Protein 3NTN (pdb70)

CATH classification: 2.150.10.10 (+1 more: 1.20.5.170)

Radius of gyration: 29.95 Å; Cα contacts (8 Å, |Δi|>4): 2525; chains: 3; bounding box: 39×114×39 Å

Solvent-accessible surface area: 22922 Å² total; per-residue (Å²): 150,64,46,15,72,40,23,34,13,169,19,72,14,135,5,128,6,0,0,0,10,0,0,80,68,0,61,0,56,5,37,2,0,0,0,3,0,0,75,86,1,59,0,59,3,120,1,0,0,0,0,0,12,26,0,58,0,30,14,48,23,0,0,0,0,1,20,89,0,27,0,64,2,81,39,0,1,0,1,4,4,64,3,49,0,131,189,58,24,65,21,0,0,0,2,0,0,75,25,64,14,113,86,6,82,67,4,0,0,0,3,0,50,38,0,14,6,66,46,42,66,130,14,84,55,10,120,0,78,87,12,64,2,100,50,11,19,14,27,63,77,1,1,2,1,2,0,74,182,60,98,25,8,10,4,1,12,0,0,1,0,70,10,36,95,104,3,12,4,1,0,0,0,1,0,0,30,9,0,0,62,23,0,15,99,2,93,47,43,15,123,93,10,63,68,75,1,33,121,25,11,116,66,20,95,134,17,102,117,190,100,193,70,75,48,120,72,111,44,17,10,32,38,20,17,4,112,0,43,0,85,5,110,3,0,0,0,8,0,0,80,69,0,60,0,57,6,37,1,0,0,0,3,0,0,75,87,1,57,0,60,3,119,1,0,0,0,0,0,13,25,0,59,0,29,14,41,23,0,0,0,0,0,20,90,0,26,0,67,0,82,44,0,1,0,1,4,5,65,3,54,0,137,188,59,22,79,22,0,0,0,3,0,0,76,23,69,14,110,90,6,80,69,3,0,0,0,2,0,46,36,1,13,7,65,47,42,65,120,15,77,50,11,112,0,73,87,10,62,2,92,54,11,18,14,28,115,82,1,1,3,0,2,0,82,176,58,86,15,2,10,4,1,12,0,1,1,0,67,12,30,91,101,5,13,6,1,1,0,0,1,0,0,30,10,0,0,61,23,0,16,100,3,92,46,42,15,126,94,11,65,68,76,2,34,121,30,18,101,81,15,98,128,29,58,151,147,115,161,68,47,15,71,41,23,32,14,171,19,71,14,136,6,134,7,0,0,0,9,0,0,78,68,0,60,0,55,5,36,1,0,0,0,3,0,0,75,88,1,58,0,60,4,117,1,0,1,0,0,0,12,25,0,60,0,31,13,47,23,0,0,0,0,0,19,91,0,26,0,69,2,80,41,0,0,0,1,4,6,63,2,52,0,134,188,58,24,70,17,0,0,0,3,0,0,74,25,68,13,113,89,8,65,68,3,0,0,0,3,0,48,32,1,14,6,68,45,32,65,119,15,84,50,11,116,1,82,82,10,58,2,90,54,10,18,14,25,99,101,1,1,3,1,2,0,86,180,56,82,24,2,10,4,1,11,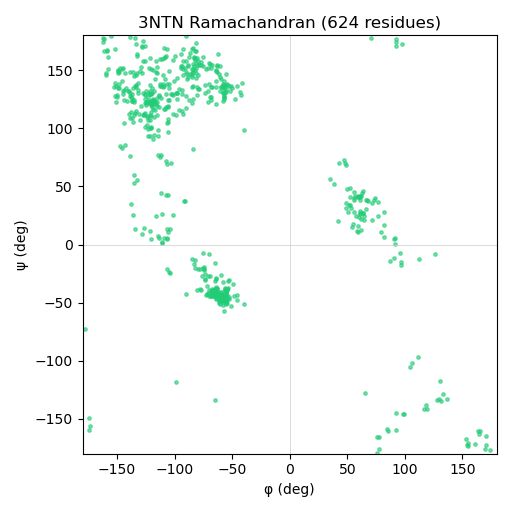0,1,1,0,64,12,28,94,102,4,11,4,1,0,0,0,2,0,0,30,9,0,0,60,24,0,19,100,3,92,46,41,14,123,92,10,64,70,77,2,35,116,26,10,114,63,9,96,99,10,77,157,115,110

Sequence (639 aa):
ENSTVGGGGYNQAKGRNSTVAGGYNNEATGTDSTIAGGRKNQATGKGSFAAGIDNKANADNAVALGNKNTIEGENSVAIGSNNTVKKGQQNVFILGSNTTDTTNAQNGSVLLGHHNTAGKAATIVNNSAEVGGLSLTGFAGASNGTVSVGKKGKERQIVHVGAGEISDTSTTDAVNGSQLHALATVVAQNKADIKDLDDEVGLLGEEINKHHHHHYNEATIENSTVGGGGYNQAKGRNSTVAGGYNNEATGTDSTIAGGRKNQATGKGSFAAGIDNKANADNAVALGNKNTIEGENSVAIGSNNTVKKGQQNVFILGSNTDTTNAQNGSVLLGHHNTAGKAATIVNNSAEVGGLSLTGFAGASNGTVSVGKKGKERQIVHVGAGEISDTSTDAVNGSQLHALATVVAQNKADIKDLDDEVGLLGEEINNKHHHHHENSTVGGGGYNQAKGRNSTVAGGYNNEATGTDSTIAGGRKNQATGKGSFAAGIDNKANADNAVALGNKNTIEGENSVAIGSNNTVKKGQQNVFILGSNTDTTNAQNGSVLLGHHNTAGKAATIVNNSAEVGGLSLTGFAGASNGTVSVGKKGKERQIVHVGAGEISDTSTDAVNGSQLHALATVVAQNKADIKDLDDEVGLLGEEINKHHHHH

B-factor: mean 52.55, std 15.27, range [2.0, 168.24]

Foldseek 3Di:
DCEDDAEEECAEQQADVEYENYEYNEYEHYHCEYEPYAYCEYECAHVFYEYHENEYQAYHPEYHYYECHYENDEPEYAYDYNHYDHHQQHCEYEDEYPEAAVAFHHQEYFYYYQKYWHHQDFDQWDDDPNDIGGQDADRDHGYYIDHDDVTHDDDPPADAWDDDRHTPGDHDPVVVVVVVVVVVVVVVVVVVVVVVVVVVVVVVVVVVVVD/DEEADAACEDDQDEECEYQQAHVEYENYEYNEYEQYHCEYEPYAYCEYECEDVEYEYHENEYQRYHPEYHYYECHYENDEPEYAYDENHYHHHQQYCEYEDEYPEAAPAWHHQEYFYYYQKYWHDAAFDQWDQDPNDTGGQEADGPHTYYIDHDVVGHDDDPPADAFDDDSHTPGDHDPVRVVVVVVVVVVVVVVVVVVVVVVVVVVVVVVVVVVVD/DCEDDQEEPCEEQQADVEYENYEYNEYEHYHCEYEPYAYCEYECEHVFYEYHENEYQAYHPEYHYYECHYENDEPEYAYDYNHYDHHQAHCEYEDEYPEACPAWHHNAYFYYYHKYWHAAAFPQWDDDPNDIGGQDADGDHTYYIYHDVVGHDDDPPADAWDDDSHTPGDHDPVRVVVVVVVVVVVVVVVVVVVVVVVVVVVVVVVVVVVD

InterPro domains:
  IPR005594 Trimeric autotransporter adhesin YadA-like, C-terminal membrane anchor domain [PF03895] (802-862)
  IPR008378 Ubiquitous surface protein [PR01804] (437-456)
  IPR008378 Ubiquitous surface protein [PR01804] (467-485)
  IPR008378 Ubiquitous surface protein [PR01804] (607-621)
  IPR008378 Ubiquitous surface protein [PR01804] (624-646)
  IPR008378 Ubiquitous surface protein [PR01804] (777-791)
  IPR008378 Ubiquitous surface protein [PR01804] (831-844)
  IPR008635 Trimeric autotransporter adhesin YadA-like, stalk domain [PF05662] (315-348)
  IPR010494 Repeat of unknown function DUF1079 [PF06435] (415-435)
  IPR010494 Repeat of unknown function DUF1079 [PF06435] (503-533)
  IPR010494 Repeat of unknown function DUF1079 [PF06435] (616-645)
  IPR011049 Serralysin-like metalloprotease, C-terminal [G3DSA:2.150.10.10] (153-319)
  IPR011049 Serralysin-like metalloprotease, C-terminal [SSF101967] (155-340)
  IPR045584 Pilin-like [SSF54523] (771-862)

Nearest PDB structures (foldseek):
  3ntn-assembly1_C  TM=1.004E+00  e=4.048E-33  Moraxella catarrhalis
  3pr7-assembly1_C  TM=1.002E+00  e=1.657E-25  Moraxella catarrhalis
  4usx-assembly1_A  TM=7.616E-01  e=9.148E-06  Burkholderia pseudomallei K96243
  4usx-assembly1_B  TM=7.335E-01  e=6.034E-06  Burkholderia pseudomallei K96243
  4usx-assembly1_C  TM=6.609E-01  e=2.333E-05  Burkholderia pseudomallei K96243

Organism: Moraxella catarrhalis (NCBI:txid480)

Structure (mmCIF, N/CA/C/O backbone):
data_3NTN
#
_entry.id   3NTN
#
_cell.length_a   50.295
_cell.length_b   142.847
_cell.length_c   50.268
_cell.angle_alpha   90.000
_cell.angle_beta   119.960
_cell.angle_gamma   90.000
#
_symmetry.space_group_name_H-M   'P 1 21 1'
#
loop_
_entity.id
_entity.type
_entity.pdbx_description
1 polymer UspA1
2 non-polymer 'SULFATE ION'
3 non-polymer 'CHLORIDE ION'
4 non-polymer 'NICKEL (II) ION'
5 water water
#
loop_
_atom_site.group_PDB
_atom_site.id
_atom_site.type_symbol
_atom_site.label_atom_id
_atom_site.label_alt_id
_atom_site.label_comp_id
_atom_site.label_asym_id
_atom_site.label_entity_id
_atom_site.label_seq_id
_atom_site.pdbx_PDB_ins_code
_atom_site.Cartn_x
_atom_site.Cartn_y
_atom_site.Cartn_z
_atom_site.occupancy
_atom_site.B_iso_or_equiv
_atom_site.auth_seq_id
_atom_site.auth_comp_id
_atom_site.auth_asym_id
_atom_site.auth_atom_id
_atom_site.pdbx_PDB_model_num
ATOM 1 N N . GLU A 1 7 ? 6.123 19.148 -6.597 1.00 76.95 159 GLU A N 1
ATOM 2 C CA . GLU A 1 7 ? 4.659 18.836 -6.440 1.00 79.19 159 GLU A CA 1
ATOM 3 C C . GLU A 1 7 ? 4.329 17.988 -5.165 1.00 76.65 159 GLU A C 1
ATOM 4 O O . GLU A 1 7 ? 4.445 16.756 -5.166 1.00 74.85 159 GLU A O 1
ATOM 10 N N . ASN A 1 8 ? 3.902 18.667 -4.100 1.00 76.28 160 ASN A N 1
ATOM 11 C CA . ASN A 1 8 ? 3.935 18.129 -2.722 1.00 73.07 160 ASN A CA 1
ATOM 12 C C . ASN A 1 8 ? 5.225 17.363 -2.345 1.00 68.12 160 ASN A C 1
ATOM 13 O O . ASN A 1 8 ? 5.226 16.537 -1.396 1.00 66.31 160 ASN A O 1
ATOM 18 N N . SER A 1 9 ? 6.296 17.629 -3.102 1.00 65.06 161 SER A N 1
ATOM 19 C CA . SER A 1 9 ? 7.617 17.038 -2.846 1.00 61.20 161 SER A CA 1
ATOM 20 C C . SER A 1 9 ? 8.430 17.766 -1.733 1.00 59.65 161 SER A C 1
ATOM 21 O O . SER A 1 9 ? 8.183 18.932 -1.401 1.00 60.38 161 SER A O 1
ATOM 24 N N . THR A 1 10 ? 9.361 17.031 -1.131 1.00 58.22 162 THR A N 1
ATOM 25 C CA . THR A 1 10 ? 10.114 17.498 0.024 1.00 58.01 162 THR A CA 1
ATOM 26 C C . THR A 1 10 ? 11.583 16.996 0.001 1.00 56.91 162 THR A C 1
ATOM 27 O O . THR A 1 10 ? 11.855 15.778 -0.112 1.00 55.06 162 THR A O 1
ATOM 31 N N . VAL A 1 11 ? 12.506 17.966 0.079 1.00 57.91 163 VAL A N 1
ATOM 32 C CA . VAL A 1 11 ? 13.895 17.804 0.547 1.00 57.47 163 VAL A CA 1
ATOM 33 C C . VAL A 1 11 ? 13.934 18.910 1.591 1.00 59.80 163 VAL A C 1
ATOM 34 O O . VAL A 1 11 ? 13.937 20.083 1.217 1.00 62.87 163 VAL A O 1
ATOM 38 N N . GLY A 1 12 ? 14.017 18.634 2.898 1.00 60.76 164 GLY A N 1
ATOM 39 C CA . GLY A 1 12 ? 14.760 17.578 3.540 1.00 57.33 164 GLY A CA 1
ATOM 40 C C . GLY A 1 12 ? 15.927 18.384 4.147 1.00 58.50 164 GLY A C 1
ATOM 41 O O . GLY A 1 12 ? 15.774 19.126 5.136 1.00 58.50 164 GLY A O 1
ATOM 42 N N . GLY A 1 13 ? 17.063 18.294 3.464 1.00 57.28 165 GLY A N 1
ATOM 43 C CA . GLY A 1 13 ? 18.343 18.817 3.920 1.00 59.52 165 GLY A CA 1
ATOM 44 C C . GLY A 1 13 ? 19.353 18.070 3.076 1.00 58.45 165 GLY A C 1
ATOM 45 O O . GLY A 1 13 ? 18.947 17.352 2.137 1.00 57.22 165 GLY A O 1
ATOM 46 N N . GLY A 1 14 ? 20.641 18.223 3.392 1.00 59.08 166 GLY A N 1
ATOM 47 C CA . GLY A 1 14 ? 21.708 17.568 2.634 1.00 58.95 166 GLY A CA 1
ATOM 48 C C . GLY A 1 14 ? 22.036 18.241 1.295 1.00 60.68 166 GLY A C 1
ATOM 49 O O . GLY A 1 14 ? 21.458 19.295 0.930 1.00 61.50 166 GLY A O 1
ATOM 50 N N . GLY A 1 15 ? 22.947 17.624 0.543 1.00 60.71 167 GLY A N 1
ATOM 51 C CA . GLY A 1 15 ? 23.362 18.156 -0.762 1.00 62.18 167 GLY A CA 1
ATOM 52 C C . GLY A 1 15 ? 22.998 17.215 -1.893 1.00 60.92 167 GLY A C 1
ATOM 53 O O . GLY A 1 15 ? 22.965 15.998 -1.700 1.00 59.39 167 GLY A O 1
ATOM 54 N N . TYR A 1 16 ? 22.710 17.810 -3.053 1.00 61.94 168 TYR A N 1
ATOM 55 C CA . TYR A 1 16 ? 22.348 17.133 -4.309 1.00 62.02 168 TYR A CA 1
ATOM 56 C C . TYR A 1 16 ? 21.204 16.140 -4.200 1.00 58.85 168 TYR A C 1
ATOM 57 O O . TYR A 1 16 ? 21.166 15.140 -4.938 1.00 60.31 168 TYR A O 1
ATOM 66 N N . ASN A 1 17 ? 20.275 16.415 -3.291 1.00 55.64 169 ASN A N 1
ATOM 67 C CA . ASN A 1 17 ? 19.086 15.574 -3.122 1.00 53.85 169 ASN A CA 1
ATOM 68 C C . ASN A 1 17 ? 17.977 16.054 -4.029 1.00 54.62 169 ASN A C 1
ATOM 69 O O . ASN A 1 17 ? 17.835 17.244 -4.236 1.00 56.04 169 ASN A O 1
ATOM 74 N N . GLN A 1 18 ? 17.200 15.138 -4.591 1.00 54.70 170 GLN A N 1
ATOM 75 C CA . GLN A 1 18 ? 16.168 15.521 -5.545 1.00 56.53 170 GLN A CA 1
ATOM 76 C C . GLN A 1 18 ? 14.892 14.771 -5.225 1.00 54.71 170 GLN A C 1
ATOM 77 O O . GLN A 1 18 ? 14.908 13.574 -5.138 1.00 54.80 170 GLN A O 1
ATOM 83 N N . ALA A 1 19 ? 13.795 15.471 -5.023 1.00 53.70 171 ALA A N 1
ATOM 84 C CA . ALA A 1 19 ? 12.495 14.806 -4.823 1.00 52.86 171 ALA A CA 1
ATOM 85 C C . ALA A 1 19 ? 11.649 15.126 -6.053 1.00 54.82 171 ALA A C 1
ATOM 86 O O . ALA A 1 19 ? 10.799 16.011 -6.014 1.00 56.45 171 ALA A O 1
ATOM 88 N N . LYS A 1 20 ? 11.924 14.443 -7.167 1.00 55.68 172 LYS A N 1
ATOM 89 C CA . LYS A 1 20 ? 11.285 14.784 -8.486 1.00 58.04 172 LYS A CA 1
ATOM 90 C C . LYS A 1 20 ? 9.884 14.195 -8.661 1.00 57.37 172 LYS A C 1
ATOM 91 O O . LYS A 1 20 ? 9.122 14.668 -9.512 1.00 58.25 172 LYS A O 1
ATOM 97 N N . GLY A 1 21 ? 9.570 13.162 -7.876 1.00 54.85 173 GLY A N 1
ATOM 98 C CA . GLY A 1 21 ? 8.277 12.465 -7.970 1.00 54.80 173 GLY A CA 1
ATOM 99 C C . GLY A 1 21 ? 7.208 13.264 -7.245 1.00 55.33 173 GLY A C 1
ATOM 100 O O . GLY A 1 21 ? 7.500 13.932 -6.242 1.00 54.39 173 GLY A O 1
ATOM 101 N N . ARG A 1 22 ? 5.983 13.222 -7.750 1.00 55.66 174 ARG A N 1
ATOM 102 C CA . ARG A 1 22 ? 4.840 13.760 -6.997 1.00 56.07 174 ARG A CA 1
ATOM 103 C C . ARG A 1 22 ? 4.694 13.084 -5.612 1.00 53.87 174 ARG A C 1
ATOM 104 O O . ARG A 1 22 ? 4.766 11.861 -5.521 1.00 52.37 174 ARG A O 1
ATOM 112 N N . ASN A 1 23 ? 4.460 13.873 -4.550 1.00 54.25 175 ASN A N 1
ATOM 113 C CA . ASN A 1 23 ? 4.456 13.416 -3.131 1.00 52.79 175 ASN A CA 1
ATOM 114 C C . ASN A 1 23 ? 5.736 12.711 -2.685 1.00 51.41 175 ASN A C 1
ATOM 115 O O . ASN A 1 23 ? 5.748 11.981 -1.646 1.00 50.90 175 ASN A O 1
ATOM 120 N N . SER A 1 24 ? 6.820 12.884 -3.429 1.00 50.79 176 SER A N 1
ATOM 121 C CA . SER A 1 24 ? 8.046 12.164 -3.045 1.00 48.96 176 SER A CA 1
ATOM 122 C C . SER A 1 24 ? 8.804 12.918 -1.921 1.00 47.86 176 SER A C 1
ATOM 123 O O . SER A 1 24 ? 8.616 14.112 -1.734 1.00 48.88 176 SER A O 1
ATOM 126 N N . THR A 1 25 ? 9.651 12.207 -1.199 1.00 45.72 177 THR A N 1
ATOM 127 C CA . THR A 1 25 ? 10.317 12.732 -0.038 1.00 45.13 177 THR A CA 1
ATOM 128 C C . THR A 1 25 ? 11.778 12.257 -0.044 1.00 44.77 177 THR A C 1
ATOM 129 O O . THR A 1 25 ? 12.064 11.052 -0.149 1.00 45.84 177 THR A O 1
ATOM 133 N N . VAL A 1 26 ? 12.705 13.179 0.082 1.00 44.82 178 VAL A N 1
ATOM 134 C CA . VAL A 1 26 ? 14.043 12.794 0.539 1.00 45.15 178 VAL A CA 1
ATOM 135 C C . VAL A 1 26 ? 14.297 13.511 1.881 1.00 44.47 178 VAL A C 1
ATOM 136 O O . VAL A 1 26 ? 14.396 14.713 1.916 1.00 46.07 178 VAL A O 1
ATOM 140 N N . ALA A 1 27 ? 14.447 12.791 2.981 1.00 43.80 179 ALA A N 1
ATOM 141 C CA . ALA A 1 27 ? 14.574 13.483 4.289 1.00 42.46 179 ALA A CA 1
ATOM 142 C C . ALA A 1 27 ? 15.943 14.127 4.489 1.00 43.07 179 ALA A C 1
ATOM 143 O O . ALA A 1 27 ? 16.080 15.020 5.314 1.00 42.98 179 ALA A O 1
ATOM 145 N N . GLY A 1 28 ? 16.958 13.683 3.739 1.00 43.12 180 GLY A N 1
ATOM 146 C CA . GLY A 1 28 ? 18.306 14.222 3.908 1.00 43.17 180 GLY A CA 1
ATOM 147 C C . GLY A 1 28 ? 19.292 13.275 3.247 1.00 44.24 180 GLY A C 1
ATOM 148 O O . GLY A 1 28 ? 18.898 12.462 2.381 1.00 43.14 180 GLY A O 1
ATOM 149 N N . GLY A 1 29 ? 20.569 13.400 3.668 1.00 44.04 181 GLY A N 1
ATOM 150 C CA . GLY A 1 29 ? 21.702 12.726 3.081 1.00 44.50 181 GLY A CA 1
ATOM 151 C C . GLY A 1 29 ? 22.288 13.441 1.877 1.00 45.94 181 GLY A C 1
ATOM 152 O O . GLY A 1 29 ? 22.092 14.624 1.656 1.00 45.41 181 GLY A O 1
ATOM 153 N N . TYR A 1 30 ? 23.011 12.674 1.071 1.00 47.10 182 TYR A N 1
ATOM 154 C CA . TYR A 1 30 ? 23.729 13.207 -0.054 1.00 48.27 182 TYR A CA 1
ATOM 155 C C . TYR A 1 30 ? 23.480 12.398 -1.321 1.00 49.62 182 TYR A C 1
ATOM 156 O O . TYR A 1 30 ? 23.571 11.174 -1.298 1.00 50.09 182 TYR A O 1
ATOM 165 N N . ASN A 1 31 ? 23.189 13.081 -2.420 1.00 51.15 183 ASN A N 1
ATOM 166 C CA . ASN A 1 31 ? 22.983 12.434 -3.713 1.00 53.07 183 ASN A CA 1
ATOM 167 C C . ASN A 1 31 ? 21.834 11.401 -3.728 1.00 52.48 183 ASN A C 1
ATOM 168 O O . ASN A 1 31 ? 21.930 10.310 -4.336 1.00 52.68 183 ASN A O 1
ATOM 173 N N . ASN A 1 32 ? 20.746 11.757 -3.069 1.00 51.02 184 ASN A N 1
ATOM 174 C CA . ASN A 1 32 ? 19.557 10.932 -3.096 1.00 50.80 184 ASN A CA 1
ATOM 175 C C . ASN A 1 32 ? 18.511 11.417 -4.133 1.00 51.37 184 ASN A C 1
ATOM 176 O O . ASN A 1 32 ? 18.152 12.568 -4.162 1.00 52.58 184 ASN A O 1
ATOM 181 N N . GLU A 1 33 ? 18.013 10.522 -4.972 1.00 52.23 185 GLU A N 1
ATOM 182 C CA . GLU A 1 33 ? 17.078 10.869 -6.035 1.00 53.71 185 GLU A CA 1
ATOM 183 C C . GLU A 1 33 ? 15.787 10.063 -5.921 1.00 53.11 185 GLU A C 1
ATOM 184 O O . GLU A 1 33 ? 15.793 8.861 -6.199 1.00 53.90 185 GLU A O 1
ATOM 190 N N . ALA A 1 34 ? 14.691 10.696 -5.505 1.00 52.58 186 ALA A N 1
ATOM 191 C CA . ALA A 1 34 ? 13.397 10.019 -5.392 1.00 52.52 186 ALA A CA 1
ATOM 192 C C . ALA A 1 34 ? 12.468 10.438 -6.519 1.00 54.32 186 ALA A C 1
ATOM 193 O O . ALA A 1 34 ? 11.910 11.521 -6.526 1.00 55.89 186 ALA A O 1
ATOM 195 N N . THR A 1 35 ? 12.289 9.553 -7.466 1.00 54.13 187 THR A N 1
ATOM 196 C CA . THR A 1 35 ? 11.646 9.905 -8.700 1.00 55.84 187 THR A CA 1
ATOM 197 C C . THR A 1 35 ? 10.197 9.413 -8.821 1.00 55.41 187 THR A C 1
ATOM 198 O O . THR A 1 35 ? 9.377 10.011 -9.555 1.00 57.19 187 THR A O 1
ATOM 202 N N . GLY A 1 36 ? 9.857 8.355 -8.093 1.00 52.63 188 GLY A N 1
ATOM 203 C CA . GLY A 1 36 ? 8.539 7.780 -8.236 1.00 52.10 188 GLY A CA 1
ATOM 204 C C . GLY A 1 36 ? 7.496 8.565 -7.480 1.00 51.11 188 GLY A C 1
ATOM 205 O O . GLY A 1 36 ? 7.806 9.236 -6.517 1.00 50.47 188 GLY A O 1
ATOM 206 N N . THR A 1 37 ? 6.258 8.482 -7.926 1.00 51.38 189 THR A N 1
ATOM 207 C CA . THR A 1 37 ? 5.149 8.998 -7.173 1.00 51.75 189 THR A CA 1
ATOM 208 C C . THR A 1 37 ? 5.137 8.368 -5.773 1.00 50.91 189 THR A C 1
ATOM 209 O O . THR A 1 37 ? 5.329 7.152 -5.628 1.00 50.88 189 THR A O 1
ATOM 213 N N . ASP A 1 38 ? 4.958 9.183 -4.736 1.00 50.46 190 ASP A N 1
ATOM 214 C CA . ASP A 1 38 ? 4.895 8.659 -3.373 1.00 49.55 190 ASP A CA 1
ATOM 215 C C . ASP A 1 38 ? 6.192 7.924 -2.959 1.00 47.92 190 ASP A C 1
ATOM 216 O O . ASP A 1 38 ? 6.147 7.026 -2.073 1.00 47.51 190 ASP A O 1
ATOM 221 N N . SER A 1 39 ? 7.329 8.231 -3.591 1.00 47.12 191 SER A N 1
ATOM 222 C CA . SER A 1 39 ? 8.564 7.530 -3.213 1.00 45.58 191 SER A CA 1
ATOM 223 C C . SER A 1 39 ? 9.209 8.181 -1.977 1.00 44.45 191 SER A C 1
ATOM 224 O O . SER A 1 39 ? 8.922 9.337 -1.613 1.00 44.64 191 SER A O 1
ATOM 227 N N . THR A 1 40 ? 10.079 7.451 -1.314 1.00 42.66 192 THR A N 1
ATOM 228 C CA . THR A 1 40 ? 10.688 7.982 -0.099 1.00 42.17 192 THR A CA 1
ATOM 229 C C . THR A 1 40 ? 12.143 7.564 0.068 1.00 41.63 192 THR A C 1
ATOM 230 O O . THR A 1 40 ? 12.491 6.402 -0.063 1.00 40.41 192 THR A O 1
ATOM 234 N N . ILE A 1 41 ? 12.994 8.512 0.387 1.00 42.27 193 ILE A N 1
ATOM 235 C CA . ILE A 1 41 ? 14.323 8.128 0.810 1.00 42.61 193 ILE A CA 1
ATOM 236 C C . ILE A 1 41 ? 14.512 8.768 2.160 1.00 42.58 193 ILE A C 1
ATOM 237 O O . ILE A 1 41 ? 14.358 9.984 2.291 1.00 43.62 193 ILE A O 1
ATOM 242 N N . ALA A 1 42 ? 14.745 7.921 3.168 1.00 41.92 194 ALA A N 1
ATOM 243 C CA . ALA A 1 42 ? 14.836 8.347 4.528 1.00 41.85 194 ALA A CA 1
ATOM 244 C C . ALA A 1 42 ? 16.182 9.089 4.714 1.00 42.57 194 ALA A C 1
ATOM 245 O O . ALA A 1 42 ? 16.255 10.027 5.492 1.00 42.51 194 ALA A O 1
ATOM 247 N N . GLY A 1 43 ? 17.212 8.702 3.951 1.00 42.53 195 GLY A N 1
ATOM 248 C CA . GLY A 1 43 ? 18.557 9.283 4.139 1.00 43.65 195 GLY A CA 1
ATOM 249 C C . GLY A 1 43 ? 19.654 8.335 3.671 1.00 44.53 195 GLY A C 1
ATOM 250 O O . GLY A 1 43 ? 19.377 7.298 3.038 1.00 43.83 195 GLY A O 1
ATOM 251 N N . GLY A 1 44 ? 20.895 8.711 3.949 1.00 44.86 196 GLY A N 1
ATOM 252 C CA . GLY A 1 44 ? 22.045 7.991 3.457 1.00 45.72 196 GLY A CA 1
ATOM 253 C C . GLY A 1 44 ? 22.569 8.696 2.220 1.00 47.47 196 GLY A C 1
ATOM 254 O O . GLY A 1 44 ? 22.463 9.925 2.100 1.00 48.60 196 GLY A O 1
ATOM 255 N N . ARG A 1 45 ? 23.090 7.913 1.279 1.00 48.05 197 ARG A N 1
ATOM 256 C CA . ARG A 1 45 ? 23.919 8.426 0.227 1.00 48.68 197 ARG A CA 1
ATOM 257 C C . ARG A 1 45 ? 23.717 7.577 -1.023 1.00 49.28 197 ARG A C 1
ATOM 258 O O . ARG A 1 45 ? 23.704 6.357 -0.951 1.00 48.53 197 ARG A O 1
ATOM 266 N N . LYS A 1 46 ? 23.553 8.245 -2.165 1.00 50.63 198 LYS A N 1
ATOM 267 C CA . LYS A 1 46 ? 23.579 7.608 -3.482 1.00 52.01 198 LYS A CA 1
ATOM 268 C C . LYS A 1 46 ? 22.384 6.652 -3.671 1.00 51.24 198 LYS A C 1
ATOM 269 O O . LYS A 1 46 ? 22.481 5.661 -4.392 1.00 52.11 198 LYS A O 1
ATOM 275 N N . ASN A 1 47 ? 21.263 6.963 -3.027 1.00 49.15 199 ASN A N 1
ATOM 276 C CA . ASN A 1 47 ? 20.060 6.145 -3.157 1.00 48.29 199 ASN A CA 1
ATOM 277 C C . ASN A 1 47 ? 19.176 6.614 -4.297 1.00 49.09 199 ASN A C 1
ATOM 278 O O . ASN A 1 47 ? 19.125 7.812 -4.574 1.00 49.14 199 ASN A O 1
ATOM 283 N N . GLN A 1 48 ? 18.472 5.663 -4.921 1.00 48.50 200 GLN A N 1
ATOM 284 C CA . GLN A 1 48 ? 17.407 5.958 -5.862 1.00 48.89 200 GLN A CA 1
ATOM 285 C C . GLN A 1 48 ? 16.106 5.342 -5.423 1.00 47.30 200 GLN A C 1
ATOM 286 O O . GLN A 1 48 ? 16.072 4.349 -4.697 1.00 45.31 200 GLN A O 1
ATOM 292 N N . ALA A 1 49 ? 15.023 5.968 -5.827 1.00 46.78 201 ALA A N 1
ATOM 293 C CA . ALA A 1 49 ? 13.751 5.369 -5.627 1.00 46.39 201 ALA A CA 1
ATOM 294 C C . ALA A 1 49 ? 12.820 5.752 -6.757 1.00 48.01 201 ALA A C 1
ATOM 295 O O . ALA A 1 49 ? 12.060 6.707 -6.664 1.00 47.86 201 ALA A O 1
ATOM 297 N N . THR A 1 50 ? 12.905 4.994 -7.838 1.00 47.70 202 THR A N 1
ATOM 298 C CA . THR A 1 50 ? 12.089 5.266 -9.011 1.00 49.79 202 THR A CA 1
ATOM 299 C C . THR A 1 50 ? 10.701 4.634 -8.934 1.00 49.51 202 THR A C 1
ATOM 300 O O . THR A 1 50 ? 9.849 5.011 -9.681 1.00 50.94 202 THR A O 1
ATOM 304 N N . GLY A 1 51 ? 10.436 3.727 -8.004 1.00 48.55 203 GLY A N 1
ATOM 305 C CA . GLY A 1 51 ? 9.118 3.084 -8.033 1.00 48.93 203 GLY A CA 1
ATOM 306 C C . GLY A 1 51 ? 7.999 3.836 -7.342 1.00 50.02 203 GLY A C 1
ATOM 307 O O . GLY A 1 51 ? 8.250 4.575 -6.340 1.00 48.88 203 GLY A O 1
ATOM 308 N N . LYS A 1 52 ? 6.757 3.654 -7.818 1.00 50.58 204 LYS A N 1
ATOM 309 C CA . LYS A 1 52 ? 5.637 4.161 -7.013 1.00 51.96 204 LYS A CA 1
ATOM 310 C C . LYS A 1 52 ? 5.639 3.575 -5.579 1.00 49.81 204 LYS A C 1
ATOM 311 O O . LYS A 1 52 ? 5.774 2.366 -5.402 1.00 49.20 204 LYS A O 1
ATOM 317 N N . GLY A 1 53 ? 5.505 4.447 -4.575 1.00 49.17 205 GLY A N 1
ATOM 318 C CA . GLY A 1 53 ? 5.410 4.040 -3.175 1.00 46.59 205 GLY A CA 1
ATOM 319 C C . GLY A 1 53 ? 6.615 3.309 -2.621 1.00 45.30 205 GLY A C 1
ATOM 320 O O . GLY A 1 53 ? 6.520 2.562 -1.611 1.00 44.46 205 GLY A O 1
ATOM 321 N N . SER A 1 54 ? 7.751 3.514 -3.262 1.00 44.55 206 SER A N 1
ATOM 322 C CA . SER A 1 54 ? 8.976 2.812 -2.908 1.00 44.12 206 SER A CA 1
ATOM 323 C C . SER A 1 54 ? 9.682 3.454 -1.708 1.00 43.91 206 SER A C 1
ATOM 324 O O . SER A 1 54 ? 9.366 4.551 -1.318 1.00 44.45 206 SER A O 1
ATOM 327 N N . PHE A 1 55 ? 10.641 2.760 -1.119 1.00 42.45 207 PHE A N 1
ATOM 328 C CA . PHE A 1 55 ? 11.284 3.247 0.077 1.00 42.35 207 PHE A CA 1
ATOM 329 C C . PHE A 1 55 ? 12.713 2.718 0.078 1.00 42.06 207 PHE A C 1
ATOM 330 O O . PHE A 1 55 ? 12.931 1.504 -0.129 1.00 42.36 207 PHE A O 1
ATOM 338 N N . ALA A 1 56 ? 13.685 3.612 0.258 1.00 41.95 208 ALA A N 1
ATOM 339 C CA . ALA A 1 56 ? 15.122 3.226 0.366 1.00 40.77 208 ALA A CA 1
ATOM 340 C C . ALA A 1 56 ? 15.725 3.978 1.507 1.00 40.94 208 ALA A C 1
ATOM 341 O O . ALA A 1 56 ? 15.306 5.087 1.798 1.00 40.59 208 ALA A O 1
ATOM 343 N N . ALA A 1 57 ? 16.672 3.353 2.224 1.00 41.56 209 ALA A N 1
ATOM 344 C CA . ALA A 1 57 ? 17.548 4.129 3.136 1.00 41.27 209 ALA A CA 1
ATOM 345 C C . ALA A 1 57 ? 18.905 3.444 3.195 1.00 40.98 209 ALA A C 1
ATOM 346 O O . ALA A 1 57 ? 18.979 2.240 3.096 1.00 40.65 209 ALA A O 1
ATOM 348 N N . GLY A 1 58 ? 19.975 4.202 3.376 1.00 41.80 210 GLY A N 1
ATOM 349 C CA . GLY A 1 58 ? 21.308 3.590 3.597 1.00 41.80 210 GLY A CA 1
ATOM 350 C C . GLY A 1 58 ? 22.209 4.037 2.469 1.00 42.02 210 GLY A C 1
ATOM 351 O O . GLY A 1 58 ? 22.116 5.179 2.037 1.00 41.66 210 GLY A O 1
ATOM 352 N N . ILE A 1 59 ? 23.068 3.152 1.976 1.00 42.36 211 ILE A N 1
ATOM 353 C CA . ILE A 1 59 ? 24.024 3.566 0.963 1.00 43.30 211 ILE A CA 1
ATOM 354 C C . ILE A 1 59 ? 23.813 2.815 -0.349 1.00 45.09 211 ILE A C 1
ATOM 355 O O . ILE A 1 59 ? 23.915 1.575 -0.412 1.00 45.97 211 ILE A O 1
ATOM 360 N N . ASP A 1 60 ? 23.553 3.560 -1.410 1.00 46.65 212 ASP A N 1
ATOM 361 C CA . ASP A 1 60 ? 23.597 2.983 -2.786 1.00 47.56 212 ASP A CA 1
ATOM 362 C C . ASP A 1 60 ? 22.502 1.956 -3.073 1.00 46.12 212 ASP A C 1
ATOM 363 O O . ASP A 1 60 ? 22.747 0.972 -3.797 1.00 46.66 212 ASP A O 1
ATOM 368 N N . ASN A 1 61 ? 21.301 2.206 -2.555 1.00 43.99 213 ASN A N 1
ATOM 369 C CA . ASN A 1 61 ? 20.170 1.349 -2.860 1.00 43.90 213 ASN A CA 1
ATOM 370 C C . ASN A 1 61 ? 19.368 1.851 -4.050 1.00 44.90 213 ASN A C 1
ATOM 371 O O . ASN A 1 61 ? 19.415 3.046 -4.366 1.00 45.89 213 ASN A O 1
ATOM 376 N N . LYS A 1 62 ? 18.625 0.940 -4.681 1.00 44.08 214 LYS A N 1
ATOM 377 C CA . LYS A 1 62 ? 17.713 1.283 -5.767 1.00 44.66 214 LYS A CA 1
ATOM 378 C C . LYS A 1 62 ? 16.392 0.663 -5.464 1.00 43.80 214 LYS A C 1
ATOM 379 O O . LYS A 1 62 ? 16.225 -0.546 -5.550 1.00 43.08 214 LYS A O 1
ATOM 385 N N . ALA A 1 63 ? 15.444 1.497 -5.095 1.00 43.74 215 ALA A N 1
ATOM 386 C CA . ALA A 1 63 ? 14.123 1.015 -4.791 1.00 42.95 215 ALA A CA 1
ATOM 387 C C . ALA A 1 63 ? 13.309 1.388 -6.011 1.00 44.72 215 ALA A C 1
ATOM 388 O O . ALA A 1 63 ? 12.450 2.298 -5.940 1.00 44.66 215 ALA A O 1
ATOM 390 N N . ASN A 1 64 ? 13.617 0.678 -7.116 1.00 45.40 216 ASN A N 1
ATOM 391 C CA . ASN A 1 64 ? 13.238 1.026 -8.489 1.00 47.31 216 ASN A CA 1
ATOM 392 C C . ASN A 1 64 ? 12.174 0.182 -9.139 1.00 47.90 216 ASN A C 1
ATOM 393 O O . ASN A 1 64 ? 12.282 -0.140 -10.323 1.00 48.97 216 ASN A O 1
ATOM 398 N N . ALA A 1 65 ? 11.124 -0.133 -8.386 1.00 46.90 217 ALA A N 1
ATOM 399 C CA . ALA A 1 65 ? 9.920 -0.747 -8.960 1.00 48.50 217 ALA A CA 1
ATOM 400 C C . ALA A 1 65 ? 8.787 -0.493 -7.995 1.00 48.05 217 ALA A C 1
ATOM 401 O O . ALA A 1 65 ? 9.007 -0.070 -6.828 1.00 46.86 217 ALA A O 1
ATOM 403 N N . ASP A 1 66 ? 7.566 -0.734 -8.424 1.00 49.44 218 ASP A N 1
ATOM 404 C CA . ASP A 1 66 ? 6.480 -0.343 -7.548 1.00 49.93 218 ASP A CA 1
ATOM 405 C C . ASP A 1 66 ? 6.542 -1.038 -6.171 1.00 47.63 218 ASP A C 1
ATOM 406 O O . ASP A 1 66 ? 6.803 -2.223 -6.064 1.00 46.92 218 ASP A O 1
ATOM 411 N N . ASN A 1 67 ? 6.331 -0.258 -5.128 1.00 46.45 219 ASN A N 1
ATOM 412 C CA . ASN A 1 67 ? 6.324 -0.765 -3.748 1.00 45.91 219 ASN A CA 1
ATOM 413 C C . ASN A 1 67 ? 7.629 -1.432 -3.281 1.00 43.60 219 ASN A C 1
ATOM 414 O O . ASN A 1 67 ? 7.659 -2.022 -2.248 1.00 43.29 219 ASN A O 1
ATOM 419 N N . ALA A 1 68 ? 8.703 -1.299 -4.051 1.00 43.96 220 ALA A N 1
ATOM 420 C CA . ALA A 1 68 ? 10.047 -1.752 -3.641 1.00 41.92 220 ALA A CA 1
ATOM 421 C C . ALA A 1 68 ? 10.461 -1.247 -2.263 1.00 40.80 220 ALA A C 1
ATOM 422 O O . ALA A 1 68 ? 10.265 -0.086 -1.939 1.00 40.14 220 ALA A O 1
ATOM 424 N N . VAL A 1 69 ? 11.049 -2.136 -1.467 1.00 41.40 221 VAL A N 1
ATOM 425 C CA . VAL A 1 69 ? 11.700 -1.768 -0.213 1.00 40.65 221 VAL A CA 1
ATOM 426 C C . VAL A 1 69 ? 13.143 -2.180 -0.357 1.00 41.85 221 VAL A C 1
ATOM 427 O O . VAL A 1 69 ? 13.440 -3.337 -0.702 1.00 42.85 221 VAL A O 1
ATOM 431 N N . ALA A 1 70 ? 14.055 -1.222 -0.163 1.00 43.26 222 ALA A N 1
ATOM 432 C CA . ALA A 1 70 ? 15.481 -1.498 -0.291 1.00 42.73 222 ALA A CA 1
ATOM 433 C C . ALA A 1 70 ? 16.223 -0.775 0.839 1.00 43.47 222 ALA A C 1
ATOM 434 O O . ALA A 1 70 ? 16.350 0.437 0.823 1.00 45.56 222 ALA A O 1
ATOM 436 N N . LEU A 1 71 ? 16.730 -1.529 1.804 1.00 42.69 223 LEU A N 1
ATOM 437 C CA . LEU A 1 71 ? 17.106 -0.958 3.081 1.00 43.05 223 LEU A CA 1
ATOM 438 C C . LEU A 1 71 ? 18.438 -1.582 3.473 1.00 43.23 223 LEU A C 1
ATOM 439 O O . LEU A 1 71 ? 18.528 -2.824 3.651 1.00 42.53 223 LEU A O 1
ATOM 444 N N . GLY A 1 72 ? 19.479 -0.734 3.514 1.00 43.09 224 GLY A N 1
ATOM 445 C CA . GLY A 1 72 ? 20.825 -1.135 3.898 1.00 43.61 224 GLY A CA 1
ATOM 446 C C . GLY A 1 72 ? 21.856 -0.632 2.912 1.00 45.06 224 GLY A C 1
ATOM 447 O O . GLY A 1 72 ? 21.799 0.534 2.476 1.00 46.51 224 GLY A O 1
ATOM 448 N N . ASN A 1 73 ? 22.791 -1.508 2.529 1.00 45.58 225 ASN A N 1
ATOM 449 C CA . ASN A 1 73 ? 23.802 -1.169 1.560 1.00 46.89 225 ASN A CA 1
ATOM 450 C C . ASN A 1 73 ? 23.713 -1.936 0.223 1.00 47.19 225 ASN A C 1
ATOM 451 O O . ASN A 1 73 ? 23.880 -3.175 0.168 1.00 45.90 225 ASN A O 1
ATOM 456 N N . LYS A 1 74 ? 23.514 -1.214 -0.876 1.00 48.08 226 LYS A N 1
ATOM 457 C CA . LYS A 1 74 ? 23.604 -1.869 -2.209 1.00 49.87 226 LYS A CA 1
ATOM 458 C C . LYS A 1 74 ? 22.542 -2.951 -2.417 1.00 47.45 226 LYS A C 1
ATOM 459 O O . LYS A 1 74 ? 22.874 -4.055 -2.900 1.00 46.92 226 LYS A O 1
ATOM 465 N N . ASN A 1 75 ? 21.306 -2.609 -2.060 1.00 45.42 227 ASN A N 1
ATOM 466 C CA . ASN A 1 75 ? 20.110 -3.391 -2.407 1.00 45.02 227 ASN A CA 1
ATOM 467 C C . ASN A 1 75 ? 19.444 -2.818 -3.672 1.00 46.17 227 ASN A C 1
ATOM 468 O O . ASN A 1 75 ? 19.027 -1.663 -3.688 1.00 47.52 227 ASN A O 1
ATOM 473 N N . THR A 1 76 ? 19.420 -3.597 -4.747 1.00 46.78 228 THR A N 1
ATOM 474 C CA . THR A 1 76 ? 18.847 -3.145 -6.015 1.00 48.30 228 THR A CA 1
ATOM 475 C C . THR A 1 76 ? 17.513 -3.869 -6.246 1.00 48.24 228 THR A C 1
ATOM 476 O O . THR A 1 76 ? 17.482 -5.101 -6.354 1.00 47.97 228 THR A O 1
ATOM 480 N N . ILE A 1 77 ? 16.418 -3.118 -6.323 1.00 47.18 229 ILE A N 1
ATOM 481 C CA . ILE A 1 77 ? 15.157 -3.744 -6.646 1.00 47.63 229 ILE A CA 1
ATOM 482 C C . ILE A 1 77 ? 14.536 -3.192 -7.881 1.00 49.77 229 ILE A C 1
ATOM 483 O O . ILE A 1 77 ? 14.238 -2.024 -7.940 1.00 50.88 229 ILE A O 1
ATOM 488 N N . GLU A 1 78 ? 14.315 -4.047 -8.876 1.00 52.28 230 GLU A N 1
ATOM 489 C CA . GLU A 1 78 ? 13.819 -3.590 -10.154 1.00 54.28 230 GLU A CA 1
ATOM 490 C C . GLU A 1 78 ? 12.697 -4.540 -10.581 1.00 55.00 230 GLU A C 1
ATOM 491 O O . GLU A 1 78 ? 12.282 -4.542 -11.736 1.00 57.30 230 GLU A O 1
ATOM 497 N N . GLY A 1 79 ? 12.215 -5.366 -9.650 1.00 52.44 231 GLY A N 1
ATOM 498 C CA . GLY A 1 79 ? 11.011 -6.194 -9.880 1.00 52.87 231 GLY A CA 1
ATOM 499 C C . GLY A 1 79 ? 9.910 -5.800 -8.901 1.00 52.13 231 GLY A C 1
ATOM 500 O O . GLY A 1 79 ? 10.196 -5.486 -7.728 1.00 49.88 231 GLY A O 1
ATOM 501 N N . GLU A 1 80 ? 8.665 -5.803 -9.361 1.00 54.45 232 GLU A N 1
ATOM 502 C CA . GLU A 1 80 ? 7.560 -5.341 -8.524 1.00 55.88 232 GLU A CA 1
ATOM 503 C C . GLU A 1 80 ? 7.356 -6.135 -7.229 1.00 53.43 232 GLU A C 1
ATOM 504 O O . GLU A 1 80 ? 7.676 -7.348 -7.118 1.00 53.27 232 GLU A O 1
ATOM 510 N N . ASN A 1 81 ? 6.783 -5.427 -6.264 1.00 52.57 233 ASN A N 1
ATOM 511 C CA . ASN A 1 81 ? 6.390 -5.995 -4.987 1.00 50.36 233 ASN A CA 1
ATOM 512 C C . ASN A 1 81 ? 7.502 -6.818 -4.354 1.00 47.48 233 ASN A C 1
ATOM 513 O O . ASN A 1 81 ? 7.251 -7.820 -3.680 1.00 47.27 233 ASN A O 1
ATOM 518 N N . SER A 1 82 ? 8.743 -6.367 -4.545 1.00 44.39 234 SER A N 1
ATOM 519 C CA . SER A 1 82 ? 9.867 -7.043 -3.963 1.00 42.63 234 SER A CA 1
ATOM 520 C C . SER A 1 82 ? 10.451 -6.237 -2.833 1.00 41.02 234 SER A C 1
ATOM 521 O O . SER A 1 82 ? 10.237 -5.038 -2.789 1.00 42.45 234 SER A O 1
ATOM 524 N N . VAL A 1 83 ? 11.219 -6.901 -1.982 1.00 39.29 235 VAL A N 1
ATOM 525 C CA . VAL A 1 83 ? 11.880 -6.343 -0.761 1.00 38.34 235 VAL A CA 1
ATOM 526 C C . VAL A 1 83 ? 13.359 -6.825 -0.693 1.00 38.96 235 VAL A C 1
ATOM 527 O O . VAL A 1 83 ? 13.623 -7.988 -0.977 1.00 41.52 235 VAL A O 1
ATOM 531 N N . ALA A 1 84 ? 14.323 -5.970 -0.361 1.00 38.56 236 ALA A N 1
ATOM 532 C CA . ALA A 1 84 ? 15.643 -6.482 0.008 1.00 38.39 236 ALA A CA 1
ATOM 533 C C . ALA A 1 84 ? 16.175 -5.671 1.133 1.00 39.76 236 ALA A C 1
ATOM 534 O O . ALA A 1 84 ? 16.350 -4.456 0.985 1.00 40.56 236 ALA A O 1
ATOM 536 N N . ILE A 1 85 ? 16.505 -6.356 2.237 1.00 41.27 237 ILE A N 1
ATOM 537 C CA . ILE A 1 85 ? 17.040 -5.749 3.426 1.00 40.39 237 ILE A CA 1
ATOM 538 C C . ILE A 1 85 ? 18.345 -6.446 3.783 1.00 42.57 237 ILE A C 1
ATOM 539 O O . ILE A 1 85 ? 18.395 -7.680 3.866 1.00 43.33 237 ILE A O 1
ATOM 544 N N . GLY A 1 86 ? 19.403 -5.652 3.995 1.00 43.57 238 GLY A N 1
ATOM 545 C CA . GLY A 1 86 ? 20.756 -6.141 4.217 1.00 44.84 238 GLY A CA 1
ATOM 546 C C . GLY A 1 86 ? 21.734 -5.470 3.265 1.00 46.76 238 GLY A C 1
ATOM 547 O O . GLY A 1 86 ? 21.701 -4.276 3.091 1.00 47.10 238 GLY A O 1
ATOM 548 N N . SER A 1 87 ? 22.609 -6.238 2.631 1.00 47.68 239 SER A N 1
ATOM 549 C CA . SER A 1 87 ? 23.633 -5.643 1.787 1.00 49.50 239 SER A CA 1
ATOM 550 C C . SER A 1 87 ? 23.902 -6.486 0.559 1.00 49.77 239 SER A C 1
ATOM 551 O O . SER A 1 87 ? 23.762 -7.699 0.595 1.00 48.70 239 SER A O 1
ATOM 554 N N . ASN A 1 88 ? 24.245 -5.819 -0.547 1.00 51.14 240 ASN A N 1
ATOM 555 C CA . ASN A 1 88 ? 24.484 -6.525 -1.822 1.00 51.96 240 ASN A CA 1
ATOM 556 C C . ASN A 1 88 ? 23.414 -7.560 -2.192 1.00 49.64 240 ASN A C 1
ATOM 557 O O . ASN A 1 88 ? 23.656 -8.767 -2.111 1.00 50.51 240 ASN A O 1
ATOM 562 N N . ASN A 1 89 ? 22.250 -7.095 -2.597 1.00 46.85 241 ASN A N 1
ATOM 563 C CA . ASN A 1 89 ? 21.214 -7.982 -3.044 1.00 46.30 241 ASN A CA 1
ATOM 564 C C . ASN A 1 89 ? 20.603 -7.302 -4.276 1.00 46.90 241 ASN A C 1
ATOM 565 O O . ASN A 1 89 ? 20.547 -6.068 -4.321 1.00 46.90 241 ASN A O 1
ATOM 570 N N . THR A 1 90 ? 20.125 -8.106 -5.234 1.00 44.65 242 THR A N 1
ATOM 571 C CA . THR A 1 90 ? 19.553 -7.605 -6.473 1.00 46.69 242 THR A CA 1
ATOM 572 C C . THR A 1 90 ? 18.355 -8.450 -6.839 1.00 47.38 242 THR A C 1
ATOM 573 O O . THR A 1 90 ? 18.431 -9.670 -6.826 1.00 47.16 242 THR A O 1
ATOM 577 N N . VAL A 1 91 ? 17.252 -7.773 -7.171 1.00 48.22 243 VAL A N 1
ATOM 578 C CA . VAL A 1 91 ? 16.095 -8.382 -7.787 1.00 48.02 243 VAL A CA 1
ATOM 579 C C . VAL A 1 91 ? 15.918 -7.599 -9.071 1.00 50.68 243 VAL A C 1
ATOM 580 O O . VAL A 1 91 ? 15.812 -6.376 -9.018 1.00 50.82 243 VAL A O 1
ATOM 584 N N . LYS A 1 92 ? 15.843 -8.318 -10.192 1.00 52.39 244 LYS A N 1
ATOM 585 C CA . LYS A 1 92 ? 15.896 -7.774 -11.537 1.00 55.31 244 LYS A CA 1
ATOM 586 C C . LYS A 1 92 ? 14.481 -7.687 -12.060 1.00 57.33 244 LYS A C 1
ATOM 587 O O . LYS A 1 92 ? 13.598 -8.343 -11.538 1.00 57.30 244 LYS A O 1
ATOM 593 N N . LYS A 1 93 ? 14.271 -6.899 -13.109 1.00 60.91 245 LYS A N 1
ATOM 594 C CA . LYS A 1 93 ? 12.950 -6.655 -13.681 1.00 62.88 245 LYS A CA 1
ATOM 595 C C . LYS A 1 93 ? 12.360 -7.976 -14.124 1.00 64.93 245 LYS A C 1
ATOM 596 O O . LYS A 1 93 ? 13.056 -8.800 -14.736 1.00 66.30 245 LYS A O 1
ATOM 602 N N . GLY A 1 94 ? 11.084 -8.203 -13.809 1.00 65.83 246 GLY A N 1
ATOM 603 C CA . GLY A 1 94 ? 10.450 -9.509 -14.093 1.00 67.46 246 GLY A CA 1
ATOM 604 C C . GLY A 1 94 ? 10.788 -10.634 -13.084 1.00 65.62 246 GLY A C 1
ATOM 605 O O . GLY A 1 94 ? 10.508 -11.817 -13.346 1.00 67.16 246 GLY A O 1
ATOM 606 N N . GLN A 1 95 ? 11.417 -10.279 -11.956 1.00 61.87 247 GLN A N 1
ATOM 607 C CA . GLN A 1 95 ? 11.382 -11.103 -10.774 1.00 59.70 247 GLN A CA 1
ATOM 608 C C . GLN A 1 95 ? 10.444 -10.414 -9.798 1.00 58.36 247 GLN A C 1
ATOM 609 O O . GLN A 1 95 ? 10.853 -9.495 -9.078 1.00 58.37 247 GLN A O 1
ATOM 615 N N . GLN A 1 96 ? 9.195 -10.858 -9.766 1.00 57.65 248 GLN A N 1
ATOM 616 C CA . GLN A 1 96 ? 8.196 -10.278 -8.911 1.00 56.22 248 GLN A CA 1
ATOM 617 C C . GLN A 1 96 ? 8.076 -10.969 -7.572 1.00 53.73 248 GLN A C 1
ATOM 618 O O . GLN A 1 96 ? 8.316 -12.156 -7.461 1.00 53.15 248 GLN A O 1
ATOM 624 N N . ASN A 1 97 ? 7.670 -10.207 -6.556 1.00 52.17 249 ASN A N 1
ATOM 625 C CA . ASN A 1 97 ? 7.331 -10.771 -5.235 1.00 50.12 249 ASN A CA 1
ATOM 626 C C . ASN A 1 97 ? 8.466 -11.583 -4.629 1.00 46.89 249 ASN A C 1
ATOM 627 O O . ASN A 1 97 ? 8.251 -12.718 -4.154 1.00 46.46 249 ASN A O 1
ATOM 632 N N . VAL A 1 98 ? 9.665 -11.029 -4.703 1.00 43.73 250 VAL A N 1
ATOM 633 C CA . VAL A 1 98 ? 10.849 -11.689 -4.161 1.00 43.19 250 VAL A CA 1
ATOM 634 C C . VAL A 1 98 ? 11.335 -10.966 -2.906 1.00 41.17 250 VAL A C 1
ATOM 635 O O . VAL A 1 98 ? 11.381 -9.757 -2.895 1.00 41.04 250 VAL A O 1
ATOM 639 N N . PHE A 1 99 ? 11.693 -11.720 -1.862 1.00 40.66 251 PHE A N 1
ATOM 640 C CA . PHE A 1 99 ? 11.898 -11.170 -0.515 1.00 39.08 251 PHE A CA 1
ATOM 641 C C . PHE A 1 99 ? 13.229 -11.635 -0.003 1.00 38.20 251 PHE A C 1
ATOM 642 O O . PHE A 1 99 ? 13.429 -12.844 0.119 1.00 37.39 251 PHE A O 1
ATOM 650 N N . ILE A 1 100 ? 14.128 -10.670 0.279 1.00 37.54 252 ILE A N 1
ATOM 651 C CA . ILE A 1 100 ? 15.469 -10.990 0.740 1.00 37.22 252 ILE A CA 1
ATOM 652 C C . ILE A 1 100 ? 15.737 -10.358 2.092 1.00 36.85 252 ILE A C 1
ATOM 653 O O . ILE A 1 100 ? 15.567 -9.172 2.267 1.00 38.15 252 ILE A O 1
ATOM 658 N N . LEU A 1 101 ? 16.102 -11.156 3.076 1.00 37.57 253 LEU A N 1
ATOM 659 C CA . LEU A 1 101 ? 16.703 -10.620 4.320 1.00 36.82 253 LEU A CA 1
ATOM 660 C C . LEU A 1 101 ? 18.046 -11.340 4.445 1.00 37.28 253 LEU A C 1
ATOM 661 O O . LEU A 1 101 ? 18.088 -12.511 4.791 1.00 37.98 253 LEU A O 1
ATOM 666 N N . GLY A 1 102 ? 19.123 -10.656 4.103 1.00 37.30 254 GLY A N 1
ATOM 667 C CA . GLY A 1 102 ? 20.383 -11.348 3.803 1.00 38.32 254 GLY A CA 1
ATOM 668 C C . GLY A 1 102 ? 21.421 -10.419 3.205 1.00 39.37 254 GLY A C 1
ATOM 669 O O . GLY A 1 102 ? 21.236 -9.194 3.164 1.00 40.02 254 GLY A O 1
ATOM 670 N N . SER A 1 103 ? 22.538 -10.994 2.759 1.00 40.40 255 SER A N 1
ATOM 671 C CA . SER A 1 103 ? 23.608 -10.239 2.164 1.00 40.87 255 SER A CA 1
ATOM 672 C C . SER A 1 103 ? 24.336 -11.091 1.123 1.00 42.35 255 SER A C 1
ATOM 673 O O . SER A 1 103 ? 24.322 -12.308 1.200 1.00 42.28 255 SER A O 1
ATOM 676 N N . ASN A 1 104 ? 24.883 -10.445 0.102 1.00 43.11 256 ASN A N 1
ATOM 677 C CA . ASN A 1 104 ? 25.709 -11.122 -0.884 1.00 45.46 256 ASN A CA 1
ATOM 678 C C . ASN A 1 104 ? 24.993 -12.309 -1.442 1.00 45.72 256 ASN A C 1
ATOM 679 O O . ASN A 1 104 ? 25.539 -13.384 -1.514 1.00 46.00 256 ASN A O 1
ATOM 684 N N . THR A 1 105 ? 23.752 -12.076 -1.839 1.00 45.70 257 THR A N 1
ATOM 685 C CA A THR A 1 105 ? 22.919 -13.153 -2.338 0.50 45.44 257 THR A CA 1
ATOM 686 C CA B THR A 1 105 ? 22.840 -13.072 -2.343 0.50 46.41 257 THR A CA 1
ATOM 687 C C . THR A 1 105 ? 23.034 -13.316 -3.857 1.00 47.94 257 THR A C 1
ATOM 688 O O . THR A 1 105 ? 23.702 -12.504 -4.565 1.00 47.38 257 THR A O 1
ATOM 695 N N . ASP A 1 106 ? 22.433 -14.407 -4.364 1.00 48.71 258 ASP A N 1
ATOM 696 C CA . ASP A 1 106 ? 22.390 -14.711 -5.795 1.00 50.38 258 ASP A CA 1
ATOM 697 C C . ASP A 1 106 ? 20.956 -15.048 -6.182 1.00 49.92 258 ASP A C 1
ATOM 698 O O . ASP A 1 106 ? 20.393 -16.101 -5.778 1.00 49.54 258 ASP A O 1
ATOM 703 N N . THR A 1 107 ? 20.368 -14.161 -6.971 1.00 50.09 259 THR A N 1
ATOM 704 C CA . THR A 1 107 ? 18.983 -14.306 -7.430 1.00 50.59 259 THR A CA 1
ATOM 705 C C . THR A 1 107 ? 18.875 -14.730 -8.923 1.00 52.83 259 THR A C 1
ATOM 706 O O . THR A 1 107 ? 17.778 -14.675 -9.522 1.00 54.09 259 THR A O 1
ATOM 710 N N . THR A 1 108 ? 19.996 -15.129 -9.529 1.00 54.66 260 THR A N 1
ATOM 711 C CA . THR A 1 108 ? 20.036 -15.670 -10.911 1.00 56.75 260 THR A CA 1
ATOM 712 C C . THR A 1 108 ? 18.935 -16.706 -11.161 1.00 58.51 260 THR A C 1
ATOM 713 O O . THR A 1 108 ? 18.268 -16.698 -12.225 1.00 60.26 260 THR A O 1
ATOM 717 N N . ASN A 1 109 ? 18.741 -17.601 -10.184 1.00 58.00 261 ASN A N 1
ATOM 718 C CA . ASN A 1 109 ? 17.766 -18.674 -10.317 1.00 59.70 261 ASN A CA 1
ATOM 719 C C . ASN A 1 109 ? 16.524 -18.522 -9.439 1.00 58.41 261 ASN A C 1
ATOM 720 O O . ASN A 1 109 ? 15.693 -19.411 -9.400 1.00 61.15 261 ASN A O 1
ATOM 725 N N . ALA A 1 110 ? 16.381 -17.406 -8.741 1.00 56.29 262 ALA A N 1
ATOM 726 C CA . ALA A 1 110 ? 15.215 -17.195 -7.903 1.00 54.64 262 ALA A CA 1
ATOM 727 C C . ALA A 1 110 ? 14.028 -16.975 -8.820 1.00 55.51 262 ALA A C 1
ATOM 728 O O . ALA A 1 110 ? 14.096 -16.108 -9.667 1.00 57.87 262 ALA A O 1
ATOM 730 N N . GLN A 1 111 ? 12.970 -17.782 -8.722 1.00 55.33 263 GLN A N 1
ATOM 731 C CA . GLN A 1 111 ? 11.712 -17.456 -9.418 1.00 54.95 263 GLN A CA 1
ATOM 732 C C . GLN A 1 111 ? 10.859 -16.530 -8.590 1.00 53.54 263 GLN A C 1
ATOM 733 O O . GLN A 1 111 ? 11.098 -16.300 -7.370 1.00 52.15 263 GLN A O 1
ATOM 739 N N . ASN A 1 112 ? 9.846 -16.000 -9.247 1.00 52.12 264 ASN A N 1
ATOM 740 C CA . ASN A 1 112 ? 8.822 -15.196 -8.605 1.00 52.56 264 ASN A CA 1
ATOM 741 C C . ASN A 1 112 ? 8.362 -15.866 -7.339 1.00 50.27 264 ASN A C 1
ATOM 742 O O . ASN A 1 112 ? 8.141 -17.063 -7.321 1.00 49.41 264 ASN A O 1
ATOM 747 N N . GLY A 1 113 ? 8.206 -15.087 -6.279 1.00 48.97 265 GLY A N 1
ATOM 748 C CA . GLY A 1 113 ? 7.599 -15.648 -5.078 1.00 48.59 265 GLY A CA 1
ATOM 749 C C . GLY A 1 113 ? 8.657 -16.216 -4.149 1.00 47.07 265 GLY A C 1
ATOM 750 O O . GLY A 1 113 ? 8.355 -16.747 -3.088 1.00 47.45 265 GLY A O 1
ATOM 751 N N . SER A 1 114 ? 9.912 -16.130 -4.521 1.00 46.32 266 SER A N 1
ATOM 752 C CA . SER A 1 114 ? 10.868 -16.879 -3.757 1.00 45.26 266 SER A CA 1
ATOM 753 C C . SER A 1 114 ? 11.382 -16.034 -2.572 1.00 43.21 266 SER A C 1
ATOM 754 O O . SER A 1 114 ? 11.288 -14.808 -2.600 1.00 42.56 266 SER A O 1
ATOM 757 N N . VAL A 1 115 ? 11.844 -16.682 -1.494 1.00 41.72 267 VAL A N 1
ATOM 758 C CA . VAL A 1 115 ? 12.373 -15.983 -0.301 1.00 39.10 267 VAL A CA 1
ATOM 759 C C . VAL A 1 115 ? 13.854 -16.396 -0.095 1.00 39.54 267 VAL A C 1
ATOM 760 O O . VAL A 1 115 ? 14.171 -17.566 -0.089 1.00 40.45 267 VAL A O 1
ATOM 764 N N . LEU A 1 116 ? 14.753 -15.431 0.091 1.00 39.73 268 LEU A N 1
ATOM 765 C CA . LEU A 1 116 ? 16.148 -15.708 0.408 1.00 40.03 268 LEU A CA 1
ATOM 766 C C . LEU A 1 116 ? 16.478 -15.218 1.813 1.00 39.59 268 LEU A C 1
ATOM 767 O O . LEU A 1 116 ? 16.197 -14.063 2.124 1.00 39.61 268 LEU A O 1
ATOM 772 N N . LEU A 1 117 ? 17.061 -16.086 2.648 1.00 38.17 269 LEU A N 1
ATOM 773 C CA . LEU A 1 117 ? 17.414 -15.660 3.989 1.00 38.66 269 LEU A CA 1
ATOM 774 C C . LEU A 1 117 ? 18.915 -15.815 4.232 1.00 38.95 269 LEU A C 1
ATOM 775 O O . LEU A 1 117 ? 19.454 -16.871 3.969 1.00 39.38 269 LEU A O 1
ATOM 780 N N . GLY A 1 118 ? 19.609 -14.780 4.726 1.00 39.46 270 GLY A N 1
ATOM 781 C CA . GLY A 1 118 ? 20.994 -14.971 5.226 1.00 39.07 270 GLY A CA 1
ATOM 782 C C . GLY A 1 118 ? 22.086 -14.603 4.239 1.00 40.58 270 GLY A C 1
ATOM 783 O O . GLY A 1 118 ? 21.823 -14.331 3.090 1.00 40.70 270 GLY A O 1
ATOM 784 N N . HIS A 1 119 ? 23.319 -14.629 4.734 1.00 42.12 271 HIS A N 1
ATOM 785 C CA A HIS A 1 119 ? 24.526 -14.256 3.997 0.50 42.89 271 HIS A CA 1
ATOM 786 C CA B HIS A 1 119 ? 24.543 -14.266 4.012 0.50 42.83 271 HIS A CA 1
ATOM 787 C C . HIS A 1 119 ? 24.962 -15.355 3.019 1.00 43.98 271 HIS A C 1
ATOM 788 O O . HIS A 1 119 ? 24.969 -16.568 3.362 1.00 43.87 271 HIS A O 1
ATOM 801 N N . ASN A 1 120 ? 25.333 -14.939 1.810 1.00 44.77 272 ASN A N 1
ATOM 802 C CA . ASN A 1 120 ? 25.710 -15.876 0.723 1.00 46.85 272 ASN A CA 1
ATOM 803 C C . ASN A 1 120 ? 24.567 -16.798 0.274 1.00 46.22 272 ASN A C 1
ATOM 804 O O . 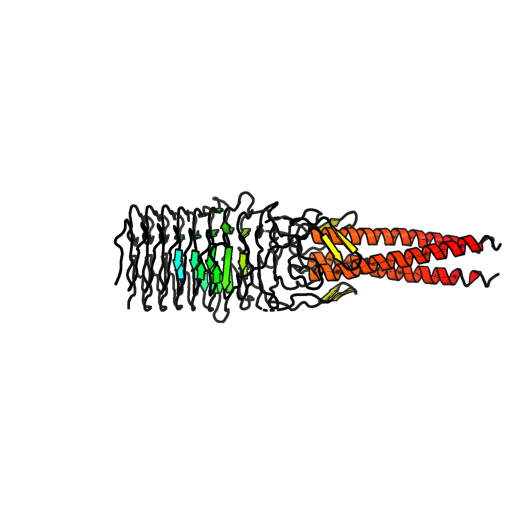ASN A 1 120 ? 24.805 -17.878 -0.198 1.00 49.31 272 ASN A O 1
ATOM 809 N N . THR A 1 121 ? 23.331 -16.381 0.430 1.00 44.18 273 THR A N 1
ATOM 810 C CA . THR A 1 121 ? 22.216 -17.243 0.123 1.00 43.25 273 THR A CA 1
ATOM 811 C C . THR A 1 121 ? 21.857 -17.215 -1.362 1.00 44.15 273 THR A C 1
ATOM 812 O O . THR A 1 121 ? 21.834 -16.130 -1.949 1.00 45.12 273 THR A O 1
ATOM 816 N N . ALA A 1 122 ? 21.589 -18.381 -1.967 1.00 44.17 274 ALA A N 1
ATOM 817 C CA . ALA A 1 122 ? 21.172 -18.425 -3.387 1.00 45.64 274 ALA A CA 1
ATOM 818 C C . ALA A 1 122 ? 19.698 -18.884 -3.627 1.00 45.93 274 ALA A C 1
ATOM 819 O O . ALA A 1 122 ? 19.215 -19.833 -3.011 1.00 45.51 274 ALA A O 1
ATOM 821 N N . GLY A 1 123 ? 19.013 -18.178 -4.529 1.00 46.58 275 GLY A N 1
ATOM 822 C CA . GLY A 1 123 ? 17.762 -18.595 -5.079 1.00 46.93 275 GLY A CA 1
ATOM 823 C C . GLY A 1 123 ? 17.918 -19.887 -5.876 1.00 49.24 275 GLY A C 1
ATOM 824 O O . GLY A 1 123 ? 19.021 -20.207 -6.386 1.00 49.67 275 GLY A O 1
ATOM 825 N N . LYS A 1 124 ? 16.804 -20.625 -5.971 1.00 49.30 276 LYS A N 1
ATOM 826 C CA . LYS A 1 124 ? 16.749 -21.921 -6.634 1.00 50.22 276 LYS A CA 1
ATOM 827 C C . LYS A 1 124 ? 15.333 -22.147 -7.176 1.00 49.71 276 LYS A C 1
ATOM 828 O O . LYS A 1 124 ? 14.341 -21.819 -6.513 1.00 47.79 276 LYS A O 1
ATOM 834 N N . ALA A 1 125 ? 15.260 -22.693 -8.389 1.00 50.88 277 ALA A N 1
ATOM 835 C CA . ALA A 1 125 ? 14.012 -22.972 -9.080 1.00 51.47 277 ALA A CA 1
ATOM 836 C C . ALA A 1 125 ? 13.278 -24.092 -8.354 1.00 50.60 277 ALA A C 1
ATOM 837 O O . ALA A 1 125 ? 13.906 -25.073 -7.959 1.00 50.53 277 ALA A O 1
ATOM 839 N N . ALA A 1 126 ? 11.963 -23.935 -8.153 1.00 50.64 278 ALA A N 1
ATOM 840 C CA . ALA A 1 126 ? 11.102 -25.000 -7.606 1.00 50.37 278 ALA A CA 1
ATOM 841 C C . ALA A 1 126 ? 11.138 -26.292 -8.451 1.00 52.43 278 ALA A C 1
ATOM 842 O O . ALA A 1 126 ? 11.138 -26.261 -9.694 1.00 54.66 278 ALA A O 1
ATOM 844 N N . THR A 1 127 ? 11.193 -27.444 -7.789 1.00 52.08 279 THR A N 1
ATOM 845 C CA . THR A 1 127 ? 10.973 -28.696 -8.535 1.00 52.70 279 THR A CA 1
ATOM 846 C C . THR A 1 127 ? 9.655 -29.331 -8.060 1.00 52.86 279 THR A C 1
ATOM 847 O O . THR A 1 127 ? 9.133 -29.027 -6.936 1.00 50.66 279 THR A O 1
ATOM 851 N N . ILE A 1 128 ? 9.123 -30.202 -8.916 1.00 54.56 280 ILE A N 1
ATOM 852 C CA . ILE A 1 128 ? 7.912 -30.970 -8.650 1.00 54.65 280 ILE A CA 1
ATOM 853 C C . ILE A 1 128 ? 8.339 -32.360 -8.198 1.00 53.90 280 ILE A C 1
ATOM 854 O O . ILE A 1 128 ? 8.902 -33.150 -8.965 1.00 55.71 280 ILE A O 1
ATOM 859 N N . VAL A 1 129 ? 8.099 -32.670 -6.937 1.00 51.21 281 VAL A N 1
ATOM 860 C CA . VAL A 1 129 ? 8.484 -33.954 -6.417 1.00 49.57 281 VAL A CA 1
ATOM 861 C C . VAL A 1 129 ? 7.251 -34.672 -5.891 1.00 49.40 281 VAL A C 1
ATOM 862 O O . VAL A 1 129 ? 6.855 -34.491 -4.740 1.00 49.37 281 VAL A O 1
ATOM 866 N N . ASN A 1 130 ? 6.642 -35.480 -6.745 1.00 50.66 282 ASN A N 1
ATOM 867 C CA A ASN A 1 130 ? 5.511 -36.280 -6.326 0.50 50.92 282 ASN A CA 1
ATOM 868 C CA B ASN A 1 130 ? 5.497 -36.312 -6.420 0.50 50.91 282 ASN A CA 1
ATOM 869 C C . ASN A 1 130 ? 5.923 -37.658 -5.782 1.00 50.63 282 ASN A C 1
ATOM 870 O O . ASN A 1 130 ? 5.174 -38.287 -5.032 1.00 49.98 282 ASN A O 1
ATOM 879 N N . SER A 1 131 ? 7.139 -38.101 -6.100 1.00 51.03 283 SER A N 1
ATOM 880 C CA . SER A 1 131 ? 7.577 -39.471 -5.816 1.00 52.75 283 SER A CA 1
ATOM 881 C C . SER A 1 131 ? 9.103 -39.566 -5.860 1.00 53.01 283 SER A C 1
ATOM 882 O O . SER A 1 131 ? 9.770 -38.585 -6.145 1.00 54.07 283 SER A O 1
ATOM 885 N N . ALA A 1 132 ? 9.658 -40.732 -5.559 1.00 52.70 284 ALA A N 1
ATOM 886 C CA . ALA A 1 132 ? 11.105 -40.902 -5.519 1.00 53.12 284 ALA A CA 1
ATOM 887 C C . ALA A 1 132 ? 11.407 -42.375 -5.663 1.00 54.46 284 ALA A C 1
ATOM 888 O O . ALA A 1 132 ? 10.640 -43.208 -5.188 1.00 53.91 284 ALA A O 1
ATOM 890 N N . GLU A 1 133 ? 12.510 -42.695 -6.330 1.00 56.01 285 GLU A N 1
ATOM 891 C CA . GLU A 1 133 ? 12.924 -44.087 -6.427 1.00 58.65 285 GLU A CA 1
ATOM 892 C C . GLU A 1 133 ? 14.281 -44.220 -5.743 1.00 57.80 285 GLU A C 1
ATOM 893 O O . GLU A 1 133 ? 15.200 -43.485 -6.036 1.00 57.28 285 GLU A O 1
ATOM 899 N N . VAL A 1 134 ? 14.373 -45.119 -4.775 1.00 58.06 286 VAL A N 1
ATOM 900 C CA . VAL A 1 134 ? 15.587 -45.292 -3.990 1.00 58.43 286 VAL A CA 1
ATOM 901 C C . VAL A 1 134 ? 16.041 -46.721 -4.166 1.00 61.70 286 VAL A C 1
ATOM 902 O O . VAL A 1 134 ? 15.415 -47.641 -3.644 1.00 62.38 286 VAL A O 1
ATOM 906 N N . GLY A 1 135 ? 17.112 -46.926 -4.925 1.00 65.18 287 GLY A N 1
ATOM 907 C CA . GLY A 1 135 ? 17.607 -48.273 -5.175 1.00 68.17 287 GLY A CA 1
ATOM 908 C C . GLY A 1 135 ? 16.564 -49.390 -5.302 1.00 69.26 287 GLY A C 1
ATOM 909 O O . GLY A 1 135 ? 16.624 -50.429 -4.570 1.00 70.50 287 GLY A O 1
ATOM 910 N N . GLY A 1 136 ? 15.620 -49.217 -6.238 1.00 68.54 288 GLY A N 1
ATOM 911 C CA . GLY A 1 136 ? 14.637 -50.274 -6.498 1.00 67.21 288 GLY A CA 1
ATOM 912 C C . GLY A 1 136 ? 13.364 -50.177 -5.672 1.00 64.26 288 GLY A C 1
ATOM 913 O O . GLY A 1 136 ? 12.385 -50.874 -5.972 1.00 64.52 288 GLY A O 1
ATOM 914 N N . LEU A 1 137 ? 13.370 -49.310 -4.651 1.00 61.07 289 LEU A N 1
ATOM 915 C CA . LEU A 1 137 ? 12.177 -49.001 -3.840 1.00 58.29 289 LEU A CA 1
ATOM 916 C C . LEU A 1 137 ? 11.485 -47.696 -4.323 1.00 56.95 289 LEU A C 1
ATOM 917 O O . LEU A 1 137 ? 12.132 -46.660 -4.431 1.00 55.58 289 LEU A O 1
ATOM 922 N N . SER A 1 138 ? 10.189 -47.767 -4.631 1.00 55.92 290 SER A N 1
ATOM 923 C CA . SER A 1 138 ? 9.406 -46.593 -4.978 1.00 55.70 290 SER A CA 1
ATOM 924 C C . SER A 1 138 ? 8.759 -45.930 -3.756 1.00 54.01 290 SER A C 1
ATOM 925 O O . SER A 1 138 ? 8.088 -46.607 -2.975 1.00 54.82 290 SER A O 1
ATOM 928 N N . LEU A 1 139 ? 8.964 -44.627 -3.585 1.00 52.60 291 LEU A N 1
ATOM 929 C CA . LEU A 1 139 ? 8.192 -43.845 -2.605 1.00 52.29 291 LEU A CA 1
ATOM 930 C C . LEU A 1 139 ? 7.200 -42.946 -3.321 1.00 51.97 291 LEU A C 1
ATOM 931 O O . LEU A 1 139 ? 7.568 -42.238 -4.236 1.00 53.40 291 LEU A O 1
ATOM 936 N N . THR A 1 140 ? 5.940 -42.979 -2.916 1.00 51.69 292 THR A N 1
ATOM 937 C CA . THR A 1 140 ? 4.856 -42.426 -3.751 1.00 52.36 292 THR A CA 1
ATOM 938 C C . THR A 1 140 ? 3.938 -41.532 -2.902 1.00 51.11 292 THR A C 1
ATOM 939 O O . THR A 1 140 ? 3.979 -41.596 -1.673 1.00 48.60 292 THR A O 1
ATOM 943 N N . GLY A 1 141 ? 3.150 -40.676 -3.538 1.00 50.99 293 GLY A N 1
ATOM 944 C CA . GLY A 1 141 ? 2.123 -39.936 -2.786 1.00 51.45 293 GLY A CA 1
ATOM 945 C C . GLY A 1 141 ? 2.570 -38.765 -1.923 1.00 51.13 293 GLY A C 1
ATOM 946 O O . GLY A 1 141 ? 2.039 -38.553 -0.837 1.00 51.89 293 GLY A O 1
ATOM 947 N N . PHE A 1 142 ? 3.566 -38.015 -2.378 1.00 50.47 294 PHE A N 1
ATOM 948 C CA . PHE A 1 142 ? 4.036 -36.864 -1.657 1.00 49.50 294 PHE A CA 1
ATOM 949 C C . PHE A 1 142 ? 3.010 -35.708 -1.784 1.00 51.21 294 PHE A C 1
ATOM 950 O O . PHE A 1 142 ? 2.559 -35.367 -2.892 1.00 50.88 294 PHE A O 1
ATOM 958 N N . ALA A 1 143 ? 2.658 -35.132 -0.619 1.00 51.38 295 ALA A N 1
ATOM 959 C CA . ALA A 1 143 ? 1.960 -33.841 -0.490 1.00 50.48 295 ALA A CA 1
ATOM 960 C C . ALA A 1 143 ? 2.850 -32.646 -0.819 1.00 49.51 295 ALA A C 1
ATOM 961 O O . ALA A 1 143 ? 4.093 -32.685 -0.645 1.00 48.34 295 ALA A O 1
ATOM 963 N N . GLY A 1 144 ? 2.203 -31.587 -1.297 1.00 59.38 296 GLY A N 1
ATOM 964 C CA . GLY A 1 144 ? 2.841 -30.298 -1.440 1.00 59.11 296 GLY A CA 1
ATOM 965 C C . GLY A 1 144 ? 3.787 -30.169 -2.624 1.00 60.68 296 GLY A C 1
ATOM 966 O O . GLY A 1 144 ? 4.673 -29.340 -2.606 1.00 58.84 296 GLY A O 1
ATOM 967 N N . ALA A 1 145 ? 3.602 -30.977 -3.660 1.00 63.64 297 ALA A N 1
ATOM 968 C CA . ALA A 1 145 ? 4.346 -30.788 -4.875 1.00 66.64 297 ALA A CA 1
ATOM 969 C C . ALA A 1 145 ? 3.631 -29.721 -5.718 1.00 70.66 297 ALA A C 1
ATOM 970 O O . ALA A 1 145 ? 2.848 -30.040 -6.658 1.00 73.61 297 ALA A O 1
ATOM 972 N N . SER A 1 146 ? 3.909 -28.457 -5.372 1.00 71.17 298 SER A N 1
ATOM 973 C CA . SER A 1 146 ? 3.404 -27.280 -6.124 1.00 74.09 298 SER A CA 1
ATOM 974 C C . SER A 1 146 ? 3.967 -27.199 -7.544 1.00 75.86 298 SER A C 1
ATOM 975 O O . SER A 1 146 ? 3.355 -27.728 -8.478 1.00 80.01 298 SER A O 1
ATOM 978 N N . ASN A 1 150 ? 5.680 -21.111 -7.909 1.00 68.23 302 ASN A N 1
ATOM 979 C CA . ASN A 1 150 ? 5.717 -20.440 -6.598 1.00 67.57 302 ASN A CA 1
ATOM 980 C C . ASN A 1 150 ? 7.082 -19.997 -6.044 1.00 63.89 302 ASN A C 1
ATOM 981 O O . ASN A 1 150 ? 7.124 -19.251 -5.064 1.00 63.63 302 ASN A O 1
ATOM 986 N N . GLY A 1 151 ? 8.184 -20.446 -6.631 1.00 61.86 303 GLY A N 1
ATOM 987 C CA . GLY A 1 151 ? 9.489 -20.169 -6.032 1.00 58.66 303 GLY A CA 1
ATOM 988 C C . GLY A 1 151 ? 9.819 -21.017 -4.821 1.00 54.99 303 GLY A C 1
ATOM 989 O O . GLY A 1 151 ? 9.057 -21.861 -4.422 1.00 55.87 303 GLY A O 1
ATOM 990 N N . THR A 1 152 ? 10.977 -20.801 -4.228 1.00 53.00 304 THR A N 1
ATOM 991 C CA . THR A 1 152 ? 11.384 -21.573 -3.081 1.00 49.39 304 THR A CA 1
ATOM 992 C C . THR A 1 152 ? 11.790 -20.617 -1.967 1.00 47.85 304 THR A C 1
ATOM 993 O O . THR A 1 152 ? 11.843 -19.408 -2.154 1.00 49.28 304 THR A O 1
ATOM 997 N N . VAL A 1 153 ? 12.003 -21.155 -0.781 1.00 45.51 305 VAL A N 1
ATOM 998 C CA . VAL A 1 153 ? 12.611 -20.439 0.297 1.00 41.61 305 VAL A CA 1
ATOM 999 C C . VAL A 1 153 ? 14.023 -20.938 0.461 1.00 41.40 305 VAL A C 1
ATOM 1000 O O . VAL A 1 153 ? 14.236 -22.139 0.627 1.00 41.05 305 VAL A O 1
ATOM 1004 N N . SER A 1 154 ? 15.020 -20.057 0.402 1.00 41.88 306 SER A N 1
ATOM 1005 C CA . SER A 1 154 ? 16.412 -20.565 0.501 1.00 41.47 306 SER A CA 1
ATOM 1006 C C . SER A 1 154 ? 17.034 -20.119 1.760 1.00 41.22 306 SER A C 1
ATOM 1007 O O . SER A 1 154 ? 16.804 -18.964 2.198 1.00 40.56 306 SER A O 1
ATOM 1010 N N . VAL A 1 155 ? 17.772 -21.031 2.395 1.00 41.04 307 VAL A N 1
ATOM 1011 C CA . VAL A 1 155 ? 18.510 -20.684 3.608 1.00 40.40 307 VAL A CA 1
ATOM 1012 C C . VAL A 1 155 ? 20.015 -20.672 3.433 1.00 42.47 307 VAL A C 1
ATOM 1013 O O . VAL A 1 155 ? 20.744 -20.413 4.398 1.00 44.67 307 VAL A O 1
ATOM 1017 N N . GLY A 1 156 ? 20.513 -20.938 2.227 1.00 43.14 308 GLY A N 1
ATOM 1018 C CA . GLY A 1 156 ? 21.949 -20.866 2.002 1.00 43.99 308 GLY A CA 1
ATOM 1019 C C . GLY A 1 156 ? 22.317 -21.055 0.548 1.00 45.03 308 GLY A C 1
ATOM 1020 O O . GLY A 1 156 ? 21.530 -20.692 -0.320 1.00 45.85 308 GLY A O 1
ATOM 1021 N N . LYS A 1 157 ? 23.488 -21.622 0.274 1.00 45.28 309 LYS A N 1
ATOM 1022 C CA . LYS A 1 157 ? 23.822 -22.044 -1.128 1.00 47.85 309 LYS A CA 1
ATOM 1023 C C . LYS A 1 157 ? 24.535 -23.391 -1.209 1.00 48.26 309 LYS A C 1
ATOM 1024 O O . LYS A 1 157 ? 24.823 -23.976 -0.175 1.00 47.63 309 LYS A O 1
ATOM 1030 N N . LYS A 1 158 ? 24.851 -23.855 -2.430 1.00 49.95 310 LYS A N 1
ATOM 1031 C CA . LYS A 1 158 ? 25.488 -25.139 -2.601 1.00 51.45 310 LYS A CA 1
ATOM 1032 C C . LYS A 1 158 ? 26.909 -25.089 -2.040 1.00 52.76 310 LYS A C 1
ATOM 1033 O O . LYS A 1 158 ? 27.711 -24.235 -2.447 1.00 54.41 310 LYS A O 1
ATOM 1039 N N . GLY A 1 159 ? 27.229 -26.033 -1.152 1.00 52.21 311 GLY A N 1
ATOM 1040 C CA . GLY A 1 159 ? 28.488 -26.006 -0.426 1.00 52.99 311 GLY A CA 1
ATOM 1041 C C . GLY A 1 159 ? 28.422 -25.178 0.859 1.00 52.95 311 GLY A C 1
ATOM 1042 O O . GLY A 1 159 ? 29.327 -25.277 1.689 1.00 54.35 311 GLY A O 1
ATOM 1043 N N . LYS A 1 160 ? 27.379 -24.350 1.033 1.00 51.05 312 LYS A N 1
ATOM 1044 C CA . LYS A 1 160 ? 27.257 -23.486 2.226 1.00 49.75 312 LYS A CA 1
ATOM 1045 C C . LYS A 1 160 ? 25.877 -23.550 2.747 1.00 47.93 312 LYS A C 1
ATOM 1046 O O . LYS A 1 160 ? 25.180 -22.530 2.783 1.00 48.53 312 LYS A O 1
ATOM 1052 N N . GLU A 1 161 ? 25.444 -24.757 3.117 1.00 46.60 313 GLU A N 1
ATOM 1053 C CA . GLU A 1 161 ? 24.059 -24.975 3.507 1.00 44.32 313 GLU A CA 1
ATOM 1054 C C . GLU A 1 161 ? 23.936 -24.550 4.977 1.00 43.76 313 GLU A C 1
ATOM 1055 O O . GLU A 1 161 ? 24.948 -24.471 5.721 1.00 44.48 313 GLU A O 1
ATOM 1061 N N . ARG A 1 162 ? 22.716 -24.286 5.410 1.00 41.72 314 ARG A N 1
ATOM 1062 C CA . ARG A 1 162 ? 22.475 -23.945 6.798 1.00 42.18 314 ARG A CA 1
ATOM 1063 C C . ARG A 1 162 ? 21.474 -24.921 7.410 1.00 41.77 314 ARG A C 1
ATOM 1064 O O . ARG A 1 162 ? 20.390 -25.163 6.848 1.00 40.09 314 ARG A O 1
ATOM 1072 N N . GLN A 1 163 ? 21.843 -25.460 8.573 1.00 41.41 315 GLN A N 1
ATOM 1073 C CA . GLN A 1 163 ? 20.900 -26.166 9.397 1.00 40.56 315 GLN A CA 1
ATOM 1074 C C . GLN A 1 163 ? 19.744 -25.264 9.814 1.00 40.06 315 GLN A C 1
ATOM 1075 O O . GLN A 1 163 ? 19.938 -24.073 10.059 1.00 40.47 315 GLN A O 1
ATOM 1081 N N . ILE A 1 164 ? 18.534 -25.829 9.869 1.00 39.56 316 ILE A N 1
ATOM 1082 C CA . ILE A 1 164 ? 17.371 -25.135 10.477 1.00 38.89 316 ILE A CA 1
ATOM 1083 C C . ILE A 1 164 ? 17.146 -25.726 11.874 1.00 38.54 316 ILE A C 1
ATOM 1084 O O . ILE A 1 164 ? 17.132 -26.968 12.018 1.00 40.05 316 ILE A O 1
ATOM 1089 N N . VAL A 1 165 ? 17.033 -24.876 12.891 1.00 37.80 317 VAL A N 1
ATOM 1090 C CA . VAL A 1 165 ? 17.078 -25.371 14.268 1.00 38.24 317 VAL A CA 1
ATOM 1091 C C . VAL A 1 165 ? 15.859 -24.932 15.080 1.00 39.12 317 VAL A C 1
ATOM 1092 O O . VAL A 1 165 ? 15.190 -23.934 14.704 1.00 38.78 317 VAL A O 1
ATOM 1096 N N . HIS A 1 166 ? 15.573 -25.688 16.153 1.00 38.79 318 HIS A N 1
ATOM 1097 C CA . HIS A 1 166 ? 14.395 -25.459 16.998 1.00 39.58 318 HIS A CA 1
ATOM 1098 C C . HIS A 1 166 ? 13.081 -25.598 16.236 1.00 39.91 318 HIS A C 1
ATOM 1099 O O . HIS A 1 166 ? 12.136 -24.813 16.456 1.00 42.09 318 HIS A O 1
ATOM 1106 N N . VAL A 1 167 ? 13.045 -26.577 15.329 1.00 38.77 319 VAL A N 1
ATOM 1107 C CA . VAL A 1 167 ? 11.885 -26.945 14.499 1.00 38.09 319 VAL A CA 1
ATOM 1108 C C . VAL A 1 167 ? 10.969 -27.903 15.274 1.00 40.08 319 VAL A C 1
ATOM 1109 O O . VAL A 1 167 ? 11.404 -28.984 15.724 1.00 40.78 319 VAL A O 1
ATOM 1113 N N . GLY A 1 168 ? 9.711 -27.508 15.451 1.00 41.23 320 GLY A N 1
ATOM 1114 C CA . GLY A 1 168 ? 8.715 -28.370 16.081 1.00 41.95 320 GLY A CA 1
ATOM 1115 C C . GLY A 1 168 ? 8.427 -29.620 15.272 1.00 41.75 320 GLY A C 1
ATOM 1116 O O . GLY A 1 168 ? 8.552 -29.621 14.020 1.00 41.07 320 GLY A O 1
ATOM 1117 N N . ALA A 1 169 ? 8.058 -30.687 15.986 1.00 41.82 321 ALA A N 1
ATOM 1118 C CA . ALA A 1 169 ? 7.681 -31.963 15.348 1.00 42.19 321 ALA A CA 1
ATOM 1119 C C . ALA A 1 169 ? 6.546 -31.738 14.379 1.00 42.44 321 ALA A C 1
ATOM 1120 O O . ALA A 1 169 ? 5.534 -31.144 14.702 1.00 41.78 321 ALA A O 1
ATOM 1122 N N . GLY A 1 170 ? 6.750 -32.195 13.143 1.00 44.03 322 GLY A N 1
ATOM 1123 C CA . GLY A 1 170 ? 5.720 -32.118 12.090 1.00 44.31 322 GLY A CA 1
ATOM 1124 C C . GLY A 1 170 ? 4.694 -33.222 12.163 1.00 46.14 322 GLY A C 1
ATOM 1125 O O . GLY A 1 170 ? 4.979 -34.342 12.598 1.00 46.48 322 GLY A O 1
ATOM 1126 N N . GLU A 1 171 ? 3.474 -32.904 11.768 1.00 47.87 323 GLU A N 1
ATOM 1127 C CA . GLU A 1 171 ? 2.499 -33.919 11.488 1.00 50.42 323 GLU A CA 1
ATOM 1128 C C . GLU A 1 171 ? 3.074 -34.966 10.510 1.00 49.29 323 GLU A C 1
ATOM 1129 O O . GLU A 1 171 ? 3.740 -34.607 9.511 1.00 47.24 323 GLU A O 1
ATOM 1135 N N . ILE A 1 172 ? 2.894 -36.246 10.854 1.00 43.23 324 ILE A N 1
ATOM 1136 C CA . ILE A 1 172 ? 3.386 -37.364 10.038 1.00 43.91 324 ILE A CA 1
ATOM 1137 C C . ILE A 1 172 ? 2.165 -38.108 9.524 1.00 45.09 324 ILE A C 1
ATOM 1138 O O . ILE A 1 172 ? 1.546 -38.889 10.263 1.00 48.51 324 ILE A O 1
ATOM 1143 N N . SER A 1 173 ? 1.767 -37.823 8.289 1.00 45.26 325 SER A N 1
ATOM 1144 C CA . SER A 1 173 ? 0.545 -38.406 7.696 1.00 45.03 325 SER A CA 1
ATOM 1145 C C . SER A 1 173 ? 0.630 -38.230 6.173 1.00 46.11 325 SER A C 1
ATOM 1146 O O . SER A 1 173 ? 1.607 -37.629 5.656 1.00 44.96 325 SER A O 1
ATOM 1149 N N . ASP A 1 174 ? -0.333 -38.796 5.445 1.00 47.23 326 ASP A N 1
ATOM 1150 C CA . ASP A 1 174 ? -0.181 -38.899 4.006 1.00 48.62 326 ASP A CA 1
ATOM 1151 C C . ASP A 1 174 ? -0.397 -37.618 3.244 1.00 48.65 326 ASP A C 1
ATOM 1152 O O . ASP A 1 174 ? -0.145 -37.600 2.029 1.00 49.72 326 ASP A O 1
ATOM 1157 N N . THR A 1 175 ? -0.846 -36.559 3.933 1.00 48.19 327 THR A N 1
ATOM 1158 C CA . THR A 1 175 ? -1.003 -35.246 3.308 1.00 47.15 327 THR A CA 1
ATOM 1159 C C . THR A 1 175 ? -0.171 -34.184 3.983 1.00 45.61 327 THR A C 1
ATOM 1160 O O . THR A 1 175 ? -0.295 -33.042 3.649 1.00 45.42 327 THR A O 1
ATOM 1164 N N . SER A 1 176 ? 0.656 -34.548 4.964 1.00 43.90 328 SER A N 1
ATOM 1165 C CA . SER A 1 176 ? 1.288 -33.528 5.783 1.00 42.07 328 SER A CA 1
ATOM 1166 C C . SER A 1 176 ? 2.321 -32.767 5.016 1.00 41.07 328 SER A C 1
ATOM 1167 O O . SER A 1 176 ? 3.122 -33.309 4.281 1.00 40.86 328 SER A O 1
ATOM 1170 N N . THR A 1 177 ? 2.318 -31.470 5.233 1.00 41.71 329 THR A N 1
ATOM 1171 C CA A THR A 1 177 ? 3.260 -30.613 4.566 0.50 41.22 329 THR A CA 1
ATOM 1172 C CA B THR A 1 177 ? 3.260 -30.594 4.554 0.50 39.63 329 THR A CA 1
ATOM 1173 C C . THR A 1 177 ? 4.076 -29.875 5.617 1.00 39.82 329 THR A C 1
ATOM 1174 O O . THR A 1 177 ? 4.651 -28.822 5.345 1.00 39.60 329 THR A O 1
ATOM 1181 N N . ASP A 1 178 ? 4.136 -30.447 6.825 1.00 39.60 330 ASP A N 1
ATOM 1182 C CA . ASP A 1 178 ? 4.889 -29.816 7.916 1.00 41.39 330 ASP A CA 1
ATOM 1183 C C . ASP A 1 178 ? 6.343 -30.283 7.707 1.00 41.18 330 ASP A C 1
ATOM 1184 O O . ASP A 1 178 ? 6.555 -31.373 7.234 1.00 41.36 330 ASP A O 1
ATOM 1189 N N . ALA A 1 179 ? 7.324 -29.463 8.051 1.00 41.46 331 ALA A N 1
ATOM 1190 C CA . ALA A 1 179 ? 8.700 -29.931 8.117 1.00 41.62 331 ALA A CA 1
ATOM 1191 C C . ALA A 1 179 ? 8.832 -31.026 9.154 1.00 41.73 331 ALA A C 1
ATOM 1192 O O . ALA A 1 179 ? 8.149 -31.042 10.165 1.00 43.15 331 ALA A O 1
ATOM 1194 N N . VAL A 1 180 ? 9.729 -31.961 8.876 1.00 42.25 332 VAL A N 1
ATOM 1195 C CA . VAL A 1 180 ? 10.141 -33.035 9.809 1.00 41.08 332 VAL A CA 1
ATOM 1196 C C . VAL A 1 180 ? 11.477 -32.681 10.544 1.00 41.24 332 VAL A C 1
ATOM 1197 O O . VAL A 1 180 ? 12.386 -32.104 9.944 1.00 41.43 332 VAL A O 1
ATOM 1201 N N . ASN A 1 181 ? 11.592 -33.052 11.822 1.00 40.46 333 ASN A N 1
ATOM 1202 C CA . ASN A 1 181 ? 12.823 -32.822 12.589 1.00 39.82 333 ASN A CA 1
ATOM 1203 C C . ASN A 1 181 ? 13.597 -34.115 12.845 1.00 39.72 333 ASN A C 1
ATOM 1204 O O . ASN A 1 181 ? 13.044 -35.177 12.652 1.00 38.76 333 ASN A O 1
ATOM 1209 N N . GLY A 1 182 ? 14.879 -34.016 13.203 1.00 40.28 334 GLY A N 1
ATOM 1210 C CA . GLY A 1 182 ? 15.743 -35.207 13.364 1.00 41.33 334 GLY A CA 1
ATOM 1211 C C . GLY A 1 182 ? 15.235 -36.328 14.285 1.00 41.71 334 GLY A C 1
ATOM 1212 O O . GLY A 1 182 ? 15.529 -37.520 14.064 1.00 41.88 334 GLY A O 1
ATOM 1213 N N . SER A 1 183 ? 14.467 -35.959 15.303 1.00 42.22 335 SER A N 1
ATOM 1214 C CA . SER A 1 183 ? 13.877 -36.926 16.224 1.00 43.16 335 SER A CA 1
ATOM 1215 C C . SER A 1 183 ? 12.797 -37.759 15.542 1.00 43.17 335 SER A C 1
ATOM 1216 O O . SER A 1 183 ? 12.519 -38.902 15.950 1.00 45.47 335 SER A O 1
ATOM 1219 N N . GLN A 1 184 ? 12.157 -37.212 14.524 1.00 42.87 336 GLN A N 1
ATOM 1220 C CA . GLN A 1 184 ? 11.125 -37.957 13.838 1.00 42.08 336 GLN A CA 1
ATOM 1221 C C . GLN A 1 184 ? 11.769 -38.968 12.908 1.00 42.37 336 GLN A C 1
ATOM 1222 O O . GLN A 1 184 ? 11.283 -40.102 12.803 1.00 42.65 336 GLN A O 1
ATOM 1228 N N . LEU A 1 185 ? 12.873 -38.567 12.266 1.00 41.44 337 LEU A N 1
ATOM 1229 C CA . LEU A 1 185 ? 13.663 -39.492 11.474 1.00 41.15 337 LEU A CA 1
ATOM 1230 C C . LEU A 1 185 ? 14.298 -40.551 12.359 1.00 41.83 337 LEU A C 1
ATOM 1231 O O . LEU A 1 185 ? 14.321 -41.706 12.016 1.00 42.72 337 LEU A O 1
ATOM 1236 N N . HIS A 1 186 ? 14.842 -40.131 13.490 1.00 43.26 338 HIS A N 1
ATOM 1237 C CA . HIS A 1 186 ? 15.400 -41.049 14.478 1.00 44.42 338 HIS A CA 1
ATOM 1238 C C . HIS A 1 186 ? 14.376 -42.074 14.863 1.00 43.59 338 HIS A C 1
ATOM 1239 O O . HIS A 1 186 ? 14.674 -43.250 14.819 1.00 45.38 338 HIS A O 1
ATOM 1246 N N . ALA A 1 187 ? 13.173 -41.630 15.222 1.00 42.83 339 ALA A N 1
ATOM 1247 C CA . ALA A 1 187 ? 12.094 -42.567 15.602 1.00 41.60 339 ALA A CA 1
ATOM 1248 C C . ALA A 1 187 ? 11.771 -43.600 14.525 1.00 41.41 339 ALA A C 1
ATOM 1249 O O . ALA A 1 187 ? 11.618 -44.773 14.845 1.00 41.44 339 ALA A O 1
ATOM 1251 N N . LEU A 1 188 ? 11.638 -43.190 13.258 1.00 40.66 340 LEU A N 1
ATOM 1252 C CA . LEU A 1 188 ? 11.432 -44.192 12.210 1.00 40.89 340 LEU A CA 1
ATOM 1253 C C . LEU A 1 188 ? 12.665 -45.129 12.043 1.00 42.00 340 LEU A C 1
ATOM 1254 O O . LEU A 1 188 ? 12.501 -46.325 11.792 1.00 41.55 340 LEU A O 1
ATOM 1259 N N . ALA A 1 189 ? 13.876 -44.566 12.166 1.00 41.04 341 ALA A N 1
ATOM 1260 C CA . ALA A 1 189 ? 15.105 -45.322 11.998 1.00 41.78 341 ALA A CA 1
ATOM 1261 C C . ALA A 1 189 ? 15.291 -46.410 13.069 1.00 42.21 341 ALA A C 1
ATOM 1262 O O . ALA A 1 189 ? 15.882 -47.448 12.752 1.00 42.00 341 ALA A O 1
ATOM 1264 N N . THR A 1 190 ? 14.778 -46.178 14.287 1.00 42.46 342 THR A N 1
ATOM 1265 C CA . THR A 1 190 ? 14.864 -47.181 15.377 1.00 44.12 342 THR A CA 1
ATOM 1266 C C . THR A 1 190 ? 14.085 -48.440 14.977 1.00 43.76 342 THR A C 1
ATOM 1267 O O . THR A 1 190 ? 14.524 -49.567 15.244 1.00 45.17 342 THR A O 1
ATOM 1271 N N . VAL A 1 191 ? 12.953 -48.245 14.309 1.00 42.23 343 VAL A N 1
ATOM 1272 C CA . VAL A 1 191 ? 12.144 -49.348 13.825 1.00 41.64 343 VAL A CA 1
ATOM 1273 C C . VAL A 1 191 ? 12.844 -50.043 12.672 1.00 42.18 343 VAL A C 1
ATOM 1274 O O . VAL A 1 191 ? 12.873 -51.279 12.606 1.00 42.67 343 VAL A O 1
ATOM 1278 N N . VAL A 1 192 ? 13.446 -49.258 11.773 1.00 41.71 344 VAL A N 1
ATOM 1279 C CA . VAL A 1 192 ? 14.203 -49.844 10.635 1.00 41.21 344 VAL A CA 1
ATOM 1280 C C . VAL A 1 192 ? 15.361 -50.711 11.138 1.00 42.44 344 VAL A C 1
ATOM 1281 O O . VAL A 1 192 ? 15.574 -51.831 10.667 1.00 43.28 344 VAL A O 1
ATOM 1285 N N . ALA A 1 193 ? 16.127 -50.178 12.088 1.00 43.82 345 ALA A N 1
ATOM 1286 C CA . ALA A 1 193 ? 17.196 -50.952 12.790 1.00 43.72 345 ALA A CA 1
ATOM 1287 C C . ALA A 1 193 ? 16.652 -52.257 13.482 1.00 44.51 345 ALA A C 1
ATOM 1288 O O . ALA A 1 193 ? 17.298 -53.348 13.493 1.00 44.72 345 ALA A O 1
ATOM 1290 N N . GLN A 1 194 ? 15.455 -52.149 14.055 1.00 44.35 346 GLN A N 1
ATOM 1291 C CA . GLN A 1 194 ? 14.849 -53.309 14.684 1.00 44.58 346 GLN A CA 1
ATOM 1292 C C . GLN A 1 194 ? 14.435 -54.295 13.604 1.00 44.73 346 GLN A C 1
ATOM 1293 O O . GLN A 1 194 ? 14.684 -55.478 13.753 1.00 46.01 346 GLN A O 1
ATOM 1299 N N . ASN A 1 195 ? 13.812 -53.839 12.511 1.00 43.13 347 ASN A N 1
ATOM 1300 C CA . ASN A 1 195 ? 13.533 -54.742 11.424 1.00 43.36 347 ASN A CA 1
ATOM 1301 C C . ASN A 1 195 ? 14.775 -55.477 10.921 1.00 44.71 347 ASN A C 1
ATOM 1302 O O . ASN A 1 195 ? 14.693 -56.659 10.562 1.00 45.71 347 ASN A O 1
ATOM 1307 N N . LYS A 1 196 ? 15.917 -54.787 10.878 1.00 44.71 348 LYS A N 1
ATOM 1308 C CA . LYS A 1 196 ? 17.103 -55.378 10.288 1.00 46.27 348 LYS A CA 1
ATOM 1309 C C . LYS A 1 196 ? 17.662 -56.472 11.210 1.00 47.60 348 LYS A C 1
ATOM 1310 O O . LYS A 1 196 ? 18.156 -57.475 10.727 1.00 48.93 348 LYS A O 1
ATOM 1316 N N . ALA A 1 197 ? 17.568 -56.268 12.540 1.00 46.47 349 ALA A N 1
ATOM 1317 C CA . ALA A 1 197 ? 17.971 -57.269 13.523 1.00 46.64 349 ALA A CA 1
ATOM 1318 C C . ALA A 1 197 ? 17.037 -58.462 13.490 1.00 46.62 349 ALA A C 1
ATOM 1319 O O . ALA A 1 197 ? 17.495 -59.602 13.570 1.00 47.89 349 ALA A O 1
ATOM 1321 N N . ASP A 1 198 ? 15.731 -58.210 13.428 1.00 45.52 350 ASP A N 1
ATOM 1322 C CA . ASP A 1 198 ? 14.773 -59.292 13.264 1.00 46.19 350 ASP A CA 1
ATOM 1323 C C . ASP A 1 198 ? 15.104 -60.139 12.024 1.00 46.10 350 ASP A C 1
ATOM 1324 O O . ASP A 1 198 ? 15.076 -61.355 12.091 1.00 46.17 350 ASP A O 1
ATOM 1329 N N . ILE A 1 199 ? 15.444 -59.499 10.914 1.00 46.99 351 ILE A N 1
ATOM 1330 C CA . ILE A 1 199 ? 15.781 -60.236 9.681 1.00 48.17 351 ILE A CA 1
ATOM 1331 C C . ILE A 1 199 ? 16.988 -61.187 9.905 1.00 49.99 351 ILE A C 1
ATOM 1332 O O . ILE A 1 199 ? 16.988 -62.367 9.495 1.00 49.84 351 ILE A O 1
ATOM 1337 N N . LYS A 1 200 ? 17.985 -60.677 10.620 1.00 50.59 352 LYS A N 1
ATOM 1338 C CA . LYS A 1 200 ? 19.156 -61.457 10.955 1.00 52.23 352 LYS A CA 1
ATOM 1339 C C . LYS A 1 200 ? 18.759 -62.652 11.871 1.00 52.44 352 LYS A C 1
ATOM 1340 O O . LYS A 1 200 ? 19.181 -63.775 11.638 1.00 53.04 352 LYS A O 1
ATOM 1346 N N . ASP A 1 201 ? 17.948 -62.397 12.905 1.00 51.68 353 ASP A N 1
ATOM 1347 C CA . ASP A 1 201 ? 17.537 -63.443 13.828 1.00 51.86 353 ASP A CA 1
ATOM 1348 C C . ASP A 1 201 ? 16.821 -64.540 13.071 1.00 52.03 353 ASP A C 1
ATOM 1349 O O . ASP A 1 201 ? 17.116 -65.693 13.260 1.00 51.89 353 ASP A O 1
ATOM 1354 N N . LEU A 1 202 ? 15.873 -64.143 12.208 1.00 50.16 354 LEU A N 1
ATOM 1355 C CA . LEU A 1 202 ? 15.153 -65.062 11.331 1.00 51.48 354 LEU A CA 1
ATOM 1356 C C . LEU A 1 202 ? 16.066 -65.868 10.391 1.00 50.10 354 LEU A C 1
ATOM 1357 O O . LEU A 1 202 ? 15.875 -67.063 10.201 1.00 50.64 354 LEU A O 1
ATOM 1362 N N . ASP A 1 203 ? 17.019 -65.194 9.775 1.00 50.47 355 ASP A N 1
ATOM 1363 C CA . ASP A 1 203 ? 18.026 -65.817 8.899 1.00 52.13 355 ASP A CA 1
ATOM 1364 C C . ASP A 1 203 ? 18.802 -66.912 9.629 1.00 51.40 355 ASP A C 1
ATOM 1365 O O . ASP A 1 203 ? 18.986 -68.003 9.090 1.00 50.30 355 ASP A O 1
ATOM 1370 N N . ASP A 1 204 ? 19.265 -66.606 10.853 1.00 52.56 356 ASP A N 1
ATOM 1371 C CA . ASP A 1 204 ? 19.917 -67.621 11.684 1.00 54.33 356 ASP A CA 1
ATOM 1372 C C . ASP A 1 204 ? 18.965 -68.811 11.848 1.00 53.43 356 ASP A C 1
ATOM 1373 O O . ASP A 1 204 ? 19.386 -69.969 11.647 1.00 53.90 356 ASP A O 1
ATOM 1378 N N . GLU A 1 205 ? 17.689 -68.534 12.185 1.00 52.25 357 GLU A N 1
ATOM 1379 C CA . GLU A 1 205 ? 16.760 -69.621 12.388 1.00 53.74 357 GLU A CA 1
ATOM 1380 C C . GLU A 1 205 ? 16.579 -70.466 11.121 1.00 51.06 357 GLU A C 1
ATOM 1381 O O . GLU A 1 205 ? 16.698 -71.684 11.173 1.00 52.06 357 GLU A O 1
ATOM 1387 N N . VAL A 1 206 ? 16.303 -69.839 9.989 1.00 49.74 358 VAL A N 1
ATOM 1388 C CA . VAL A 1 206 ? 16.236 -70.558 8.719 1.00 50.63 358 VAL A CA 1
ATOM 1389 C C . VAL A 1 206 ? 17.487 -71.420 8.413 1.00 49.83 358 VAL A C 1
ATOM 1390 O O . VAL A 1 206 ? 17.346 -72.565 7.986 1.00 51.88 358 VAL A O 1
ATOM 1394 N N . GLY A 1 207 ? 18.686 -70.886 8.624 1.00 48.67 359 GLY A N 1
ATOM 1395 C CA . GLY A 1 207 ? 19.902 -71.664 8.473 1.00 49.92 359 GLY A CA 1
ATOM 1396 C C . GLY A 1 207 ? 19.958 -72.913 9.364 1.00 50.70 359 GLY A C 1
ATOM 1397 O O . GLY A 1 207 ? 20.323 -74.012 8.885 1.00 51.13 359 GLY A O 1
ATOM 1398 N N . LEU A 1 208 ? 19.603 -72.767 10.646 1.00 50.19 360 LEU A N 1
ATOM 1399 C CA . LEU A 1 208 ? 19.557 -73.903 11.539 1.00 53.31 360 LEU A CA 1
ATOM 1400 C C . LEU A 1 208 ? 18.516 -74.919 11.055 1.00 52.51 360 LEU A C 1
ATOM 1401 O O . LEU A 1 208 ? 18.796 -76.098 11.035 1.00 54.50 360 LEU A O 1
ATOM 1406 N N . LEU A 1 209 ? 17.329 -74.456 10.665 1.00 51.80 361 LEU A N 1
ATOM 1407 C CA . LEU A 1 209 ? 16.325 -75.353 10.131 1.00 53.01 361 LEU A CA 1
ATOM 1408 C C . LEU A 1 209 ? 16.845 -76.090 8.897 1.00 52.18 361 LEU A C 1
ATOM 1409 O O . LEU A 1 209 ? 16.623 -77.294 8.781 1.00 54.27 361 LEU A O 1
ATOM 1414 N N . GLY A 1 210 ? 17.548 -75.388 8.004 1.00 50.47 362 GLY A N 1
ATOM 1415 C CA . GLY A 1 210 ? 18.203 -76.031 6.861 1.00 51.40 362 GLY A CA 1
ATOM 1416 C C . GLY A 1 210 ? 19.154 -77.156 7.250 1.00 52.14 362 GLY A C 1
ATOM 1417 O O . GLY A 1 210 ? 19.162 -78.197 6.608 1.00 54.15 362 GLY A O 1
ATOM 1418 N N . GLU A 1 211 ? 19.931 -76.963 8.320 1.00 51.55 363 GLU A N 1
ATOM 1419 C CA . GLU A 1 211 ? 20.910 -77.939 8.738 1.00 54.79 363 GLU A CA 1
ATOM 1420 C C . GLU A 1 211 ? 20.208 -79.161 9.232 1.00 55.01 363 GLU A C 1
ATOM 1421 O O . GLU A 1 211 ? 20.647 -80.262 8.909 1.00 57.28 363 GLU A O 1
ATOM 1427 N N . GLU A 1 212 ? 19.117 -78.992 9.982 1.00 53.93 364 GLU A N 1
ATOM 1428 C CA . GLU A 1 212 ? 18.396 -80.157 10.503 1.00 56.54 364 GLU A CA 1
ATOM 1429 C C . GLU A 1 212 ? 17.778 -81.047 9.437 1.00 56.27 364 GLU A C 1
ATOM 1430 O O . GLU A 1 212 ? 17.813 -82.277 9.563 1.00 57.65 364 GLU A O 1
ATOM 1436 N N . ILE A 1 213 ? 17.213 -80.438 8.395 1.00 72.61 365 ILE A N 1
ATOM 1437 C CA . ILE A 1 213 ? 16.722 -81.204 7.272 1.00 73.29 365 ILE A CA 1
ATOM 1438 C C . ILE A 1 213 ? 17.856 -82.031 6.668 1.00 74.39 365 ILE A C 1
ATOM 1439 O O . ILE A 1 213 ? 17.717 -83.249 6.531 1.00 75.21 365 ILE A O 1
ATOM 1444 N N . ASN A 1 214 ? 18.973 -81.375 6.346 1.00 74.16 366 ASN A N 1
ATOM 1445 C CA . ASN A 1 214 ? 20.123 -82.045 5.744 1.00 75.79 366 ASN A CA 1
ATOM 1446 C C . ASN A 1 214 ? 20.712 -83.120 6.658 1.00 76.13 366 ASN A C 1
ATOM 1447 O O . ASN A 1 214 ? 21.046 -84.203 6.214 1.00 76.90 366 ASN A O 1
ATOM 1452 N N . LYS A 1 215 ? 20.796 -82.828 7.946 1.00 76.53 367 LYS A N 1
ATOM 1453 C CA . LYS A 1 215 ? 21.143 -83.832 8.941 1.00 77.51 367 LYS A CA 1
ATOM 1454 C C . LYS A 1 215 ? 20.194 -85.032 8.852 1.00 78.14 367 LYS A C 1
ATOM 1455 O O . LYS A 1 215 ? 20.652 -86.166 8.905 1.00 79.32 367 LYS A O 1
ATOM 1461 N N . HIS A 1 216 ? 18.883 -84.792 8.703 1.00 77.69 368 HIS A N 1
ATOM 1462 C CA . HIS A 1 216 ? 17.894 -85.890 8.821 1.00 78.01 368 HIS A CA 1
ATOM 1463 C C . HIS A 1 216 ? 18.069 -87.048 7.842 1.00 79.05 368 HIS A C 1
ATOM 1464 O O . HIS A 1 216 ? 17.998 -88.206 8.270 1.00 79.89 368 HIS A O 1
ATOM 1471 N N . HIS A 1 217 ? 18.278 -86.760 6.558 1.00 79.60 369 HIS A N 1
ATOM 1472 C CA . HIS A 1 217 ? 18.427 -87.851 5.586 1.00 81.57 369 HIS A CA 1
ATOM 1473 C C . HIS A 1 217 ? 19.695 -88.759 5.828 1.00 82.81 369 HIS A C 1
ATOM 1474 O O . HIS A 1 217 ? 19.676 -89.967 5.557 1.00 83.58 369 HIS A O 1
ATOM 1481 N N . HIS A 1 218 ? 20.748 -88.176 6.395 1.00 82.97 370 HIS A N 1
ATOM 1482 C CA . HIS A 1 218 ? 21.954 -88.918 6.820 1.00 85.17 370 HIS A CA 1
ATOM 1483 C C . HIS A 1 218 ? 21.818 -89.628 8.184 1.00 86.62 370 HIS A C 1
ATOM 1484 O O . HIS A 1 218 ? 21.470 -89.022 9.212 1.00 84.97 370 HIS A O 1
ATOM 1491 N N . HIS A 1 219 ? 22.151 -90.920 8.179 1.00 90.09 371 HIS A N 1
ATOM 1492 C CA . HIS A 1 219 ? 21.634 -91.863 9.187 1.00 91.96 371 HIS A CA 1
ATOM 1493 C C . HIS A 1 219 ? 20.106 -91.672 9.275 1.00 90.30 371 HIS A C 1
ATOM 1494 O O . HIS A 1 219 ? 19.587 -91.161 10.282 1.00 89.47 371 HIS A O 1
ATOM 1501 N N . HIS A 1 220 ? 19.416 -92.068 8.186 1.00 90.43 372 HIS A N 1
ATOM 1502 C CA . HIS A 1 220 ? 17.996 -91.821 8.006 1.00 88.57 372 HIS A CA 1
ATOM 1503 C C . HIS A 1 220 ? 17.162 -92.575 9.035 1.00 88.72 372 HIS A C 1
ATOM 1504 O O . HIS A 1 220 ? 16.985 -92.083 10.160 1.00 88.58 372 HIS A O 1
ATOM 1511 N N . TYR B 1 1 ? -1.075 21.444 3.810 1.00 101.02 153 TYR B N 1
ATOM 1512 C CA . TYR B 1 1 ? -2.006 21.621 4.972 1.00 100.14 153 TYR B CA 1
ATOM 1513 C C . TYR B 1 1 ? -1.568 20.744 6.154 1.00 98.57 153 TYR B C 1
ATOM 1514 O O . TYR B 1 1 ? -2.194 19.727 6.503 1.00 97.69 153 TYR B O 1
ATOM 1523 N N . ASN B 1 2 ? -0.468 21.168 6.764 1.00 98.17 154 ASN B N 1
ATOM 1524 C CA . ASN B 1 2 ? 0.253 20.346 7.725 1.00 96.59 154 ASN B CA 1
ATOM 1525 C C . ASN B 1 2 ? -0.019 20.717 9.186 1.00 95.90 154 ASN B C 1
ATOM 1526 O O . ASN B 1 2 ? -0.477 21.832 9.478 1.00 96.12 154 ASN B O 1
ATOM 1531 N N . GLU B 1 3 ? 0.237 19.776 10.094 1.00 94.97 155 GLU B N 1
ATOM 1532 C CA . GLU B 1 3 ? -0.189 19.937 11.474 1.00 94.42 155 GLU B CA 1
ATOM 1533 C C . GLU B 1 3 ? 0.812 19.355 12.472 1.00 93.88 155 GLU B C 1
ATOM 1534 O O . GLU B 1 3 ? 0.889 18.135 12.652 1.00 92.81 155 GLU B O 1
ATOM 1540 N N . ALA B 1 4 ? 1.565 20.245 13.124 1.00 94.27 156 ALA B N 1
ATOM 1541 C CA . ALA B 1 4 ? 2.543 19.850 14.138 1.00 94.37 156 ALA B CA 1
ATOM 1542 C C . ALA B 1 4 ? 2.564 20.773 15.388 1.00 94.90 156 ALA B C 1
ATOM 1543 O O . ALA B 1 4 ? 3.488 21.582 15.567 1.00 94.97 156 ALA B O 1
ATOM 1545 N N . THR B 1 5 ? 1.560 20.617 16.256 1.00 95.25 157 THR B N 1
ATOM 1546 C CA . THR B 1 5 ? 1.426 21.456 17.467 1.00 96.26 157 THR B CA 1
ATOM 1547 C C . THR B 1 5 ? 2.134 20.891 18.706 1.00 96.18 157 THR B C 1
ATOM 1548 O O . THR B 1 5 ? 2.791 21.629 19.433 1.00 96.51 157 THR B O 1
ATOM 1552 N N . ILE B 1 6 ? 2.004 19.580 18.922 1.00 96.23 158 ILE B N 1
ATOM 1553 C CA . ILE B 1 6 ? 2.456 18.896 20.157 1.00 96.33 158 ILE B CA 1
ATOM 1554 C C . ILE B 1 6 ? 3.963 18.982 20.394 1.00 96.90 158 ILE B C 1
ATOM 1555 O O . ILE B 1 6 ? 4.731 19.301 19.484 1.00 97.26 158 ILE B O 1
ATOM 1560 N N . GLU B 1 7 ? 4.376 18.693 21.626 1.00 77.15 159 GLU B N 1
ATOM 1561 C CA . GLU B 1 7 ? 5.784 18.645 21.978 1.00 79.35 159 GLU B CA 1
ATOM 1562 C C . GLU B 1 7 ? 6.547 17.838 20.946 1.00 76.31 159 GLU B C 1
ATOM 1563 O O . GLU B 1 7 ? 6.193 16.688 20.632 1.00 73.90 159 GLU B O 1
ATOM 1569 N N . ASN B 1 8 ? 7.568 18.493 20.401 1.00 76.73 160 ASN B N 1
ATOM 1570 C CA . ASN B 1 8 ? 8.573 17.890 19.540 1.00 75.01 160 ASN B CA 1
ATOM 1571 C C . ASN B 1 8 ? 8.016 17.167 18.317 1.00 70.21 160 ASN B C 1
ATOM 1572 O O . ASN B 1 8 ? 8.653 16.223 17.818 1.00 69.80 160 ASN B O 1
ATOM 1577 N N . SER B 1 9 ? 6.847 17.600 17.835 1.00 66.97 161 SER B N 1
ATOM 1578 C CA . SER B 1 9 ? 6.324 17.024 16.603 1.00 63.58 161 SER B CA 1
ATOM 1579 C C . SER B 1 9 ? 6.839 17.729 15.305 1.00 62.12 161 SER B C 1
ATOM 1580 O O . SER B 1 9 ? 7.119 18.941 15.292 1.00 62.82 161 SER B O 1
ATOM 1583 N N . THR B 1 10 ? 7.002 16.938 14.242 1.00 60.15 162 THR B N 1
ATOM 1584 C CA . THR B 1 10 ? 7.617 17.404 12.994 1.00 59.32 162 THR B CA 1
ATOM 1585 C C . THR B 1 10 ? 6.871 16.909 11.757 1.00 57.67 162 THR B C 1
ATOM 1586 O O . THR B 1 10 ? 6.668 15.704 11.590 1.00 55.74 162 THR B O 1
ATOM 1590 N N . VAL B 1 11 ? 6.444 17.876 10.930 1.00 59.01 163 VAL B N 1
ATOM 1591 C CA . VAL B 1 11 ? 6.164 17.745 9.476 1.00 59.41 163 VAL B CA 1
ATOM 1592 C C . VAL B 1 11 ? 7.043 18.879 8.906 1.00 61.66 163 VAL B C 1
ATOM 1593 O O . VAL B 1 11 ? 6.769 20.044 9.164 1.00 65.26 163 VAL B O 1
ATOM 1597 N N . GLY B 1 12 ? 8.102 18.625 8.139 1.00 62.89 164 GLY B N 1
ATOM 1598 C CA . GLY B 1 12 ? 8.341 17.516 7.255 1.00 59.81 164 GLY B CA 1
ATOM 1599 C C . GLY B 1 12 ? 8.256 18.339 5.968 1.00 60.55 164 GLY B C 1
ATOM 1600 O O . GLY B 1 12 ? 9.194 19.055 5.581 1.00 61.32 164 GLY B O 1
ATOM 1601 N N . GLY B 1 13 ? 7.064 18.311 5.378 1.00 59.45 165 GLY B N 1
ATOM 1602 C CA . GLY B 1 13 ? 6.770 18.941 4.090 1.00 61.12 165 GLY B CA 1
ATOM 1603 C C . GLY B 1 13 ? 5.623 18.123 3.543 1.00 59.71 165 GLY B C 1
ATOM 1604 O O . GLY B 1 13 ? 5.044 17.322 4.293 1.00 59.50 165 GLY B O 1
ATOM 1605 N N . GLY B 1 14 ? 5.298 18.292 2.259 1.00 60.66 166 GLY B N 1
ATOM 1606 C CA . GLY B 1 14 ? 4.134 17.640 1.627 1.00 59.76 166 GLY B CA 1
ATOM 1607 C C . GLY B 1 14 ? 2.779 18.274 1.944 1.00 61.54 166 GLY B C 1
ATOM 1608 O O . GLY B 1 14 ? 2.686 19.400 2.460 1.00 62.48 166 GLY B O 1
ATOM 1609 N N . GLY B 1 15 ? 1.700 17.553 1.636 1.00 62.11 167 GLY B N 1
ATOM 1610 C CA . GLY B 1 15 ? 0.363 18.060 1.915 1.00 63.47 167 GLY B CA 1
ATOM 1611 C C . GLY B 1 15 ? -0.396 17.172 2.877 1.00 61.98 167 GLY B C 1
ATOM 1612 O O . GLY B 1 15 ? -0.155 15.965 2.905 1.00 60.82 167 GLY B O 1
ATOM 1613 N N . TYR B 1 16 ? -1.295 17.800 3.654 1.00 62.38 168 TYR B N 1
ATOM 1614 C CA . TYR B 1 16 ? -2.286 17.148 4.534 1.00 62.80 168 TYR B CA 1
ATOM 1615 C C . TYR B 1 16 ? -1.685 16.126 5.467 1.00 59.79 168 TYR B C 1
ATOM 1616 O O . TYR B 1 16 ? -2.327 15.111 5.751 1.00 61.22 168 TYR B O 1
ATOM 1625 N N . ASN B 1 17 ? -0.451 16.400 5.918 1.00 56.41 169 ASN B N 1
ATOM 1626 C CA . ASN B 1 17 ? 0.284 15.564 6.859 1.00 54.49 169 ASN B CA 1
ATOM 1627 C C . ASN B 1 17 ? 0.054 16.031 8.277 1.00 54.83 169 ASN B C 1
ATOM 1628 O O . ASN B 1 17 ? -0.097 17.197 8.513 1.00 55.82 169 ASN B O 1
ATOM 1633 N N . GLN B 1 18 ? 0.015 15.115 9.230 1.00 54.78 170 GLN B N 1
ATOM 1634 C CA . GLN B 1 18 ? -0.298 15.495 10.585 1.00 56.20 170 GLN B CA 1
ATOM 1635 C C . GLN B 1 18 ? 0.634 14.752 11.510 1.00 54.71 170 GLN B C 1
ATOM 1636 O O . GLN B 1 18 ? 0.731 13.552 11.430 1.00 55.38 170 GLN B O 1
ATOM 1642 N N . ALA B 1 19 ? 1.332 15.456 12.390 1.00 55.19 171 ALA B N 1
ATOM 1643 C CA . ALA B 1 19 ? 2.149 14.799 13.402 1.00 54.42 171 ALA B CA 1
ATOM 1644 C C . ALA B 1 19 ? 1.500 15.143 14.742 1.00 56.37 171 ALA B C 1
ATOM 1645 O O . ALA B 1 19 ? 1.954 16.018 15.457 1.00 57.81 171 ALA B O 1
ATOM 1647 N N . LYS B 1 20 ? 0.398 14.476 15.054 1.00 56.91 172 LYS B N 1
ATOM 1648 C CA . LYS B 1 20 ? -0.390 14.783 16.263 1.00 58.73 172 LYS B CA 1
ATOM 1649 C C . LYS B 1 20 ? 0.198 14.175 17.547 1.00 58.48 172 LYS B C 1
ATOM 1650 O O . LYS B 1 20 ? -0.134 14.622 18.632 1.00 58.87 172 LYS B O 1
ATOM 1656 N N . GLY B 1 21 ? 1.028 13.139 17.430 1.00 56.28 173 GLY B N 1
ATOM 1657 C CA . GLY B 1 21 ? 1.566 12.461 18.627 1.00 56.43 173 GLY B CA 1
ATOM 1658 C C . GLY B 1 21 ? 2.739 13.241 19.168 1.00 57.09 173 GLY B C 1
ATOM 1659 O O . GLY B 1 21 ? 3.495 13.840 18.384 1.00 56.14 173 GLY B O 1
ATOM 1660 N N . ARG B 1 22 ? 2.883 13.286 20.499 1.00 57.68 174 ARG B N 1
ATOM 1661 C CA . ARG B 1 22 ? 4.122 13.781 21.118 1.00 57.69 174 ARG B CA 1
ATOM 1662 C C . ARG B 1 22 ? 5.363 13.098 20.518 1.00 55.79 174 ARG B C 1
ATOM 1663 O O . ARG B 1 22 ? 5.371 11.879 20.382 1.00 54.09 174 ARG B O 1
ATOM 1671 N N . ASN B 1 23 ? 6.407 13.880 20.200 1.00 56.29 175 ASN B N 1
ATOM 1672 C CA . ASN B 1 23 ? 7.634 13.425 19.494 1.00 55.43 175 ASN B CA 1
ATOM 1673 C C . ASN B 1 23 ? 7.388 12.709 18.155 1.00 54.12 175 ASN B C 1
ATOM 1674 O O . ASN B 1 23 ? 8.286 11.982 17.657 1.00 53.41 175 ASN B O 1
ATOM 1679 N N . SER B 1 24 ? 6.183 12.827 17.594 1.00 53.25 176 SER B N 1
ATOM 1680 C CA . SER B 1 24 ? 5.910 12.147 16.325 1.00 51.64 176 SER B CA 1
ATOM 1681 C C . SER B 1 24 ? 6.546 12.918 15.135 1.00 50.67 176 SER B C 1
ATOM 1682 O O . SER B 1 24 ? 6.784 14.127 15.218 1.00 51.14 176 SER B O 1
ATOM 1685 N N . THR B 1 25 ? 6.780 12.196 14.043 1.00 48.93 177 THR B N 1
ATOM 1686 C CA . THR B 1 25 ? 7.420 12.710 12.857 1.00 48.13 177 THR B CA 1
ATOM 1687 C C . THR B 1 25 ? 6.687 12.209 11.604 1.00 47.84 177 THR B C 1
ATOM 1688 O O . THR B 1 25 ? 6.466 11.011 11.441 1.00 49.36 177 THR B O 1
ATOM 1692 N N . VAL B 1 26 ? 6.350 13.105 10.704 1.00 47.58 178 VAL B N 1
ATOM 1693 C CA . VAL B 1 26 ? 6.018 12.743 9.335 1.00 48.35 178 VAL B CA 1
ATOM 1694 C C . VAL B 1 26 ? 7.007 13.507 8.415 1.00 48.10 178 VAL B C 1
ATOM 1695 O O . VAL B 1 26 ? 6.948 14.722 8.322 1.00 49.29 178 VAL B O 1
ATOM 1699 N N . ALA B 1 27 ? 7.923 12.810 7.755 1.00 47.73 179 ALA B N 1
ATOM 1700 C CA . ALA B 1 27 ? 8.996 13.506 7.045 1.00 46.67 179 ALA B CA 1
ATOM 1701 C C . ALA B 1 27 ? 8.509 14.168 5.739 1.00 46.92 179 ALA B C 1
ATOM 1702 O O . ALA B 1 27 ? 9.186 15.057 5.233 1.00 46.79 179 ALA B O 1
ATOM 1704 N N . GLY B 1 28 ? 7.364 13.724 5.217 1.00 46.39 180 GLY B N 1
ATOM 1705 C CA . GLY B 1 28 ? 6.831 14.212 3.957 1.00 46.62 180 GLY B CA 1
ATOM 1706 C C . GLY B 1 28 ? 5.737 13.284 3.424 1.00 47.76 180 GLY B C 1
ATOM 1707 O O . GLY B 1 28 ? 5.151 12.473 4.176 1.00 46.87 180 GLY B O 1
ATOM 1708 N N . GLY B 1 29 ? 5.443 13.440 2.124 1.00 47.63 181 GLY B N 1
ATOM 1709 C CA . GLY B 1 29 ? 4.365 12.751 1.460 1.00 48.26 181 GLY B CA 1
ATOM 1710 C C . GLY B 1 29 ? 3.003 13.416 1.579 1.00 49.19 181 GLY B C 1
ATOM 1711 O O . GLY B 1 29 ? 2.858 14.599 1.882 1.00 48.61 181 GLY B O 1
ATOM 1712 N N . TYR B 1 30 ? 1.979 12.635 1.346 1.00 49.80 182 TYR B N 1
ATOM 1713 C CA . TYR B 1 30 ? 0.654 13.203 1.249 1.00 50.95 182 TYR B CA 1
ATOM 1714 C C . TYR B 1 30 ? -0.336 12.421 2.099 1.00 52.21 182 TYR B C 1
ATOM 1715 O O . TYR B 1 30 ? -0.390 11.193 2.014 1.00 52.92 182 TYR B O 1
ATOM 1724 N N . ASN B 1 31 ? -1.112 13.124 2.908 1.00 53.19 183 ASN B N 1
ATOM 1725 C CA . ASN B 1 31 ? -2.114 12.473 3.724 1.00 54.98 183 ASN B CA 1
ATOM 1726 C C . ASN B 1 31 ? -1.563 11.414 4.717 1.00 54.65 183 ASN B C 1
ATOM 1727 O O . ASN B 1 31 ? -2.140 10.319 4.911 1.00 54.89 183 ASN B O 1
ATOM 1732 N N . ASN B 1 32 ? -0.449 11.756 5.345 1.00 53.49 184 ASN B N 1
ATOM 1733 C CA . ASN B 1 32 ? 0.112 10.928 6.381 1.00 53.16 184 ASN B CA 1
ATOM 1734 C C . ASN B 1 32 ? -0.262 11.424 7.799 1.00 53.77 184 ASN B C 1
ATOM 1735 O O . ASN B 1 32 ? -0.113 12.576 8.120 1.00 54.70 184 ASN B O 1
ATOM 1740 N N . GLU B 1 33 ? -0.749 10.532 8.645 1.00 54.53 185 GLU B N 1
ATOM 1741 C CA . GLU B 1 33 ? -1.160 10.874 9.995 1.00 55.80 185 GLU B CA 1
ATOM 1742 C C . GLU B 1 33 ? -0.375 10.075 11.040 1.00 55.47 185 GLU B C 1
ATOM 1743 O O . GLU B 1 33 ? -0.599 8.848 11.192 1.00 56.26 185 GLU B O 1
ATOM 1749 N N . ALA B 1 34 ? 0.500 10.738 11.788 1.00 54.87 186 ALA B N 1
ATOM 1750 C CA . ALA B 1 34 ? 1.228 10.047 12.875 1.00 54.97 186 ALA B CA 1
ATOM 1751 C C . ALA B 1 34 ? 0.703 10.433 14.246 1.00 56.31 186 ALA B C 1
ATOM 1752 O O . ALA B 1 34 ? 0.924 11.523 14.734 1.00 57.64 186 ALA B O 1
ATOM 1754 N N . THR B 1 35 ? 0.008 9.513 14.873 1.00 56.24 187 THR B N 1
ATOM 1755 C CA . THR B 1 35 ? -0.765 9.844 16.050 1.00 57.73 187 THR B CA 1
ATOM 1756 C C . THR B 1 35 ? -0.174 9.352 17.368 1.00 57.29 187 THR B C 1
ATOM 1757 O O . THR B 1 35 ? -0.471 9.912 18.433 1.00 58.86 187 THR B O 1
ATOM 1761 N N . GLY B 1 36 ? 0.697 8.350 17.299 1.00 54.84 188 GLY B N 1
ATOM 1762 C CA . GLY B 1 36 ? 1.249 7.787 18.512 1.00 54.41 188 GLY B CA 1
ATOM 1763 C C . GLY B 1 36 ? 2.426 8.569 19.054 1.00 53.61 188 GLY B C 1
ATOM 1764 O O . GLY B 1 36 ? 3.148 9.249 18.324 1.00 52.69 188 GLY B O 1
ATOM 1765 N N . THR B 1 37 ? 2.631 8.466 20.353 1.00 53.93 189 THR B N 1
ATOM 1766 C CA . THR B 1 37 ? 3.827 8.996 20.955 1.00 54.32 189 THR B CA 1
ATOM 1767 C C . THR B 1 37 ? 5.077 8.375 20.291 1.00 53.65 189 THR B C 1
ATOM 1768 O O . THR B 1 37 ? 5.155 7.160 20.112 1.00 53.63 189 THR B O 1
ATOM 1772 N N . ASP B 1 38 ? 6.022 9.203 19.850 1.00 53.33 190 ASP B N 1
ATOM 1773 C CA . ASP B 1 38 ? 7.234 8.678 19.211 1.00 52.77 190 ASP B CA 1
ATOM 1774 C C . ASP B 1 38 ? 6.953 7.939 17.887 1.00 51.22 190 ASP B C 1
ATOM 1775 O O . ASP B 1 38 ? 7.763 7.057 17.469 1.00 50.92 190 ASP B O 1
ATOM 1780 N N . SER B 1 39 ? 5.811 8.207 17.244 1.00 50.37 191 SER B N 1
ATOM 1781 C CA . SER B 1 39 ? 5.509 7.521 15.973 1.00 48.89 191 SER B CA 1
ATOM 1782 C C . SER B 1 39 ? 6.263 8.196 14.790 1.00 47.85 191 SER B C 1
ATOM 1783 O O . SER B 1 39 ? 6.760 9.337 14.884 1.00 46.92 191 SER B O 1
ATOM 1786 N N . THR B 1 40 ? 6.393 7.464 13.702 1.00 46.05 192 THR B N 1
ATOM 1787 C CA . THR B 1 40 ? 7.183 7.970 12.587 1.00 45.79 192 THR B CA 1
ATOM 1788 C C . THR B 1 40 ? 6.589 7.536 11.252 1.00 45.45 192 THR B C 1
ATOM 1789 O O . THR B 1 40 ? 6.327 6.361 11.021 1.00 43.68 192 THR B O 1
ATOM 1793 N N . ILE B 1 41 ? 6.402 8.494 10.364 1.00 46.44 193 ILE B N 1
ATOM 1794 C CA . ILE B 1 41 ? 6.132 8.130 8.972 1.00 46.62 193 ILE B CA 1
ATOM 1795 C C . ILE B 1 41 ? 7.221 8.746 8.123 1.00 46.58 193 ILE B C 1
ATOM 1796 O O . ILE B 1 41 ? 7.463 9.939 8.185 1.00 47.61 193 ILE B O 1
ATOM 1801 N N . ALA B 1 42 ? 7.937 7.896 7.406 1.00 46.28 194 ALA B N 1
ATOM 1802 C CA . ALA B 1 42 ? 9.047 8.322 6.626 1.00 46.76 194 ALA B CA 1
ATOM 1803 C C . ALA B 1 42 ? 8.538 9.073 5.367 1.00 47.47 194 ALA B C 1
ATOM 1804 O O . ALA B 1 42 ? 9.213 9.976 4.888 1.00 47.28 194 ALA B O 1
ATOM 1806 N N . GLY B 1 43 ? 7.348 8.714 4.866 1.00 47.28 195 GLY B N 1
ATOM 1807 C CA . GLY B 1 43 ? 6.863 9.265 3.598 1.00 48.09 195 GLY B CA 1
ATOM 1808 C C . GLY B 1 43 ? 5.865 8.369 2.900 1.00 49.43 195 GLY B C 1
ATOM 1809 O O . GLY B 1 43 ? 5.399 7.361 3.445 1.00 49.08 195 GLY B O 1
ATOM 1810 N N . GLY B 1 44 ? 5.541 8.717 1.667 1.00 50.23 196 GLY B N 1
ATOM 1811 C CA . GLY B 1 44 ? 4.539 8.007 0.907 1.00 50.60 196 GLY B CA 1
ATOM 1812 C C . GLY B 1 44 ? 3.217 8.693 1.137 1.00 51.45 196 GLY B C 1
ATOM 1813 O O . GLY B 1 44 ? 3.168 9.903 1.322 1.00 52.18 196 GLY B O 1
ATOM 1814 N N . ARG B 1 45 ? 2.145 7.916 1.172 1.00 52.22 197 ARG B N 1
ATOM 1815 C CA . ARG B 1 45 ? 0.795 8.435 0.957 1.00 52.48 197 ARG B CA 1
ATOM 1816 C C . ARG B 1 45 ? -0.190 7.611 1.747 1.00 52.84 197 ARG B C 1
ATOM 1817 O O . ARG B 1 45 ? -0.131 6.396 1.718 1.00 52.05 197 ARG B O 1
ATOM 1825 N N . LYS B 1 46 ? -1.113 8.284 2.428 1.00 53.79 198 LYS B N 1
ATOM 1826 C CA . LYS B 1 46 ? -2.236 7.629 3.112 1.00 55.05 198 LYS B CA 1
ATOM 1827 C C . LYS B 1 46 ? -1.797 6.684 4.268 1.00 54.30 198 LYS B C 1
ATOM 1828 O O . LYS B 1 46 ? -2.493 5.733 4.592 1.00 55.30 198 LYS B O 1
ATOM 1834 N N . ASN B 1 47 ? -0.642 6.950 4.872 1.00 52.48 199 ASN B N 1
ATOM 1835 C CA . ASN B 1 47 ? -0.156 6.167 6.019 1.00 51.83 199 ASN B CA 1
ATOM 1836 C C . ASN B 1 47 ? -0.723 6.652 7.362 1.00 52.06 199 ASN B C 1
ATOM 1837 O O . ASN B 1 47 ? -0.960 7.851 7.567 1.00 51.50 199 ASN B O 1
ATOM 1842 N N . GLN B 1 48 ? -0.945 5.692 8.256 1.00 51.73 200 GLN B N 1
ATOM 1843 C CA . GLN B 1 48 ? -1.222 5.972 9.662 1.00 51.96 200 GLN B CA 1
ATOM 1844 C C . GLN B 1 48 ? -0.175 5.317 10.547 1.00 50.59 200 GLN B C 1
ATOM 1845 O O . GLN B 1 48 ? 0.455 4.323 10.158 1.00 48.84 200 GLN B O 1
ATOM 1851 N N . ALA B 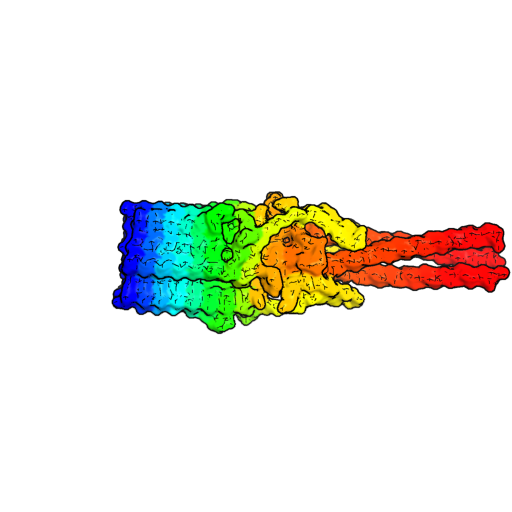1 49 ? 0.058 5.940 11.692 1.00 49.86 201 ALA B N 1
ATOM 1852 C CA . ALA B 1 49 ? 0.854 5.353 12.714 1.00 49.68 201 ALA B CA 1
ATOM 1853 C C . ALA B 1 49 ? 0.299 5.772 14.083 1.00 51.12 201 ALA B C 1
ATOM 1854 O O . ALA B 1 49 ? 0.741 6.727 14.708 1.00 50.59 201 ALA B O 1
ATOM 1856 N N . THR B 1 50 ? -0.710 5.044 14.527 1.00 46.89 202 THR B N 1
ATOM 1857 C CA . THR B 1 50 ? -1.287 5.285 15.835 1.00 48.66 202 THR B CA 1
ATOM 1858 C C . THR B 1 50 ? -0.523 4.632 17.005 1.00 48.82 202 THR B C 1
ATOM 1859 O O . THR B 1 50 ? -0.769 4.982 18.153 1.00 50.31 202 THR B O 1
ATOM 1863 N N . GLY B 1 51 ? 0.405 3.717 16.763 1.00 47.15 203 GLY B N 1
ATOM 1864 C CA . GLY B 1 51 ? 1.051 3.115 17.907 1.00 48.17 203 GLY B CA 1
ATOM 1865 C C . GLY B 1 51 ? 2.225 3.863 18.507 1.00 49.32 203 GLY B C 1
ATOM 1866 O O . GLY B 1 51 ? 2.971 4.571 17.774 1.00 48.02 203 GLY B O 1
ATOM 1867 N N . LYS B 1 52 ? 2.441 3.685 19.821 1.00 50.03 204 LYS B N 1
ATOM 1868 C CA . LYS B 1 52 ? 3.716 4.176 20.400 1.00 51.57 204 LYS B CA 1
ATOM 1869 C C . LYS B 1 52 ? 4.953 3.558 19.694 1.00 49.50 204 LYS B C 1
ATOM 1870 O O . LYS B 1 52 ? 5.021 2.349 19.554 1.00 49.05 204 LYS B O 1
ATOM 1876 N N . GLY B 1 53 ? 5.865 4.412 19.200 1.00 48.63 205 GLY B N 1
ATOM 1877 C CA . GLY B 1 53 ? 7.153 4.005 18.681 1.00 46.33 205 GLY B CA 1
ATOM 1878 C C . GLY B 1 53 ? 7.039 3.277 17.347 1.00 45.46 205 GLY B C 1
ATOM 1879 O O . GLY B 1 53 ? 7.960 2.544 16.937 1.00 44.26 205 GLY B O 1
ATOM 1880 N N . SER B 1 54 ? 5.922 3.497 16.668 1.00 44.08 206 SER B N 1
ATOM 1881 C CA . SER B 1 54 ? 5.632 2.845 15.435 1.00 43.39 206 SER B CA 1
ATOM 1882 C C . SER B 1 54 ? 6.305 3.502 14.208 1.00 43.53 206 SER B C 1
ATOM 1883 O O . SER B 1 54 ? 6.852 4.596 14.255 1.00 44.33 206 SER B O 1
ATOM 1886 N N . PHE B 1 55 ? 6.291 2.795 13.102 1.00 41.89 207 PHE B N 1
ATOM 1887 C CA . PHE B 1 55 ? 6.980 3.244 11.948 1.00 41.76 207 PHE B CA 1
ATOM 1888 C C . PHE B 1 55 ? 6.242 2.726 10.726 1.00 41.00 207 PHE B C 1
ATOM 1889 O O . PHE B 1 55 ? 5.953 1.549 10.645 1.00 41.39 207 PHE B O 1
ATOM 1897 N N . ALA B 1 56 ? 5.898 3.619 9.800 1.00 41.09 208 ALA B N 1
ATOM 1898 C CA . ALA B 1 56 ? 5.278 3.229 8.520 1.00 40.33 208 ALA B CA 1
ATOM 1899 C C . ALA B 1 56 ? 5.984 3.982 7.418 1.00 40.72 208 ALA B C 1
ATOM 1900 O O . ALA B 1 56 ? 6.451 5.089 7.624 1.00 41.06 208 ALA B O 1
ATOM 1902 N N . ALA B 1 57 ? 6.120 3.361 6.241 1.00 41.42 209 ALA B N 1
ATOM 1903 C CA . ALA B 1 57 ? 6.483 4.104 5.010 1.00 40.99 209 ALA B CA 1
ATOM 1904 C C . ALA B 1 57 ? 5.853 3.407 3.797 1.00 40.45 209 ALA B C 1
ATOM 1905 O O . ALA B 1 57 ? 5.704 2.205 3.807 1.00 40.55 209 ALA B O 1
ATOM 1907 N N . GLY B 1 58 ? 5.518 4.146 2.755 1.00 41.31 210 GLY B N 1
ATOM 1908 C CA . GLY B 1 58 ? 5.018 3.573 1.522 1.00 41.24 210 GLY B CA 1
ATOM 1909 C C . GLY B 1 58 ? 3.592 4.054 1.312 1.00 42.65 210 GLY B C 1
ATOM 1910 O O . GLY B 1 58 ? 3.265 5.206 1.613 1.00 41.65 210 GLY B O 1
ATOM 1911 N N . ILE B 1 59 ? 2.717 3.168 0.816 1.00 42.93 211 ILE B N 1
ATOM 1912 C CA . ILE B 1 59 ? 1.391 3.579 0.532 1.00 43.79 211 ILE B CA 1
ATOM 1913 C C . ILE B 1 59 ? 0.382 2.796 1.376 1.00 46.05 211 ILE B C 1
ATOM 1914 O O . ILE B 1 59 ? 0.369 1.538 1.384 1.00 46.63 211 ILE B O 1
ATOM 1919 N N . ASP B 1 60 ? -0.458 3.538 2.101 1.00 47.27 212 ASP B N 1
ATOM 1920 C CA . ASP B 1 60 ? -1.647 2.964 2.742 1.00 48.49 212 ASP B CA 1
ATOM 1921 C C . ASP B 1 60 ? -1.360 1.948 3.879 1.00 46.89 212 ASP B C 1
ATOM 1922 O O . ASP B 1 60 ? -2.082 0.966 4.042 1.00 48.11 212 ASP B O 1
ATOM 1927 N N . ASN B 1 61 ? -0.338 2.219 4.682 1.00 44.77 213 ASN B N 1
ATOM 1928 C CA . ASN B 1 61 ? 0.037 1.351 5.806 1.00 44.38 213 ASN B CA 1
ATOM 1929 C C . ASN B 1 61 ? -0.598 1.844 7.072 1.00 45.48 213 ASN B C 1
ATOM 1930 O O . ASN B 1 61 ? -0.877 3.050 7.176 1.00 46.90 213 ASN B O 1
ATOM 1935 N N . LYS B 1 62 ? -0.847 0.931 8.013 1.00 44.35 214 LYS B N 1
ATOM 1936 C CA . LYS B 1 62 ? -1.303 1.298 9.324 1.00 44.61 214 LYS B CA 1
ATOM 1937 C C . LYS B 1 62 ? -0.365 0.662 10.317 1.00 43.71 214 LYS B C 1
ATOM 1938 O O . LYS B 1 62 ? -0.347 -0.548 10.479 1.00 42.96 214 LYS B O 1
ATOM 1944 N N . ALA B 1 63 ? 0.406 1.492 11.007 1.00 43.51 215 ALA B N 1
ATOM 1945 C CA . ALA B 1 63 ? 1.351 0.997 11.964 1.00 42.43 215 ALA B CA 1
ATOM 1946 C C . ALA B 1 63 ? 0.703 1.384 13.274 1.00 44.16 215 ALA B C 1
ATOM 1947 O O . ALA B 1 63 ? 1.191 2.304 13.972 1.00 43.89 215 ALA B O 1
ATOM 1949 N N . ASN B 1 64 ? -0.396 0.661 13.590 1.00 44.89 216 ASN B N 1
ATOM 1950 C CA . ASN B 1 64 ? -1.385 1.056 14.596 1.00 46.93 216 ASN B CA 1
ATOM 1951 C C . ASN B 1 64 ? -1.431 0.186 15.840 1.00 47.55 216 ASN B C 1
ATOM 1952 O O . ASN B 1 64 ? -2.491 -0.175 16.313 1.00 48.43 216 ASN B O 1
ATOM 1957 N N . ALA B 1 65 ? -0.262 -0.154 16.375 1.00 47.90 217 ALA B N 1
ATOM 1958 C CA . ALA B 1 65 ? -0.167 -0.753 17.732 1.00 48.58 217 ALA B CA 1
ATOM 1959 C C . ALA B 1 65 ? 1.248 -0.508 18.170 1.00 49.00 217 ALA B C 1
ATOM 1960 O O . ALA B 1 65 ? 2.160 -0.138 17.326 1.00 48.14 217 ALA B O 1
ATOM 1962 N N . ASP B 1 66 ? 1.498 -0.707 19.456 1.00 49.33 218 ASP B N 1
ATOM 1963 C CA . ASP B 1 66 ? 2.778 -0.304 19.955 1.00 49.52 218 ASP B CA 1
ATOM 1964 C C . ASP B 1 66 ? 3.901 -1.020 19.187 1.00 47.27 218 ASP B C 1
ATOM 1965 O O . ASP B 1 66 ? 3.804 -2.201 18.911 1.00 46.54 218 ASP B O 1
ATOM 1970 N N . ASN B 1 67 ? 4.935 -0.256 18.813 1.00 46.04 219 ASN B N 1
ATOM 1971 C CA . ASN B 1 67 ? 6.163 -0.785 18.146 1.00 45.41 219 ASN B CA 1
ATOM 1972 C C . ASN B 1 67 ? 5.940 -1.453 16.781 1.00 43.39 219 ASN B C 1
ATOM 1973 O O . ASN B 1 67 ? 6.842 -2.070 16.234 1.00 43.57 219 ASN B O 1
ATOM 1978 N N . ALA B 1 68 ? 4.753 -1.268 16.218 1.00 43.62 220 ALA B N 1
ATOM 1979 C CA . ALA B 1 68 ? 4.420 -1.765 14.877 1.00 41.91 220 ALA B CA 1
ATOM 1980 C C . ALA B 1 68 ? 5.388 -1.235 13.850 1.00 40.46 220 ALA B C 1
ATOM 1981 O O . ALA B 1 68 ? 5.777 -0.088 13.896 1.00 39.71 220 ALA B O 1
ATOM 1983 N N . VAL B 1 69 ? 5.761 -2.095 12.905 1.00 41.63 221 VAL B N 1
ATOM 1984 C CA . VAL B 1 69 ? 6.560 -1.705 11.746 1.00 40.51 221 VAL B CA 1
ATOM 1985 C C . VAL B 1 69 ? 5.726 -2.152 10.561 1.00 42.10 221 VAL B C 1
ATOM 1986 O O . VAL B 1 69 ? 5.342 -3.338 10.462 1.00 43.21 221 VAL B O 1
ATOM 1990 N N . ALA B 1 70 ? 5.397 -1.210 9.674 1.00 41.31 222 ALA B N 1
ATOM 1991 C CA . ALA B 1 70 ? 4.553 -1.523 8.520 1.00 40.82 222 ALA B CA 1
ATOM 1992 C C . ALA B 1 70 ? 5.199 -0.807 7.328 1.00 40.96 222 ALA B C 1
ATOM 1993 O O . ALA B 1 70 ? 5.175 0.434 7.217 1.00 42.27 222 ALA B O 1
ATOM 1995 N N . LEU B 1 71 ? 5.797 -1.575 6.442 1.00 40.48 223 LEU B N 1
ATOM 1996 C CA . LEU B 1 71 ? 6.673 -0.966 5.464 1.00 40.36 223 LEU B CA 1
ATOM 1997 C C . LEU B 1 71 ? 6.342 -1.558 4.105 1.00 40.47 223 LEU B C 1
ATOM 1998 O O . LEU B 1 71 ? 6.519 -2.750 3.909 1.00 41.47 223 LEU B O 1
ATOM 2003 N N . GLY B 1 72 ? 5.807 -0.735 3.197 1.00 39.57 224 GLY B N 1
ATOM 2004 C CA . GLY B 1 72 ? 5.526 -1.150 1.824 1.00 39.78 224 GLY B CA 1
ATOM 2005 C C . GLY B 1 72 ? 4.164 -0.638 1.409 1.00 40.53 224 GLY B C 1
ATOM 2006 O O . GLY B 1 72 ? 3.833 0.515 1.664 1.00 41.16 224 GLY B O 1
ATOM 2007 N N . ASN B 1 73 ? 3.345 -1.504 0.819 1.00 41.94 225 ASN B N 1
ATOM 2008 C CA . ASN B 1 73 ? 2.000 -1.146 0.420 1.00 42.35 225 ASN B CA 1
ATOM 2009 C C . ASN B 1 73 ? 0.901 -1.939 1.160 1.00 44.12 225 ASN B C 1
ATOM 2010 O O . ASN B 1 73 ? 0.824 -3.171 1.057 1.00 43.79 225 ASN B O 1
ATOM 2015 N N . LYS B 1 74 ? 0.009 -1.236 1.863 1.00 44.53 226 LYS B N 1
ATOM 2016 C CA . LYS B 1 74 ? -1.143 -1.907 2.461 1.00 47.52 226 LYS B CA 1
ATOM 2017 C C . LYS B 1 74 ? -0.735 -2.963 3.515 1.00 46.52 226 LYS B C 1
ATOM 2018 O O . LYS B 1 74 ? -1.279 -4.048 3.536 1.00 47.24 226 LYS B O 1
ATOM 2024 N N . ASN B 1 75 ? 0.212 -2.614 4.375 1.00 44.40 227 ASN B N 1
ATOM 2025 C CA . ASN B 1 75 ? 0.459 -3.374 5.596 1.00 45.04 227 ASN B CA 1
ATOM 2026 C C . ASN B 1 75 ? -0.331 -2.769 6.760 1.00 45.90 227 ASN B C 1
ATOM 2027 O O . ASN B 1 75 ? -0.095 -1.616 7.117 1.00 46.72 227 ASN B O 1
ATOM 2032 N N . THR B 1 76 ? -1.293 -3.516 7.298 1.00 47.25 228 THR B N 1
ATOM 2033 C CA . THR B 1 76 ? -2.088 -3.091 8.451 1.00 48.35 228 THR B CA 1
ATOM 2034 C C . THR B 1 76 ? -1.632 -3.875 9.699 1.00 48.65 228 THR B C 1
ATOM 2035 O O . THR B 1 76 ? -1.778 -5.102 9.739 1.00 49.21 228 THR B O 1
ATOM 2039 N N . ILE B 1 77 ? -1.124 -3.164 10.711 1.00 48.43 229 ILE B N 1
ATOM 2040 C CA . ILE B 1 77 ? -0.769 -3.798 11.970 1.00 48.09 229 ILE B CA 1
ATOM 2041 C C . ILE B 1 77 ? -1.565 -3.221 13.118 1.00 50.68 229 ILE B C 1
ATOM 2042 O O . ILE B 1 77 ? -1.459 -2.052 13.392 1.00 52.24 229 ILE B O 1
ATOM 2047 N N . GLU B 1 78 ? -2.366 -4.059 13.778 1.00 51.21 230 GLU B N 1
ATOM 2048 C CA . GLU B 1 78 ? -3.201 -3.618 14.865 1.00 54.21 230 GLU B CA 1
ATOM 2049 C C . GLU B 1 78 ? -2.926 -4.511 16.089 1.00 54.31 230 GLU B C 1
ATOM 2050 O O . GLU B 1 78 ? -3.666 -4.492 17.027 1.00 56.74 230 GLU B O 1
ATOM 2056 N N . GLY B 1 79 ? -1.847 -5.287 16.066 1.00 52.56 231 GLY B N 1
ATOM 2057 C CA . GLY B 1 79 ? -1.537 -6.215 17.179 1.00 53.23 231 GLY B CA 1
ATOM 2058 C C . GLY B 1 79 ? -0.183 -5.845 17.714 1.00 52.92 231 GLY B C 1
ATOM 2059 O O . GLY B 1 79 ? 0.700 -5.509 16.923 1.00 50.34 231 GLY B O 1
ATOM 2060 N N . GLU B 1 80 ? -0.014 -5.818 19.035 1.00 55.56 232 GLU B N 1
ATOM 2061 C CA . GLU B 1 80 ? 1.268 -5.368 19.593 1.00 56.62 232 GLU B CA 1
ATOM 2062 C C . GLU B 1 80 ? 2.529 -6.133 19.067 1.00 54.53 232 GLU B C 1
ATOM 2063 O O . GLU B 1 80 ? 2.465 -7.329 18.723 1.00 52.48 232 GLU B O 1
ATOM 2069 N N . ASN B 1 81 ? 3.649 -5.403 18.970 1.00 53.82 233 ASN B N 1
ATOM 2070 C CA . ASN B 1 81 ? 4.987 -5.976 18.733 1.00 52.27 233 ASN B CA 1
ATOM 2071 C C . ASN B 1 81 ? 5.018 -6.829 17.462 1.00 49.27 233 ASN B C 1
ATOM 2072 O O . ASN B 1 81 ? 5.629 -7.891 17.403 1.00 50.02 233 ASN B O 1
ATOM 2077 N N . SER B 1 82 ? 4.335 -6.346 16.439 1.00 46.34 234 SER B N 1
ATOM 2078 C CA . SER B 1 82 ? 4.224 -7.038 15.197 1.00 44.21 234 SER B CA 1
ATOM 2079 C C . SER B 1 82 ? 4.872 -6.221 14.124 1.00 42.97 234 SER B C 1
ATOM 2080 O O . SER B 1 82 ? 5.020 -4.996 14.291 1.00 43.45 234 SER B O 1
ATOM 2083 N N . VAL B 1 83 ? 5.245 -6.914 13.044 1.00 41.26 235 VAL B N 1
ATOM 2084 C CA . VAL B 1 83 ? 5.945 -6.342 11.877 1.00 40.52 235 VAL B CA 1
ATOM 2085 C C . VAL B 1 83 ? 5.261 -6.852 10.600 1.00 40.15 235 VAL B C 1
ATOM 2086 O O . VAL B 1 83 ? 4.913 -8.015 10.524 1.00 41.14 235 VAL B O 1
ATOM 2090 N N . ALA B 1 84 ? 5.054 -5.996 9.607 1.00 41.06 236 ALA B N 1
ATOM 2091 C CA . ALA B 1 84 ? 4.706 -6.458 8.259 1.00 40.48 236 ALA B CA 1
ATOM 2092 C C . ALA B 1 84 ? 5.498 -5.657 7.239 1.00 41.75 236 ALA B C 1
ATOM 2093 O O . ALA B 1 84 ? 5.366 -4.426 7.165 1.00 43.56 236 ALA B O 1
ATOM 2095 N N . ILE B 1 85 ? 6.268 -6.352 6.392 1.00 41.20 237 ILE B N 1
ATOM 2096 C CA . ILE B 1 85 ? 7.017 -5.695 5.365 1.00 39.70 237 ILE B CA 1
ATOM 2097 C C . ILE B 1 85 ? 6.647 -6.395 4.095 1.00 41.46 237 ILE B C 1
ATOM 2098 O O . ILE B 1 85 ? 6.698 -7.628 4.039 1.00 42.14 237 ILE B O 1
ATOM 2103 N N . GLY B 1 86 ? 6.293 -5.613 3.069 1.00 42.52 238 GLY B N 1
ATOM 2104 C CA . GLY B 1 86 ? 5.951 -6.128 1.746 1.00 43.12 238 GLY B CA 1
ATOM 2105 C C . GLY B 1 86 ? 4.635 -5.487 1.341 1.00 45.71 238 GLY B C 1
ATOM 2106 O O . GLY B 1 86 ? 4.554 -4.289 1.334 1.00 46.90 238 GLY B O 1
ATOM 2107 N N . SER B 1 87 ? 3.576 -6.280 1.141 1.00 46.45 239 SER B N 1
ATOM 2108 C CA . SER B 1 87 ? 2.354 -5.847 0.421 1.00 49.19 239 SER B CA 1
ATOM 2109 C C . SER B 1 87 ? 1.087 -6.566 0.838 1.00 49.40 239 SER B C 1
ATOM 2110 O O . SER B 1 87 ? 1.099 -7.775 0.968 1.00 47.66 239 SER B O 1
ATOM 2113 N N . ASN B 1 88 ? -0.018 -5.835 1.031 1.00 52.11 240 ASN B N 1
ATOM 2114 C CA . ASN B 1 88 ? -1.301 -6.460 1.455 1.00 53.48 240 ASN B CA 1
ATOM 2115 C C . ASN B 1 88 ? -1.117 -7.525 2.564 1.00 51.07 240 ASN B C 1
ATOM 2116 O O . ASN B 1 88 ? -1.261 -8.726 2.320 1.00 52.49 240 ASN B O 1
ATOM 2121 N N . ASN B 1 89 ? -0.777 -7.098 3.764 1.00 48.74 241 ASN B N 1
ATOM 2122 C CA . ASN B 1 89 ? -0.643 -7.994 4.903 1.00 47.84 241 ASN B CA 1
ATOM 2123 C C . ASN B 1 89 ? -1.462 -7.338 6.040 1.00 49.01 241 ASN B C 1
ATOM 2124 O O . ASN B 1 89 ? -1.613 -6.110 6.051 1.00 50.51 241 ASN B O 1
ATOM 2129 N N . THR B 1 90 ? -2.042 -8.138 6.934 1.00 48.69 242 THR B N 1
ATOM 2130 C CA . THR B 1 90 ? -2.832 -7.607 8.042 1.00 49.30 242 THR B CA 1
ATOM 2131 C C . THR B 1 90 ? -2.530 -8.421 9.294 1.00 49.17 242 THR B C 1
ATOM 2132 O O . THR B 1 90 ? -2.563 -9.642 9.214 1.00 48.16 242 THR B O 1
ATOM 2136 N N . VAL B 1 91 ? -2.254 -7.733 10.428 1.00 48.62 243 VAL B N 1
ATOM 2137 C CA . VAL B 1 91 ? -2.195 -8.329 11.785 1.00 47.64 243 VAL B CA 1
ATOM 2138 C C . VAL B 1 91 ? -3.262 -7.627 12.602 1.00 50.71 243 VAL B C 1
ATOM 2139 O O . VAL B 1 91 ? -3.239 -6.425 12.725 1.00 52.57 243 VAL B O 1
ATOM 2143 N N . LYS B 1 92 ? -4.208 -8.372 13.156 1.00 53.18 244 LYS B N 1
ATOM 2144 C CA . LYS B 1 92 ? -5.378 -7.788 13.811 1.00 55.35 244 LYS B CA 1
ATOM 2145 C C . LYS B 1 92 ? -5.087 -7.681 15.300 1.00 56.73 244 LYS B C 1
ATOM 2146 O O . LYS B 1 92 ? -4.156 -8.298 15.795 1.00 55.87 244 LYS B O 1
ATOM 2152 N N . LYS B 1 93 ? -5.879 -6.882 15.999 1.00 60.35 245 LYS B N 1
ATOM 2153 C CA . LYS B 1 93 ? -5.822 -6.695 17.453 1.00 63.01 245 LYS B CA 1
ATOM 2154 C C . LYS B 1 93 ? -5.944 -8.055 18.130 1.00 64.28 245 LYS B C 1
ATOM 2155 O O . LYS B 1 93 ? -6.834 -8.816 17.790 1.00 65.57 245 LYS B O 1
ATOM 2161 N N . GLY B 1 94 ? -5.061 -8.373 19.075 1.00 65.63 246 GLY B N 1
ATOM 2162 C CA . GLY B 1 94 ? -5.044 -9.729 19.686 1.00 67.63 246 GLY B CA 1
ATOM 2163 C C . GLY B 1 94 ? -4.313 -10.828 18.881 1.00 65.66 246 GLY B C 1
ATOM 2164 O O . GLY B 1 94 ? -4.517 -12.040 19.127 1.00 67.79 246 GLY B O 1
ATOM 2165 N N . GLN B 1 95 ? -3.490 -10.405 17.917 1.00 61.46 247 GLN B N 1
ATOM 2166 C CA . GLN B 1 95 ? -2.473 -11.229 17.296 1.00 59.51 247 GLN B CA 1
ATOM 2167 C C . GLN B 1 95 ? -1.176 -10.516 17.574 1.00 58.01 247 GLN B C 1
ATOM 2168 O O . GLN B 1 95 ? -0.854 -9.573 16.872 1.00 58.48 247 GLN B O 1
ATOM 2174 N N . GLN B 1 96 ? -0.428 -10.971 18.576 1.00 57.52 248 GLN B N 1
ATOM 2175 C CA . GLN B 1 96 ? 0.742 -10.280 19.058 1.00 55.91 248 GLN B CA 1
ATOM 2176 C C . GLN B 1 96 ? 1.989 -10.995 18.589 1.00 53.80 248 GLN B C 1
ATOM 2177 O O . GLN B 1 96 ? 1.977 -12.193 18.402 1.00 53.73 248 GLN B O 1
ATOM 2183 N N . ASN B 1 97 ? 3.068 -10.255 18.372 1.00 52.11 249 ASN B N 1
ATOM 2184 C CA . ASN B 1 97 ? 4.364 -10.855 18.030 1.00 50.77 249 ASN B CA 1
ATOM 2185 C C . ASN B 1 97 ? 4.368 -11.630 16.743 1.00 48.16 249 ASN B C 1
ATOM 2186 O O . ASN B 1 97 ? 4.954 -12.710 16.659 1.00 47.49 249 ASN B O 1
ATOM 2191 N N . VAL B 1 98 ? 3.709 -11.070 15.739 1.00 45.56 250 VAL B N 1
ATOM 2192 C CA . VAL B 1 98 ? 3.594 -11.750 14.480 1.00 44.18 250 VAL B CA 1
ATOM 2193 C C . VAL B 1 98 ? 4.445 -11.002 13.460 1.00 41.61 250 VAL B C 1
ATOM 2194 O O . VAL B 1 98 ? 4.474 -9.780 13.467 1.00 40.67 250 VAL B O 1
ATOM 2198 N N . PHE B 1 99 ? 5.214 -11.749 12.659 1.00 40.54 251 PHE B N 1
ATOM 2199 C CA . PHE B 1 99 ? 6.200 -11.157 11.746 1.00 38.50 251 PHE B CA 1
ATOM 2200 C C . PHE B 1 99 ? 5.954 -11.641 10.358 1.00 37.17 251 PHE B C 1
ATOM 2201 O O . PHE B 1 99 ? 5.953 -12.838 10.145 1.00 36.57 251 PHE B O 1
ATOM 2209 N N . ILE B 1 100 ? 5.787 -10.695 9.426 1.00 36.75 252 ILE B N 1
ATOM 2210 C CA . ILE B 1 100 ? 5.507 -11.003 8.033 1.00 36.36 252 ILE B CA 1
ATOM 2211 C C . ILE B 1 100 ? 6.538 -10.379 7.098 1.00 36.71 252 ILE B C 1
ATOM 2212 O O . ILE B 1 100 ? 6.774 -9.188 7.109 1.00 37.69 252 ILE B O 1
ATOM 2217 N N . LEU B 1 101 ? 7.186 -11.200 6.281 1.00 37.32 253 LEU B N 1
ATOM 2218 C CA . LEU B 1 101 ? 7.991 -10.662 5.190 1.00 37.75 253 LEU B CA 1
ATOM 2219 C C . LEU B 1 101 ? 7.429 -11.366 3.963 1.00 38.21 253 LEU B C 1
ATOM 2220 O O . LEU B 1 101 ? 7.693 -12.545 3.766 1.00 38.71 253 LEU B O 1
ATOM 2225 N N . GLY B 1 102 ? 6.586 -10.678 3.201 1.00 38.51 254 GLY B N 1
ATOM 2226 C CA . GLY B 1 102 ? 5.694 -11.354 2.277 1.00 39.46 254 GLY B CA 1
ATOM 2227 C C . GLY B 1 102 ? 4.657 -10.414 1.703 1.00 41.56 254 GLY B C 1
ATOM 2228 O O . GLY B 1 102 ? 4.688 -9.189 1.967 1.00 42.63 254 GLY B O 1
ATOM 2229 N N . SER B 1 103 ? 3.741 -10.968 0.914 1.00 42.37 255 SER B N 1
ATOM 2230 C CA . SER B 1 103 ? 2.679 -10.220 0.282 1.00 43.48 255 SER B CA 1
ATOM 2231 C C . SER B 1 103 ? 1.435 -11.085 0.208 1.00 44.83 255 SER B C 1
ATOM 2232 O O . SER B 1 103 ? 1.526 -12.306 0.209 1.00 43.96 255 SER B O 1
ATOM 2235 N N . ASN B 1 104 ? 0.268 -10.437 0.231 1.00 46.34 256 ASN B N 1
ATOM 2236 C CA . ASN B 1 104 ? -0.995 -11.107 0.014 1.00 48.56 256 ASN B CA 1
ATOM 2237 C C . ASN B 1 104 ? -1.149 -12.300 0.935 1.00 47.92 256 ASN B C 1
ATOM 2238 O O . ASN B 1 104 ? -1.626 -13.354 0.503 1.00 48.20 256 ASN B O 1
ATOM 2243 N N . THR B 1 105 ? -0.736 -12.125 2.195 1.00 46.68 257 THR B N 1
ATOM 2244 C CA . THR B 1 105 ? -0.813 -13.201 3.177 1.00 46.73 257 THR B CA 1
ATOM 2245 C C . THR B 1 105 ? -2.228 -13.341 3.808 1.00 48.66 257 THR B C 1
ATOM 2246 O O . THR B 1 105 ? -3.145 -12.560 3.529 1.00 48.55 257 THR B O 1
ATOM 2250 N N . ASP B 1 106 ? -2.401 -14.398 4.617 1.00 49.24 258 ASP B N 1
ATOM 2251 C CA . ASP B 1 106 ? -3.662 -14.681 5.307 1.00 50.96 258 ASP B CA 1
ATOM 2252 C C . ASP B 1 106 ? -3.264 -15.030 6.715 1.00 50.16 258 ASP B C 1
ATOM 2253 O O . ASP B 1 106 ? -2.600 -16.060 6.961 1.00 49.20 258 ASP B O 1
ATOM 2258 N N . THR B 1 107 ? -3.628 -14.141 7.631 1.00 50.05 259 THR B N 1
ATOM 2259 C CA . THR B 1 107 ? -3.355 -14.316 9.054 1.00 50.16 259 THR B CA 1
ATOM 2260 C C . THR B 1 107 ? -4.598 -14.744 9.882 1.00 52.79 259 THR B C 1
ATOM 2261 O O . THR B 1 107 ? -4.583 -14.670 11.127 1.00 53.80 259 THR B O 1
ATOM 2265 N N . THR B 1 108 ? -5.674 -15.160 9.201 1.00 54.88 260 THR B N 1
ATOM 2266 C CA . THR B 1 108 ? -6.889 -15.710 9.852 1.00 57.38 260 THR B CA 1
ATOM 2267 C C . THR B 1 108 ? -6.565 -16.745 10.939 1.00 58.93 260 THR B C 1
ATOM 2268 O O . THR B 1 108 ? -7.086 -16.676 12.076 1.00 60.50 260 THR B O 1
ATOM 2272 N N . ASN B 1 109 ? -5.689 -17.700 10.608 1.00 58.56 261 ASN B N 1
ATOM 2273 C CA . ASN B 1 109 ? -5.421 -18.782 11.548 1.00 60.21 261 ASN B CA 1
ATOM 2274 C C . ASN B 1 109 ? -4.083 -18.722 12.239 1.00 58.65 261 ASN B C 1
ATOM 2275 O O . ASN B 1 109 ? -3.739 -19.601 13.010 1.00 61.27 261 ASN B O 1
ATOM 2280 N N . ALA B 1 110 ? -3.360 -17.643 11.997 1.00 57.03 262 ALA B N 1
ATOM 2281 C CA . ALA B 1 110 ? -2.071 -17.381 12.606 1.00 55.13 262 ALA B CA 1
ATOM 2282 C C . ALA B 1 110 ? -2.263 -17.090 14.092 1.00 57.39 262 ALA B C 1
ATOM 2283 O O . ALA B 1 110 ? -3.069 -16.234 14.445 1.00 58.80 262 ALA B O 1
ATOM 2285 N N . GLN B 1 111 ? -1.551 -17.794 14.967 1.00 57.75 263 GLN B N 1
ATOM 2286 C CA . GLN B 1 111 ? -1.519 -17.413 16.390 1.00 59.70 263 GLN B CA 1
ATOM 2287 C C . GLN B 1 111 ? -0.343 -16.486 16.751 1.00 57.67 263 GLN B C 1
ATOM 2288 O O . GLN B 1 111 ? 0.607 -16.294 15.981 1.00 55.14 263 GLN B O 1
ATOM 2294 N N . ASN B 1 112 ? -0.412 -15.928 17.946 1.00 54.43 264 ASN B N 1
ATOM 2295 C CA . ASN B 1 112 ? 0.689 -15.146 18.520 1.00 54.88 264 ASN B CA 1
ATOM 2296 C C . ASN B 1 112 ? 2.039 -15.840 18.283 1.00 53.07 264 ASN B C 1
ATOM 2297 O O . ASN B 1 112 ? 2.165 -17.030 18.511 1.00 52.20 264 ASN B O 1
ATOM 2302 N N . GLY B 1 113 ? 3.022 -15.089 17.791 1.00 51.72 265 GLY B N 1
ATOM 2303 C CA . GLY B 1 113 ? 4.356 -15.628 17.599 1.00 50.36 265 GLY B CA 1
ATOM 2304 C C . GLY B 1 113 ? 4.551 -16.219 16.211 1.00 48.34 265 GLY B C 1
ATOM 2305 O O . GLY B 1 113 ? 5.559 -16.816 15.942 1.00 49.51 265 GLY B O 1
ATOM 2306 N N . SER B 1 114 ? 3.592 -16.092 15.318 1.00 46.50 266 SER B N 1
ATOM 2307 C CA . SER B 1 114 ? 3.746 -16.710 14.014 1.00 43.76 266 SER B CA 1
ATOM 2308 C C . SER B 1 114 ? 4.728 -15.918 13.151 1.00 41.90 266 SER B C 1
ATOM 2309 O O . SER B 1 114 ? 4.810 -14.697 13.270 1.00 41.84 266 SER B O 1
ATOM 2312 N N . VAL B 1 115 ? 5.370 -16.599 12.206 1.00 39.69 267 VAL B N 1
ATOM 2313 C CA . VAL B 1 115 ? 6.153 -15.939 11.175 1.00 37.58 267 VAL B CA 1
ATOM 2314 C C . VAL B 1 115 ? 5.553 -16.358 9.828 1.00 38.22 267 VAL B C 1
ATOM 2315 O O . VAL B 1 115 ? 5.327 -17.527 9.589 1.00 39.66 267 VAL B O 1
ATOM 2319 N N . LEU B 1 116 ? 5.254 -15.399 8.957 1.00 38.64 268 LEU B N 1
ATOM 2320 C CA . LEU B 1 116 ? 4.860 -15.685 7.598 1.00 38.17 268 LEU B CA 1
ATOM 2321 C C . LEU B 1 116 ? 5.931 -15.175 6.617 1.00 38.14 268 LEU B C 1
ATOM 2322 O O . LEU B 1 116 ? 6.355 -13.995 6.687 1.00 37.73 268 LEU B O 1
ATOM 2327 N N . LEU B 1 117 ? 6.386 -16.055 5.716 1.00 36.82 269 LEU B N 1
ATOM 2328 C CA . LEU B 1 117 ? 7.359 -15.643 4.739 1.00 37.04 269 LEU B CA 1
ATOM 2329 C C . LEU B 1 117 ? 6.812 -15.825 3.344 1.00 37.86 269 LEU B C 1
ATOM 2330 O O . LEU B 1 117 ? 6.284 -16.866 3.054 1.00 38.33 269 LEU B O 1
ATOM 2335 N N . GLY B 1 118 ? 6.970 -14.835 2.457 1.00 38.28 270 GLY B N 1
ATOM 2336 C CA . GLY B 1 118 ? 6.590 -14.997 1.030 1.00 38.32 270 GLY B CA 1
ATOM 2337 C C . GLY B 1 118 ? 5.193 -14.590 0.595 1.00 39.28 270 GLY B C 1
ATOM 2338 O O . GLY B 1 118 ? 4.336 -14.344 1.413 1.00 39.22 270 GLY B O 1
ATOM 2339 N N . HIS B 1 119 ? 5.008 -14.582 -0.719 1.00 41.22 271 HIS B N 1
ATOM 2340 C CA A HIS B 1 119 ? 3.758 -14.235 -1.407 0.50 42.12 271 HIS B CA 1
ATOM 2341 C CA B HIS B 1 119 ? 3.764 -14.246 -1.434 0.50 42.08 271 HIS B CA 1
ATOM 2342 C C . HIS B 1 119 ? 2.716 -15.355 -1.303 1.00 43.32 271 HIS B C 1
ATOM 2343 O O . HIS B 1 119 ? 3.035 -16.541 -1.522 1.00 43.28 271 HIS B O 1
ATOM 2356 N N . ASN B 1 120 ? 1.473 -14.970 -1.005 1.00 44.08 272 ASN B N 1
ATOM 2357 C CA . ASN B 1 120 ? 0.362 -15.897 -0.813 1.00 46.35 272 ASN B CA 1
ATOM 2358 C C . ASN B 1 120 ? 0.548 -16.820 0.397 1.00 45.18 272 ASN B C 1
ATOM 2359 O O . ASN B 1 120 ? 0.014 -17.917 0.466 1.00 48.22 272 ASN B O 1
ATOM 2364 N N . THR B 1 121 ? 1.326 -16.402 1.360 1.00 43.58 273 THR B N 1
ATOM 2365 C CA . THR B 1 121 ? 1.594 -17.262 2.500 1.00 41.82 273 THR B CA 1
ATOM 2366 C C . THR B 1 121 ? 0.445 -17.246 3.530 1.00 42.62 273 THR B C 1
ATOM 2367 O O . THR B 1 121 ? -0.061 -16.188 3.855 1.00 43.16 273 THR B O 1
ATOM 2371 N N . ALA B 1 122 ? 0.023 -18.417 4.019 1.00 42.84 274 ALA B N 1
ATOM 2372 C CA . ALA B 1 122 ? -0.974 -18.455 5.096 1.00 44.26 274 ALA B CA 1
ATOM 2373 C C . ALA B 1 122 ? -0.445 -18.883 6.477 1.00 44.47 274 ALA B C 1
ATOM 2374 O O . ALA B 1 122 ? 0.407 -19.771 6.581 1.00 43.81 274 ALA B O 1
ATOM 2376 N N . GLY B 1 123 ? -0.981 -18.231 7.525 1.00 45.73 275 GLY B N 1
ATOM 2377 C CA . GLY B 1 123 ? -0.752 -18.596 8.921 1.00 45.35 275 GLY B CA 1
ATOM 2378 C C . GLY B 1 123 ? -1.468 -19.902 9.228 1.00 47.71 275 GLY B C 1
ATOM 2379 O O . GLY B 1 123 ? -2.502 -20.243 8.613 1.00 48.24 275 GLY B O 1
ATOM 2380 N N . LYS B 1 124 ? -0.927 -20.641 10.197 1.00 47.74 276 LYS B N 1
ATOM 2381 C CA . LYS B 1 124 ? -1.506 -21.936 10.608 1.00 48.42 276 LYS B CA 1
ATOM 2382 C C . LYS B 1 124 ? -1.310 -22.137 12.092 1.00 47.99 276 LYS B C 1
ATOM 2383 O O . LYS B 1 124 ? -0.249 -21.822 12.630 1.00 46.81 276 LYS B O 1
ATOM 2389 N N . ALA B 1 125 ? -2.320 -22.687 12.752 1.00 49.36 277 ALA B N 1
ATOM 2390 C CA . ALA B 1 125 ? -2.277 -22.968 14.178 1.00 49.83 277 ALA B CA 1
ATOM 2391 C C . ALA B 1 125 ? -1.251 -24.083 14.484 1.00 48.67 277 ALA B C 1
ATOM 2392 O O . ALA B 1 125 ? -1.176 -25.066 13.774 1.00 49.05 277 ALA B O 1
ATOM 2394 N N . ALA B 1 126 ? -0.444 -23.915 15.514 1.00 48.31 278 ALA B N 1
ATOM 2395 C CA . ALA B 1 126 ? 0.445 -24.984 15.976 1.00 48.60 278 ALA B CA 1
ATOM 2396 C C . ALA B 1 126 ? -0.300 -26.279 16.371 1.00 50.42 278 ALA B C 1
ATOM 2397 O O . ALA B 1 126 ? -1.357 -26.231 17.004 1.00 53.23 278 ALA B O 1
ATOM 2399 N N . THR B 1 127 ? 0.225 -27.441 15.989 1.00 50.25 279 THR B N 1
ATOM 2400 C CA . THR B 1 127 ? -0.293 -28.708 16.554 1.00 51.13 279 THR B CA 1
ATOM 2401 C C . THR B 1 127 ? 0.754 -29.345 17.458 1.00 51.24 279 THR B C 1
ATOM 2402 O O . THR B 1 127 ? 1.952 -29.006 17.390 1.00 49.26 279 THR B O 1
ATOM 2406 N N . ILE B 1 128 ? 0.279 -30.230 18.340 1.00 53.50 280 ILE B N 1
ATOM 2407 C CA . ILE B 1 128 ? 1.115 -30.953 19.271 1.00 53.42 280 ILE B CA 1
ATOM 2408 C C . ILE B 1 128 ? 1.296 -32.337 18.695 1.00 52.77 280 ILE B C 1
ATOM 2409 O O . ILE B 1 128 ? 0.342 -33.085 18.580 1.00 54.64 280 ILE B O 1
ATOM 2414 N N . VAL B 1 129 ? 2.521 -32.666 18.284 1.00 50.46 281 VAL B N 1
ATOM 2415 C CA . VAL B 1 129 ? 2.784 -33.960 17.655 1.00 48.86 281 VAL B CA 1
ATOM 2416 C C . VAL B 1 129 ? 3.859 -34.679 18.447 1.00 48.43 281 VAL B C 1
ATOM 2417 O O . VAL B 1 129 ? 5.029 -34.490 18.224 1.00 47.99 281 VAL B O 1
ATOM 2421 N N . ASN B 1 130 ? 3.427 -35.505 19.384 1.00 49.87 282 ASN B N 1
ATOM 2422 C CA A ASN B 1 130 ? 4.366 -36.270 20.181 0.50 50.22 282 ASN B CA 1
ATOM 2423 C CA B ASN B 1 130 ? 4.296 -36.305 20.232 0.50 50.20 282 ASN B CA 1
ATOM 2424 C C . ASN B 1 130 ? 4.612 -37.653 19.576 1.00 50.16 282 ASN B C 1
ATOM 2425 O O . ASN B 1 130 ? 5.618 -38.297 19.882 1.00 49.91 282 ASN B O 1
ATOM 2434 N N . SER B 1 131 ? 3.726 -38.094 18.687 1.00 50.38 283 SER B N 1
ATOM 2435 C CA . SER B 1 131 ? 3.785 -39.445 18.149 1.00 52.23 283 SER B CA 1
ATOM 2436 C C . SER B 1 131 ? 2.964 -39.538 16.870 1.00 52.51 283 SER B C 1
ATOM 2437 O O . SER B 1 131 ? 2.344 -38.545 16.473 1.00 53.47 283 SER B O 1
ATOM 2440 N N . ALA B 1 132 ? 2.959 -40.713 16.228 1.00 52.14 284 ALA B N 1
ATOM 2441 C CA . ALA B 1 132 ? 2.230 -40.902 14.990 1.00 52.39 284 ALA B CA 1
ATOM 2442 C C . ALA B 1 132 ? 1.993 -42.374 14.777 1.00 53.99 284 ALA B C 1
ATOM 2443 O O . ALA B 1 132 ? 2.824 -43.210 15.179 1.00 53.82 284 ALA B O 1
ATOM 2445 N N . GLU B 1 133 ? 0.858 -42.683 14.154 1.00 55.70 285 GLU B N 1
ATOM 2446 C CA . GLU B 1 133 ? 0.514 -44.052 13.760 1.00 58.17 285 GLU B CA 1
ATOM 2447 C C . GLU B 1 133 ? 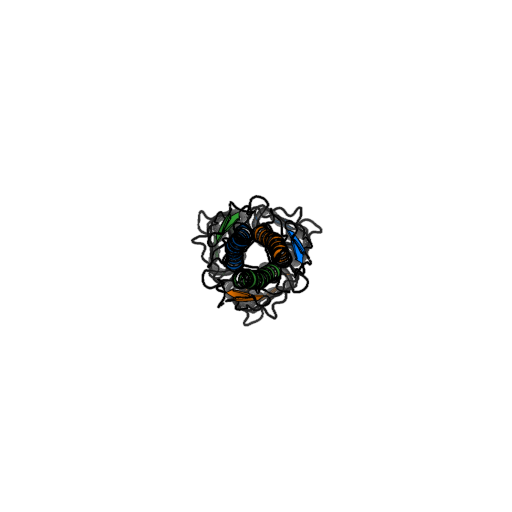0.451 -44.134 12.229 1.00 57.67 285 GLU B C 1
ATOM 2448 O O . GLU B 1 133 ? -0.322 -43.437 11.588 1.00 56.68 285 GLU B O 1
ATOM 2454 N N . VAL B 1 134 ? 1.308 -44.975 11.663 1.00 57.92 286 VAL B N 1
ATOM 2455 C CA . VAL B 1 134 ? 1.399 -45.195 10.226 1.00 58.09 286 VAL B CA 1
ATOM 2456 C C . VAL B 1 134 ? 1.054 -46.658 9.993 1.00 61.46 286 VAL B C 1
ATOM 2457 O O . VAL B 1 134 ? 1.823 -47.545 10.371 1.00 61.94 286 VAL B O 1
ATOM 2461 N N . GLY B 1 135 ? -0.115 -46.921 9.402 1.00 63.98 287 GLY B N 1
ATOM 2462 C CA . GLY B 1 135 ? -0.593 -48.290 9.292 1.00 66.65 287 GLY B CA 1
ATOM 2463 C C . GLY B 1 135 ? -0.857 -48.816 10.704 1.00 67.85 287 GLY B C 1
ATOM 2464 O O . GLY B 1 135 ? -1.568 -48.172 11.502 1.00 69.46 287 GLY B O 1
ATOM 2465 N N . GLY B 1 136 ? -0.287 -49.971 11.031 1.00 67.33 288 GLY B N 1
ATOM 2466 C CA . GLY B 1 136 ? -0.268 -50.418 12.418 1.00 66.04 288 GLY B CA 1
ATOM 2467 C C . GLY B 1 136 ? 1.085 -50.180 13.067 1.00 63.39 288 GLY 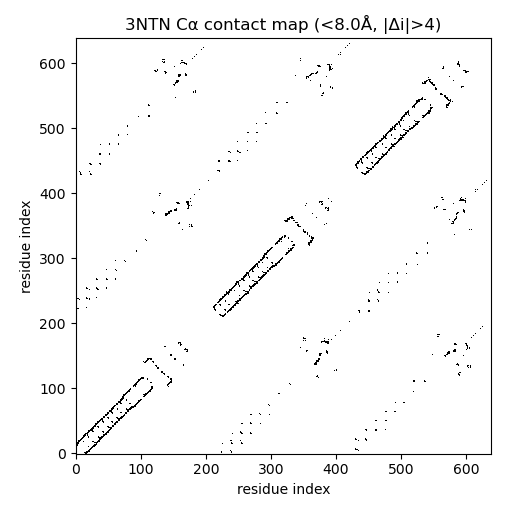B C 1
ATOM 2468 O O . GLY B 1 136 ? 1.451 -50.869 14.017 1.00 63.75 288 GLY B O 1
ATOM 2469 N N . LEU B 1 137 ? 1.841 -49.210 12.563 1.00 60.26 289 LEU B N 1
ATOM 2470 C CA . LEU B 1 137 ? 3.138 -48.931 13.161 1.00 58.29 289 LEU B CA 1
ATOM 2471 C C . LEU B 1 137 ? 3.073 -47.688 14.071 1.00 56.51 289 LEU B C 1
ATOM 2472 O O . LEU B 1 137 ? 2.616 -46.653 13.642 1.00 55.45 289 LEU B O 1
ATOM 2477 N N . SER B 1 138 ? 3.544 -47.807 15.308 1.00 55.73 290 SER B N 1
ATOM 2478 C CA . SER B 1 138 ? 3.677 -46.659 16.190 1.00 56.07 290 SER B CA 1
ATOM 2479 C C . SER B 1 138 ? 5.070 -46.031 16.140 1.00 54.74 290 SER B C 1
ATOM 2480 O O . SER B 1 138 ? 6.096 -46.742 16.259 1.00 55.24 290 SER B O 1
ATOM 2483 N N . LEU B 1 139 ? 5.087 -44.703 15.952 1.00 53.26 291 LEU B N 1
ATOM 2484 C CA . LEU B 1 139 ? 6.301 -43.859 16.121 1.00 51.91 291 LEU B CA 1
ATOM 2485 C C . LEU B 1 139 ? 6.113 -42.957 17.342 1.00 52.22 291 LEU B C 1
ATOM 2486 O O . LEU B 1 139 ? 5.102 -42.256 17.435 1.00 52.90 291 LEU B O 1
ATOM 2491 N N . THR B 1 140 ? 7.050 -42.983 18.289 1.00 52.72 292 THR B N 1
ATOM 2492 C CA . THR B 1 140 ? 6.909 -42.190 19.531 1.00 53.37 292 THR B CA 1
ATOM 2493 C C . THR B 1 140 ? 8.188 -41.435 19.876 1.00 52.00 292 THR B C 1
ATOM 2494 O O . THR B 1 140 ? 9.224 -41.619 19.241 1.00 51.55 292 THR B O 1
ATOM 2498 N N . GLY B 1 141 ? 8.092 -40.578 20.884 1.00 53.06 293 GLY B N 1
ATOM 2499 C CA . GLY B 1 141 ? 9.230 -39.878 21.438 1.00 53.19 293 GLY B CA 1
ATOM 2500 C C . GLY B 1 141 ? 9.759 -38.786 20.543 1.00 52.88 293 GLY B C 1
ATOM 2501 O O . GLY B 1 141 ? 10.993 -38.601 20.426 1.00 53.67 293 GLY B O 1
ATOM 2502 N N . PHE B 1 142 ? 8.844 -38.068 19.888 1.00 51.24 294 PHE B N 1
ATOM 2503 C CA . PHE B 1 142 ? 9.239 -36.885 19.136 1.00 49.35 294 PHE B CA 1
ATOM 2504 C C . PHE B 1 142 ? 9.579 -35.706 20.084 1.00 50.31 294 PHE B C 1
ATOM 2505 O O . PHE B 1 142 ? 8.844 -35.391 21.042 1.00 49.89 294 PHE B O 1
ATOM 2513 N N . ALA B 1 143 ? 10.671 -35.020 19.727 1.00 51.63 295 ALA B N 1
ATOM 2514 C CA . ALA B 1 143 ? 11.101 -33.739 20.302 1.00 51.08 295 ALA B CA 1
ATOM 2515 C C . ALA B 1 143 ? 10.404 -32.559 19.645 1.00 49.97 295 ALA B C 1
ATOM 2516 O O . ALA B 1 143 ? 9.934 -32.637 18.480 1.00 48.03 295 ALA B O 1
ATOM 2518 N N . GLY B 1 144 ? 10.331 -31.476 20.419 1.00 61.35 296 GLY B N 1
ATOM 2519 C CA . GLY B 1 144 ? 9.812 -30.205 19.972 1.00 61.93 296 GLY B CA 1
ATOM 2520 C C . GLY B 1 144 ? 8.307 -30.151 19.755 1.00 63.87 296 GLY B C 1
ATOM 2521 O O . GLY B 1 144 ? 7.855 -29.497 18.825 1.00 62.41 296 GLY B O 1
ATOM 2522 N N . ALA B 1 145 ? 7.536 -30.846 20.590 1.00 67.90 297 ALA B N 1
ATOM 2523 C CA . ALA B 1 145 ? 6.083 -30.733 20.588 1.00 71.16 297 ALA B CA 1
ATOM 2524 C C . ALA B 1 145 ? 5.549 -29.777 21.701 1.00 75.93 297 ALA B C 1
ATOM 2525 O O . ALA B 1 145 ? 5.878 -28.571 21.688 1.00 76.69 297 ALA B O 1
ATOM 2527 N N . SER B 1 146 ? 4.743 -30.307 22.640 1.00 79.87 298 SER B N 1
ATOM 2528 C CA . SER B 1 146 ? 3.859 -29.502 23.534 1.00 83.66 298 SER B CA 1
ATOM 2529 C C . SER B 1 146 ? 4.470 -28.182 24.059 1.00 84.76 298 SER B C 1
ATOM 2530 O O . SER B 1 146 ? 3.875 -27.475 24.898 1.00 88.10 298 SER B O 1
ATOM 2533 N N . ASN B 1 150 ? 2.889 -20.964 20.710 1.00 67.17 302 ASN B N 1
ATOM 2534 C CA . ASN B 1 150 ? 4.066 -20.380 20.041 1.00 65.34 302 ASN B CA 1
ATOM 2535 C C . ASN B 1 150 ? 3.905 -19.944 18.567 1.00 61.13 302 ASN B C 1
ATOM 2536 O O . ASN B 1 150 ? 4.837 -19.339 18.009 1.00 60.41 302 ASN B O 1
ATOM 2541 N N . GLY B 1 151 ? 2.784 -20.264 17.924 1.00 58.24 303 GLY B N 1
ATOM 2542 C CA . GLY B 1 151 ? 2.668 -19.999 16.492 1.00 54.61 303 GLY B CA 1
ATOM 2543 C C . GLY B 1 151 ? 3.526 -20.885 15.614 1.00 51.29 303 GLY B C 1
ATOM 2544 O O . GLY B 1 151 ? 4.250 -21.737 16.102 1.00 51.50 303 GLY B O 1
ATOM 2545 N N . THR B 1 152 ? 3.430 -20.714 14.304 1.00 49.50 304 THR B N 1
ATOM 2546 C CA . THR B 1 152 ? 4.167 -21.549 13.385 1.00 47.85 304 THR B CA 1
ATOM 2547 C C . THR B 1 152 ? 4.983 -20.645 12.468 1.00 47.23 304 THR B C 1
ATOM 2548 O O . THR B 1 152 ? 4.800 -19.442 12.483 1.00 49.12 304 THR B O 1
ATOM 2552 N N . VAL B 1 153 ? 5.875 -21.207 11.671 1.00 45.60 305 VAL B N 1
ATOM 2553 C CA . VAL B 1 153 ? 6.577 -20.450 10.696 1.00 43.70 305 VAL B CA 1
ATOM 2554 C C . VAL B 1 153 ? 5.978 -20.939 9.388 1.00 43.52 305 VAL B C 1
ATOM 2555 O O . VAL B 1 153 ? 6.067 -22.124 9.104 1.00 43.09 305 VAL B O 1
ATOM 2559 N N . SER B 1 154 ? 5.311 -20.068 8.619 1.00 42.51 306 SER B N 1
ATOM 2560 C CA . SER B 1 154 ? 4.716 -20.554 7.372 1.00 42.68 306 SER B CA 1
ATOM 2561 C C . SER B 1 154 ? 5.507 -20.115 6.186 1.00 41.32 306 SER B C 1
ATOM 2562 O O . SER B 1 154 ? 6.031 -18.980 6.166 1.00 41.40 306 SER B O 1
ATOM 2565 N N . VAL B 1 155 ? 5.675 -21.034 5.231 1.00 40.58 307 VAL B N 1
ATOM 2566 C CA . VAL B 1 155 ? 6.360 -20.711 3.979 1.00 38.45 307 VAL B CA 1
ATOM 2567 C C . VAL B 1 155 ? 5.468 -20.698 2.758 1.00 40.13 307 VAL B C 1
ATOM 2568 O O . VAL B 1 155 ? 5.965 -20.464 1.657 1.00 41.97 307 VAL B O 1
ATOM 2572 N N . GLY B 1 156 ? 4.158 -20.932 2.904 1.00 41.51 308 GLY B N 1
ATOM 2573 C CA . GLY B 1 156 ? 3.251 -20.963 1.717 1.00 42.30 308 GLY B CA 1
ATOM 2574 C C . GLY B 1 156 ? 1.794 -21.107 2.145 1.00 43.93 308 GLY B C 1
ATOM 2575 O O . GLY B 1 156 ? 1.486 -20.760 3.273 1.00 43.78 308 GLY B O 1
ATOM 2576 N N . LYS B 1 157 ? 0.889 -21.557 1.257 1.00 44.84 309 LYS B N 1
ATOM 2577 C CA . LYS B 1 157 ? -0.514 -21.904 1.681 1.00 46.62 309 LYS B CA 1
ATOM 2578 C C . LYS B 1 157 ? -0.841 -23.304 1.183 1.00 47.50 309 LYS B C 1
ATOM 2579 O O . LYS B 1 157 ? -0.091 -23.853 0.378 1.00 46.92 309 LYS B O 1
ATOM 2585 N N . LYS B 1 158 ? -1.961 -23.863 1.631 1.00 49.36 310 LYS B N 1
ATOM 2586 C CA . LYS B 1 158 ? -2.412 -25.137 1.131 1.00 51.53 310 LYS B CA 1
ATOM 2587 C C . LYS B 1 158 ? -2.605 -25.057 -0.406 1.00 52.64 310 LYS B C 1
ATOM 2588 O O . LYS B 1 158 ? -3.380 -24.227 -0.871 1.00 52.96 310 LYS B O 1
ATOM 2594 N N . GLY B 1 159 ? -1.932 -25.942 -1.157 1.00 51.79 311 GLY B N 1
ATOM 2595 C CA . GLY B 1 159 ? -2.094 -26.005 -2.589 1.00 53.92 311 GLY B CA 1
ATOM 2596 C C . GLY B 1 159 ? -0.977 -25.214 -3.229 1.00 53.87 311 GLY B C 1
ATOM 2597 O O . GLY B 1 159 ? -0.682 -25.405 -4.395 1.00 54.66 311 GLY B O 1
ATOM 2598 N N . LYS B 1 160 ? -0.326 -24.347 -2.449 1.00 51.77 312 LYS B N 1
ATOM 2599 C CA . LYS B 1 160 ? 0.756 -23.516 -2.980 1.00 50.60 312 LYS B CA 1
ATOM 2600 C C . LYS B 1 160 ? 1.934 -23.559 -2.052 1.00 48.25 312 LYS B C 1
ATOM 2601 O O . LYS B 1 160 ? 2.368 -22.492 -1.556 1.00 47.95 312 LYS B O 1
ATOM 2607 N N . GLU B 1 161 ? 2.423 -24.777 -1.767 1.00 46.50 313 GLU B N 1
ATOM 2608 C CA . GLU B 1 161 ? 3.534 -24.978 -0.799 1.00 44.27 313 GLU B CA 1
ATOM 2609 C C . GLU B 1 161 ? 4.900 -24.554 -1.409 1.00 43.63 313 GLU B C 1
ATOM 2610 O O . GLU B 1 161 ? 5.009 -24.430 -2.622 1.00 44.38 313 GLU B O 1
ATOM 2616 N N . ARG B 1 162 ? 5.914 -24.305 -0.569 1.00 41.27 314 ARG B N 1
ATOM 2617 C CA . ARG B 1 162 ? 7.230 -23.953 -1.086 1.00 41.90 314 ARG B CA 1
ATOM 2618 C C . ARG B 1 162 ? 8.273 -24.898 -0.535 1.00 41.68 314 ARG B C 1
ATOM 2619 O O . ARG B 1 162 ? 8.367 -25.080 0.708 1.00 39.34 314 ARG B O 1
ATOM 2627 N N . GLN B 1 163 ? 9.117 -25.411 -1.449 1.00 41.45 315 GLN B N 1
ATOM 2628 C CA . GLN B 1 163 ? 10.299 -26.135 -1.036 1.00 40.42 315 GLN B CA 1
ATOM 2629 C C . GLN B 1 163 ? 11.239 -25.264 -0.198 1.00 39.70 315 GLN B C 1
ATOM 2630 O O . GLN B 1 163 ? 11.355 -24.059 -0.415 1.00 40.97 315 GLN B O 1
ATOM 2636 N N . ILE B 1 164 ? 11.885 -25.846 0.793 1.00 38.91 316 ILE B N 1
ATOM 2637 C CA . ILE B 1 164 ? 12.956 -25.141 1.511 1.00 38.63 316 ILE B CA 1
ATOM 2638 C C . ILE B 1 164 ? 14.294 -25.708 1.048 1.00 38.23 316 ILE B C 1
ATOM 2639 O O . ILE B 1 164 ? 14.444 -26.924 1.059 1.00 39.97 316 ILE B O 1
ATOM 2644 N N . VAL B 1 165 ? 15.204 -24.871 0.561 1.00 37.80 317 VAL B N 1
ATOM 2645 C CA . VAL B 1 165 ? 16.388 -25.393 -0.145 1.00 39.08 317 VAL B CA 1
ATOM 2646 C C . VAL B 1 165 ? 17.724 -24.974 0.490 1.00 39.65 317 VAL B C 1
ATOM 2647 O O . VAL B 1 165 ? 17.774 -24.011 1.287 1.00 39.98 317 VAL B O 1
ATOM 2651 N N . HIS B 1 166 ? 18.787 -25.702 0.178 1.00 39.84 318 HIS B N 1
ATOM 2652 C CA . HIS B 1 166 ? 20.090 -25.479 0.832 1.00 40.69 318 HIS B CA 1
ATOM 2653 C C . HIS B 1 166 ? 20.055 -25.599 2.359 1.00 40.44 318 HIS B C 1
ATOM 2654 O O . HIS B 1 166 ? 20.676 -24.814 3.095 1.00 42.64 318 HIS B O 1
ATOM 2661 N N . VAL B 1 167 ? 19.336 -26.607 2.827 1.00 39.35 319 VAL B N 1
ATOM 2662 C CA . VAL B 1 167 ? 19.228 -26.965 4.236 1.00 38.09 319 VAL B CA 1
ATOM 2663 C C . VAL B 1 167 ? 20.349 -27.911 4.640 1.00 39.94 319 VAL B C 1
ATOM 2664 O O . VAL B 1 167 ? 20.547 -28.978 4.043 1.00 40.72 319 VAL B O 1
ATOM 2668 N N . GLY B 1 168 ? 21.097 -27.509 5.661 1.00 41.42 320 GLY B N 1
ATOM 2669 C CA . GLY B 1 168 ? 22.152 -28.348 6.253 1.00 41.91 320 GLY B CA 1
ATOM 2670 C C . GLY B 1 168 ? 21.626 -29.632 6.889 1.00 41.81 320 GLY B C 1
ATOM 2671 O O . GLY B 1 168 ? 20.487 -29.681 7.409 1.00 40.32 320 GLY B O 1
ATOM 2672 N N . ALA B 1 169 ? 22.453 -30.688 6.840 1.00 41.83 321 ALA B N 1
ATOM 2673 C CA . ALA B 1 169 ? 22.064 -31.980 7.431 1.00 41.76 321 ALA B CA 1
ATOM 2674 C C . ALA B 1 169 ? 21.757 -31.770 8.906 1.00 41.81 321 ALA B C 1
ATOM 2675 O O . ALA B 1 169 ? 22.497 -31.143 9.606 1.00 40.88 321 ALA B O 1
ATOM 2677 N N . GLY B 1 170 ? 20.615 -32.258 9.370 1.00 43.02 322 GLY B N 1
ATOM 2678 C CA . GLY B 1 170 ? 20.249 -32.052 10.777 1.00 42.86 322 GLY B CA 1
ATOM 2679 C C . GLY B 1 170 ? 20.747 -33.182 11.617 1.00 44.57 322 GLY B C 1
ATOM 2680 O O . GLY B 1 170 ? 20.905 -34.308 11.131 1.00 44.65 322 GLY B O 1
ATOM 2681 N N . GLU B 1 171 ? 21.001 -32.882 12.884 1.00 44.53 323 GLU B N 1
ATOM 2682 C CA . GLU B 1 171 ? 21.287 -33.912 13.837 1.00 47.32 323 GLU B CA 1
ATOM 2683 C C . GLU B 1 171 ? 20.151 -34.964 13.905 1.00 46.82 323 GLU B C 1
ATOM 2684 O O . GLU B 1 171 ? 18.974 -34.636 13.847 1.00 46.08 323 GLU B O 1
ATOM 2690 N N . ILE B 1 172 ? 20.533 -36.238 13.973 1.00 44.38 324 ILE B N 1
ATOM 2691 C CA . ILE B 1 172 ? 19.597 -37.345 13.992 1.00 44.96 324 ILE B CA 1
ATOM 2692 C C . ILE B 1 172 ? 19.827 -38.102 15.270 1.00 46.45 324 ILE B C 1
ATOM 2693 O O . ILE B 1 172 ? 20.817 -38.842 15.417 1.00 48.18 324 ILE B O 1
ATOM 2698 N N . SER B 1 173 ? 18.943 -37.834 16.226 1.00 46.32 325 SER B N 1
ATOM 2699 C CA . SER B 1 173 ? 19.040 -38.338 17.596 1.00 46.62 325 SER B CA 1
ATOM 2700 C C . SER B 1 173 ? 17.640 -38.211 18.193 1.00 46.43 325 SER B C 1
ATOM 2701 O O . SER B 1 173 ? 16.776 -37.582 17.618 1.00 45.22 325 SER B O 1
ATOM 2704 N N . ASP B 1 174 ? 17.416 -38.855 19.317 1.00 47.93 326 ASP B N 1
ATOM 2705 C CA . ASP B 1 174 ? 16.099 -38.917 19.883 1.00 48.56 326 ASP B CA 1
ATOM 2706 C C . ASP B 1 174 ? 15.609 -37.609 20.435 1.00 49.28 326 ASP B C 1
ATOM 2707 O O . ASP B 1 174 ? 14.445 -37.545 20.804 1.00 50.74 326 ASP B O 1
ATOM 2712 N N . THR B 1 175 ? 16.452 -36.567 20.508 1.00 49.19 327 THR B N 1
ATOM 2713 C CA . THR B 1 175 ? 15.959 -35.293 20.991 1.00 49.11 327 THR B CA 1
ATOM 2714 C C . THR B 1 175 ? 16.129 -34.185 19.983 1.00 48.41 327 THR B C 1
ATOM 2715 O O . THR B 1 175 ? 15.968 -33.042 20.342 1.00 49.21 327 THR B O 1
ATOM 2719 N N . SER B 1 176 ? 16.468 -34.501 18.730 1.00 46.63 328 SER B N 1
ATOM 2720 C CA . SER B 1 176 ? 16.849 -33.443 17.818 1.00 44.47 328 SER B CA 1
ATOM 2721 C C . SER B 1 176 ? 15.677 -32.674 17.241 1.00 43.39 328 SER B C 1
ATOM 2722 O O . SER B 1 176 ? 14.718 -33.233 16.746 1.00 43.50 328 SER B O 1
ATOM 2725 N N . THR B 1 177 ? 15.811 -31.361 17.264 1.00 44.33 329 THR B N 1
ATOM 2726 C CA . THR B 1 177 ? 14.823 -30.451 16.720 1.00 42.83 329 THR B CA 1
ATOM 2727 C C . THR B 1 177 ? 15.392 -29.780 15.478 1.00 42.36 329 THR B C 1
ATOM 2728 O O . THR B 1 177 ? 14.988 -28.679 15.112 1.00 42.37 329 THR B O 1
ATOM 2732 N N . ASP B 1 178 ? 16.331 -30.439 14.812 1.00 41.14 330 ASP B N 1
ATOM 2733 C CA . ASP B 1 178 ? 16.926 -29.852 13.603 1.00 42.10 330 ASP B CA 1
ATOM 2734 C C . ASP B 1 178 ? 16.058 -30.307 12.446 1.00 40.97 330 ASP B C 1
ATOM 2735 O O . ASP B 1 178 ? 15.530 -31.397 12.490 1.00 42.49 330 ASP B O 1
ATOM 2740 N N . ALA B 1 179 ? 15.898 -29.480 11.422 1.00 40.43 331 ALA B N 1
ATOM 2741 C CA . ALA B 1 179 ? 15.277 -29.959 10.200 1.00 39.81 331 ALA B CA 1
ATOM 2742 C C . ALA B 1 179 ? 16.132 -31.041 9.557 1.00 40.77 331 ALA B C 1
ATOM 2743 O O . ALA B 1 179 ? 17.377 -31.049 9.659 1.00 39.66 331 ALA B O 1
ATOM 2745 N N . VAL B 1 180 ? 15.418 -31.953 8.873 1.00 41.36 332 VAL B N 1
ATOM 2746 C CA . VAL B 1 180 ? 15.992 -33.074 8.094 1.00 41.12 332 VAL B CA 1
ATOM 2747 C C . VAL B 1 180 ? 15.989 -32.703 6.585 1.00 41.18 332 VAL B C 1
ATOM 2748 O O . VAL B 1 180 ? 15.043 -32.090 6.110 1.00 41.37 332 VAL B O 1
ATOM 2752 N N . ASN B 1 181 ? 17.036 -33.055 5.837 1.00 41.22 333 ASN B N 1
ATOM 2753 C CA . ASN B 1 181 ? 17.026 -32.804 4.388 1.00 40.27 333 ASN B CA 1
ATOM 2754 C C . ASN B 1 181 ? 16.903 -34.090 3.600 1.00 40.44 333 ASN B C 1
ATOM 2755 O O . ASN B 1 181 ? 16.960 -35.164 4.187 1.00 39.26 333 ASN B O 1
ATOM 2760 N N . GLY B 1 182 ? 16.654 -33.982 2.292 1.00 41.18 334 GLY B N 1
ATOM 2761 C CA . GLY B 1 182 ? 16.302 -35.174 1.486 1.00 42.15 334 GLY B CA 1
ATOM 2762 C C . GLY B 1 182 ? 17.330 -36.299 1.445 1.00 42.53 334 GLY B C 1
ATOM 2763 O O . GLY B 1 182 ? 16.982 -37.452 1.259 1.00 42.82 334 GLY B O 1
ATOM 2764 N N . SER B 1 183 ? 18.599 -35.962 1.642 1.00 43.35 335 SER B N 1
ATOM 2765 C CA . SER B 1 183 ? 19.677 -36.928 1.649 1.00 44.00 335 SER B CA 1
ATOM 2766 C C . SER B 1 183 ? 19.659 -37.723 2.938 1.00 43.70 335 SER B C 1
ATOM 2767 O O . SER B 1 183 ? 20.179 -38.819 3.017 1.00 45.42 335 SER B O 1
ATOM 2770 N N . GLN B 1 184 ? 19.046 -37.179 3.970 1.00 43.80 336 GLN B N 1
ATOM 2771 C CA . GLN B 1 184 ? 18.959 -37.922 5.219 1.00 42.52 336 GLN B CA 1
ATOM 2772 C C . GLN B 1 184 ? 17.824 -38.938 5.143 1.00 42.93 336 GLN B C 1
ATOM 2773 O O . GLN B 1 184 ? 17.974 -40.064 5.594 1.00 43.41 336 GLN B O 1
ATOM 2779 N N . LEU B 1 185 ? 16.703 -38.547 4.532 1.00 42.35 337 LEU B N 1
ATOM 2780 C CA . LEU B 1 185 ? 15.643 -39.495 4.268 1.00 41.69 337 LEU B CA 1
ATOM 2781 C C . LEU B 1 185 ? 16.086 -40.534 3.251 1.00 42.41 337 LEU B C 1
ATOM 2782 O O . LEU B 1 185 ? 15.775 -41.709 3.398 1.00 42.71 337 LEU B O 1
ATOM 2787 N N . HIS B 1 186 ? 16.811 -40.097 2.229 1.00 43.49 338 HIS B N 1
ATOM 2788 C CA . HIS B 1 186 ? 17.411 -41.032 1.239 1.00 44.78 338 HIS B CA 1
ATOM 2789 C C . HIS B 1 186 ? 18.278 -42.072 1.919 1.00 44.00 338 HIS B C 1
ATOM 2790 O O . HIS B 1 186 ? 18.133 -43.263 1.636 1.00 45.66 338 HIS B O 1
ATOM 2797 N N . ALA B 1 187 ? 19.171 -41.626 2.806 1.00 43.00 339 ALA B N 1
ATOM 2798 C CA . ALA B 1 187 ? 20.052 -42.566 3.491 1.00 42.03 339 ALA B CA 1
ATOM 2799 C C . ALA B 1 187 ? 19.259 -43.614 4.267 1.00 41.33 339 ALA B C 1
ATOM 2800 O O . ALA B 1 187 ? 19.510 -44.787 4.117 1.00 41.05 339 ALA B O 1
ATOM 2802 N N . LEU B 1 188 ? 18.254 -43.204 5.040 1.00 41.23 340 LEU B N 1
ATOM 2803 C CA . LEU B 1 188 ? 17.432 -44.182 5.734 1.00 41.03 340 LEU B CA 1
ATOM 2804 C C . LEU B 1 188 ? 16.655 -45.104 4.738 1.00 41.96 340 LEU B C 1
ATOM 2805 O O . LEU B 1 188 ? 16.490 -46.320 4.976 1.00 42.01 340 LEU B O 1
ATOM 2810 N N . ALA B 1 189 ? 16.186 -44.533 3.636 1.00 41.02 341 ALA B N 1
ATOM 2811 C CA . ALA B 1 189 ? 15.452 -45.296 2.655 1.00 41.66 341 ALA B CA 1
ATOM 2812 C C . ALA B 1 189 ? 16.289 -46.392 2.001 1.00 42.34 341 ALA B C 1
ATOM 2813 O O . ALA B 1 189 ? 15.715 -47.402 1.572 1.00 42.25 341 ALA B O 1
ATOM 2815 N N . THR B 1 190 ? 17.617 -46.192 1.896 1.00 42.80 342 THR B N 1
ATOM 2816 C CA . THR B 1 190 ? 18.479 -47.177 1.234 1.00 44.22 342 THR B CA 1
ATOM 2817 C C . THR B 1 190 ? 18.505 -48.454 2.077 1.00 43.77 342 THR B C 1
ATOM 2818 O O . THR B 1 190 ? 18.498 -49.569 1.543 1.00 45.14 342 THR B O 1
ATOM 2822 N N . VAL B 1 191 ? 18.538 -48.275 3.386 1.00 42.45 343 VAL B N 1
ATOM 2823 C CA . VAL B 1 191 ? 18.493 -49.364 4.336 1.00 41.52 343 VAL B CA 1
ATOM 2824 C C . VAL B 1 191 ? 17.157 -50.047 4.293 1.00 41.79 343 VAL B C 1
ATOM 2825 O O . VAL B 1 191 ? 17.112 -51.259 4.283 1.00 42.24 343 VAL B O 1
ATOM 2829 N N . VAL B 1 192 ? 16.059 -49.283 4.242 1.00 41.63 344 VAL B N 1
ATOM 2830 C CA . VAL B 1 192 ? 14.699 -49.881 4.138 1.00 40.56 344 VAL B CA 1
ATOM 2831 C C . VAL B 1 192 ? 14.563 -50.743 2.891 1.00 41.88 344 VAL B C 1
ATOM 2832 O O . VAL B 1 192 ? 14.063 -51.872 2.942 1.00 42.45 344 VAL B O 1
ATOM 2836 N N . ALA B 1 193 ? 14.988 -50.195 1.755 1.00 43.54 345 ALA B N 1
ATOM 2837 C CA . ALA B 1 193 ? 15.097 -50.947 0.483 1.00 43.61 345 ALA B CA 1
ATOM 2838 C C . ALA B 1 193 ? 15.944 -52.250 0.606 1.00 44.45 345 ALA B C 1
ATOM 2839 O O . ALA B 1 193 ? 15.637 -53.316 0.005 1.00 44.17 345 ALA B O 1
ATOM 2841 N N . GLN B 1 194 ? 17.014 -52.160 1.405 1.00 44.00 346 GLN B N 1
ATOM 2842 C CA . GLN B 1 194 ? 17.870 -53.302 1.597 1.00 44.45 346 GLN B CA 1
ATOM 2843 C C . GLN B 1 194 ? 17.143 -54.317 2.482 1.00 44.18 346 GLN B C 1
ATOM 2844 O O . GLN B 1 194 ? 17.173 -55.509 2.187 1.00 45.13 346 GLN B O 1
ATOM 2850 N N . ASN B 1 195 ? 16.491 -53.872 3.555 1.00 42.39 347 ASN B N 1
ATOM 2851 C CA . ASN B 1 195 ? 15.652 -54.766 4.338 1.00 42.15 347 ASN B CA 1
ATOM 2852 C C . ASN B 1 195 ? 14.586 -55.476 3.524 1.00 43.36 347 ASN B C 1
ATOM 2853 O O . ASN B 1 195 ? 14.283 -56.644 3.765 1.00 43.65 347 ASN B O 1
ATOM 2858 N N . LYS B 1 196 ? 13.976 -54.755 2.587 1.00 43.48 348 LYS B N 1
ATOM 2859 C CA . LYS B 1 196 ? 12.912 -55.334 1.837 1.00 45.09 348 LYS B CA 1
ATOM 2860 C C . LYS B 1 196 ? 13.439 -56.459 0.917 1.00 46.57 348 LYS B C 1
ATOM 2861 O O . LYS B 1 196 ? 12.760 -57.475 0.763 1.00 47.83 348 LYS B O 1
ATOM 2867 N N . ALA B 1 197 ? 14.625 -56.269 0.324 1.00 45.15 349 ALA B N 1
ATOM 2868 C CA . ALA B 1 197 ? 15.255 -57.279 -0.528 1.00 45.82 349 ALA B CA 1
ATOM 2869 C C . ALA B 1 197 ? 15.688 -58.493 0.285 1.00 45.65 349 ALA B C 1
ATOM 2870 O O . ALA B 1 197 ? 15.509 -59.641 -0.162 1.00 46.38 349 ALA B O 1
ATOM 2872 N N . ASP B 1 198 ? 16.305 -58.240 1.446 1.00 44.19 350 ASP B N 1
ATOM 2873 C CA . ASP B 1 198 ? 16.702 -59.287 2.352 1.00 44.59 350 ASP B CA 1
ATOM 2874 C C . ASP B 1 198 ? 15.494 -60.128 2.697 1.00 44.46 350 ASP B C 1
ATOM 2875 O O . ASP B 1 198 ? 15.620 -61.339 2.707 1.00 44.17 350 ASP B O 1
ATOM 2880 N N . ILE B 1 199 ? 14.343 -59.481 2.934 1.00 44.94 351 ILE B N 1
ATOM 2881 C CA . ILE B 1 199 ? 13.077 -60.203 3.233 1.00 46.42 351 ILE B CA 1
ATOM 2882 C C . ILE B 1 199 ? 12.671 -61.133 2.098 1.00 47.83 351 ILE B C 1
ATOM 2883 O O . ILE B 1 199 ? 12.312 -62.313 2.316 1.00 48.03 351 ILE B O 1
ATOM 2888 N N . LYS B 1 200 ? 12.775 -60.625 0.876 1.00 48.91 352 LYS B N 1
ATOM 2889 C CA . LYS B 1 200 ? 12.488 -61.424 -0.302 1.00 50.60 352 LYS B CA 1
ATOM 2890 C C . LYS B 1 200 ? 13.470 -62.608 -0.452 1.00 50.67 352 LYS B C 1
ATOM 2891 O O . LYS B 1 200 ? 13.079 -63.738 -0.758 1.00 51.60 352 LYS B O 1
ATOM 2897 N N . ASP B 1 201 ? 14.755 -62.370 -0.197 1.00 50.47 353 ASP B N 1
ATOM 2898 C CA . ASP B 1 201 ? 15.755 -63.441 -0.336 1.00 50.50 353 ASP B CA 1
ATOM 2899 C C . ASP B 1 201 ? 15.421 -64.527 0.666 1.00 50.14 353 ASP B C 1
ATOM 2900 O O . ASP B 1 201 ? 15.441 -65.704 0.350 1.00 50.14 353 ASP B O 1
ATOM 2905 N N . LEU B 1 202 ? 15.092 -64.105 1.883 1.00 53.56 354 LEU B N 1
ATOM 2906 C CA . LEU B 1 202 ? 14.778 -65.036 2.967 1.00 55.38 354 LEU B CA 1
ATOM 2907 C C . LEU B 1 202 ? 13.493 -65.857 2.670 1.00 52.64 354 LEU B C 1
ATOM 2908 O O . LEU B 1 202 ? 13.432 -67.065 2.924 1.00 52.90 354 LEU B O 1
ATOM 2913 N N . ASP B 1 203 ? 12.493 -65.182 2.127 1.00 51.84 355 ASP B N 1
ATOM 2914 C CA . ASP B 1 203 ? 11.241 -65.799 1.671 1.00 52.34 355 ASP B CA 1
ATOM 2915 C C . ASP B 1 203 ? 11.458 -66.869 0.621 1.00 51.20 355 ASP B C 1
ATOM 2916 O O . ASP B 1 203 ? 10.862 -67.943 0.695 1.00 49.66 355 ASP B O 1
ATOM 2921 N N . ASP B 1 204 ? 12.318 -66.566 -0.361 1.00 52.40 356 ASP B N 1
ATOM 2922 C CA . ASP B 1 204 ? 12.745 -67.585 -1.315 1.00 54.00 356 ASP B CA 1
ATOM 2923 C C . ASP B 1 204 ? 13.378 -68.786 -0.592 1.00 53.92 356 ASP B C 1
ATOM 2924 O O . ASP B 1 204 ? 13.030 -69.929 -0.887 1.00 54.31 356 ASP B O 1
ATOM 2929 N N . GLU B 1 205 ? 14.291 -68.520 0.344 1.00 53.54 357 GLU B N 1
ATOM 2930 C CA . GLU B 1 205 ? 14.915 -69.604 1.071 1.00 55.58 357 GLU B CA 1
ATOM 2931 C C . GLU B 1 205 ? 13.922 -70.447 1.884 1.00 51.99 357 GLU B C 1
ATOM 2932 O O . GLU B 1 205 ? 13.915 -71.640 1.790 1.00 52.83 357 GLU B O 1
ATOM 2938 N N . VAL B 1 206 ? 13.048 -69.825 2.633 1.00 50.90 358 VAL B N 1
ATOM 2939 C CA . VAL B 1 206 ? 11.976 -70.567 3.334 1.00 50.99 358 VAL B CA 1
ATOM 2940 C C . VAL B 1 206 ? 11.079 -71.424 2.376 1.00 49.96 358 VAL B C 1
ATOM 2941 O O . VAL B 1 206 ? 10.747 -72.555 2.699 1.00 51.54 358 VAL B O 1
ATOM 2945 N N . GLY B 1 207 ? 10.666 -70.890 1.230 1.00 48.22 359 GLY B N 1
ATOM 2946 C CA . GLY B 1 207 ? 9.932 -71.678 0.282 1.00 49.07 359 GLY B CA 1
ATOM 2947 C C . GLY B 1 207 ? 10.659 -72.946 -0.181 1.00 50.06 359 GLY B C 1
ATOM 2948 O O . GLY B 1 207 ? 10.042 -74.032 -0.220 1.00 50.16 359 GLY B O 1
ATOM 2949 N N . LEU B 1 208 ? 11.953 -72.820 -0.535 1.00 50.45 360 LEU B N 1
ATOM 2950 C CA . LEU B 1 208 ? 12.758 -73.969 -0.965 1.00 53.56 360 LEU B CA 1
ATOM 2951 C C . LEU B 1 208 ? 12.911 -74.956 0.224 1.00 52.93 360 LEU B C 1
ATOM 2952 O O . LEU B 1 208 ? 12.875 -76.147 0.014 1.00 54.67 360 LEU B O 1
ATOM 2957 N N . LEU B 1 209 ? 13.074 -74.465 1.458 1.00 51.47 361 LEU B N 1
ATOM 2958 C CA . LEU B 1 209 ? 13.153 -75.363 2.571 1.00 52.29 361 LEU B CA 1
ATOM 2959 C C . LEU B 1 209 ? 11.816 -76.106 2.726 1.00 51.38 361 LEU B C 1
ATOM 2960 O O . LEU B 1 209 ? 11.803 -77.310 3.026 1.00 52.63 361 LEU B O 1
ATOM 2965 N N . GLY B 1 210 ? 10.713 -75.402 2.489 1.00 49.47 362 GLY B N 1
ATOM 2966 C CA . GLY B 1 210 ? 9.399 -76.005 2.537 1.00 51.20 362 GLY B CA 1
ATOM 2967 C C . GLY B 1 210 ? 9.278 -77.170 1.562 1.00 52.31 362 GLY B C 1
ATOM 2968 O O . GLY B 1 210 ? 8.880 -78.259 1.966 1.00 54.31 362 GLY B O 1
ATOM 2969 N N . GLU B 1 211 ? 9.680 -76.963 0.311 1.00 52.29 363 GLU B N 1
ATOM 2970 C CA . GLU B 1 211 ? 9.587 -77.982 -0.719 1.00 56.36 363 GLU B CA 1
ATOM 2971 C C . GLU B 1 211 ? 10.383 -79.201 -0.317 1.00 56.91 363 GLU B C 1
ATOM 2972 O O . GLU B 1 211 ? 9.891 -80.310 -0.436 1.00 58.97 363 GLU B O 1
ATOM 2978 N N . GLU B 1 212 ? 11.603 -78.988 0.166 1.00 56.95 364 GLU B N 1
ATOM 2979 C CA . GLU B 1 212 ? 12.476 -80.068 0.590 1.00 60.68 364 GLU B CA 1
ATOM 2980 C C . GLU B 1 212 ? 11.835 -80.977 1.668 1.00 60.91 364 GLU B C 1
ATOM 2981 O O . GLU B 1 212 ? 11.925 -82.218 1.588 1.00 62.47 364 GLU B O 1
ATOM 2987 N N . ILE B 1 213 ? 11.187 -80.358 2.659 1.00 59.69 365 ILE B N 1
ATOM 2988 C CA . ILE B 1 213 ? 10.459 -81.090 3.690 1.00 62.13 365 ILE B CA 1
ATOM 2989 C C . ILE B 1 213 ? 9.345 -81.969 3.078 1.00 63.44 365 ILE B C 1
ATOM 2990 O O . ILE B 1 213 ? 9.213 -83.138 3.461 1.00 65.96 365 ILE B O 1
ATOM 2995 N N . ASN B 1 214 ? 8.593 -81.397 2.120 1.00 62.93 366 ASN B N 1
ATOM 2996 C CA A ASN B 1 214 ? 7.485 -82.072 1.390 0.50 65.58 366 ASN B CA 1
ATOM 2997 C CA B ASN B 1 214 ? 7.505 -82.097 1.465 0.50 65.49 366 ASN B CA 1
ATOM 2998 C C . ASN B 1 214 ? 7.996 -83.203 0.501 1.00 66.91 366 ASN B C 1
ATOM 2999 O O . ASN B 1 214 ? 7.417 -84.279 0.458 1.00 69.55 366 ASN B O 1
ATOM 3008 N N . LYS B 1 215 ? 9.084 -82.952 -0.237 1.00 66.26 367 LYS B N 1
ATOM 3009 C CA . LYS B 1 215 ? 9.742 -83.996 -1.039 1.00 68.49 367 LYS B CA 1
ATOM 3010 C C . LYS B 1 215 ? 10.195 -85.168 -0.170 1.00 68.04 367 LYS B C 1
ATOM 3011 O O . LYS B 1 215 ? 10.030 -86.316 -0.577 1.00 71.00 367 LYS B O 1
ATOM 3017 N N . HIS B 1 216 ? 10.783 -84.898 1.005 1.00 82.16 368 HIS B N 1
ATOM 3018 C CA . HIS B 1 216 ? 11.301 -85.992 1.848 1.00 79.48 368 HIS B CA 1
ATOM 3019 C C . HIS B 1 216 ? 10.256 -87.049 2.244 1.00 75.58 368 HIS B C 1
ATOM 3020 O O . HIS B 1 216 ? 10.569 -88.242 2.265 1.00 76.30 368 HIS B O 1
ATOM 3027 N N . HIS B 1 217 ? 9.036 -86.610 2.562 1.00 75.90 369 HIS B N 1
ATOM 3028 C CA . HIS B 1 217 ? 7.934 -87.510 2.933 1.00 78.03 369 HIS B CA 1
ATOM 3029 C C . HIS B 1 217 ? 7.626 -88.543 1.816 1.00 79.61 369 HIS B C 1
ATOM 3030 O O . HIS B 1 217 ? 7.249 -89.692 2.077 1.00 83.67 369 HIS B O 1
ATOM 3037 N N . HIS B 1 218 ? 7.832 -88.127 0.574 1.00 79.16 370 HIS B N 1
ATOM 3038 C CA . HIS B 1 218 ? 7.778 -89.041 -0.568 1.00 85.40 370 HIS B CA 1
ATOM 3039 C C . HIS B 1 218 ? 9.157 -89.662 -0.921 1.00 90.30 370 HIS B C 1
ATOM 3040 O O . HIS B 1 218 ? 9.504 -89.831 -2.089 1.00 97.89 370 HIS B O 1
ATOM 3047 N N . HIS B 1 219 ? 9.932 -89.959 0.129 1.00 89.00 371 HIS B N 1
ATOM 3048 C CA . HIS B 1 219 ? 11.139 -90.823 0.115 1.00 98.14 371 HIS B CA 1
ATOM 3049 C C . HIS B 1 219 ? 10.993 -91.707 1.373 1.00 97.26 371 HIS B C 1
ATOM 3050 O O . HIS B 1 219 ? 11.971 -92.185 1.977 1.00 100.10 371 HIS B O 1
ATOM 3057 N N . HIS B 1 220 ? 9.719 -91.860 1.749 1.00 95.51 372 HIS B N 1
ATOM 3058 C CA . HIS B 1 220 ? 9.227 -92.694 2.833 1.00 99.10 372 HIS B CA 1
ATOM 3059 C C . HIS B 1 220 ? 8.129 -93.628 2.296 1.00 111.75 372 HIS B C 1
ATOM 3060 O O . HIS B 1 220 ? 8.376 -94.796 1.985 1.00 125.01 372 HIS B O 1
ATOM 3067 N N . GLU C 1 7 ? 27.904 19.343 8.357 1.00 73.96 159 GLU C N 1
ATOM 3068 C CA . GLU C 1 7 ? 28.563 18.827 7.108 1.00 76.83 159 GLU C CA 1
ATOM 3069 C C . GLU C 1 7 ? 27.563 18.019 6.227 1.00 75.14 159 GLU C C 1
ATOM 3070 O O . GLU C 1 7 ? 27.571 16.784 6.221 1.00 73.62 159 GLU C O 1
ATOM 3076 N N . ASN C 1 8 ? 26.712 18.736 5.485 1.00 75.37 160 ASN C N 1
ATOM 3077 C CA . ASN C 1 8 ? 25.502 18.180 4.816 1.00 73.19 160 ASN C CA 1
ATOM 3078 C C . ASN C 1 8 ? 24.598 17.360 5.752 1.00 68.65 160 ASN C C 1
ATOM 3079 O O . ASN C 1 8 ? 23.870 16.446 5.309 1.00 67.13 160 ASN C O 1
ATOM 3084 N N . SER C 1 9 ? 24.647 17.702 7.042 1.00 65.89 161 SER C N 1
ATOM 3085 C CA . SER C 1 9 ? 23.810 17.046 8.041 1.00 62.32 161 SER C CA 1
ATOM 3086 C C . SER C 1 9 ? 22.415 17.732 8.173 1.00 61.00 161 SER C C 1
ATOM 3087 O O . SER C 1 9 ? 22.217 18.854 7.745 1.00 62.01 161 SER C O 1
ATOM 3090 N N . THR C 1 10 ? 21.445 17.039 8.743 1.00 59.45 162 THR C N 1
ATOM 3091 C CA . THR C 1 10 ? 20.087 17.549 8.779 1.00 59.36 162 THR C CA 1
ATOM 3092 C C . THR C 1 10 ? 19.371 17.035 9.997 1.00 57.55 162 THR C C 1
ATOM 3093 O O . THR C 1 10 ? 19.323 15.826 10.200 1.00 56.17 162 THR C O 1
ATOM 3097 N N . VAL C 1 11 ? 18.879 17.973 10.825 1.00 58.85 163 VAL C N 1
ATOM 3098 C CA . VAL C 1 11 ? 17.765 17.795 11.796 1.00 59.03 163 VAL C CA 1
ATOM 3099 C C . VAL C 1 11 ? 16.808 18.897 11.312 1.00 60.81 163 VAL C C 1
ATOM 3100 O O . VAL C 1 11 ? 17.126 20.079 11.485 1.00 64.32 163 VAL C O 1
ATOM 3104 N N . GLY C 1 12 ? 15.638 18.626 10.720 1.00 61.37 164 GLY C N 1
ATOM 3105 C CA . GLY C 1 12 ? 14.682 17.576 10.980 1.00 57.60 164 GLY C CA 1
ATOM 3106 C C . GLY C 1 12 ? 13.592 18.384 11.720 1.00 58.57 164 GLY C C 1
ATOM 3107 O O . GLY C 1 12 ? 12.874 19.210 11.147 1.00 59.96 164 GLY C O 1
ATOM 3108 N N . GLY C 1 13 ? 13.549 18.190 13.030 1.00 57.58 165 GLY C N 1
ATOM 3109 C CA . GLY C 1 13 ? 12.624 18.855 13.936 1.00 58.71 165 GLY C CA 1
ATOM 3110 C C . GLY C 1 13 ? 12.833 18.097 15.237 1.00 57.77 165 GLY C C 1
ATOM 3111 O O . GLY C 1 13 ? 13.834 17.358 15.362 1.00 56.22 165 GLY C O 1
ATOM 3112 N N . GLY C 1 14 ? 11.910 18.256 16.190 1.00 58.47 166 GLY C N 1
ATOM 3113 C CA . GLY C 1 14 ? 12.003 17.596 17.496 1.00 58.19 166 GLY C CA 1
ATOM 3114 C C . GLY C 1 14 ? 13.015 18.251 18.414 1.00 58.94 166 GLY C C 1
ATOM 3115 O O . GLY C 1 14 ? 13.465 19.360 18.157 1.00 58.47 166 GLY C O 1
ATOM 3116 N N . GLY C 1 15 ? 13.389 17.560 19.491 1.00 60.51 167 GLY C N 1
ATOM 3117 C CA . GLY C 1 15 ? 14.321 18.143 20.483 1.00 62.89 167 GLY C CA 1
ATOM 3118 C C . GLY C 1 15 ? 15.477 17.212 20.785 1.00 62.74 167 GLY C C 1
ATOM 3119 O O . GLY C 1 15 ? 15.332 16.005 20.655 1.00 62.45 167 GLY C O 1
ATOM 3120 N N . TYR C 1 16 ? 16.612 17.792 21.179 1.00 64.47 168 TYR C N 1
ATOM 3121 C CA . TYR C 1 16 ? 17.864 17.090 21.532 1.00 65.68 168 TYR C CA 1
ATOM 3122 C C . TYR C 1 16 ? 18.265 16.062 20.472 1.00 63.13 168 TYR C C 1
ATOM 3123 O O . TYR C 1 16 ? 18.871 15.026 20.794 1.00 65.02 168 TYR C O 1
ATOM 3132 N N . ASN C 1 17 ? 17.925 16.360 19.215 1.00 60.28 169 ASN C N 1
ATOM 3133 C CA . ASN C 1 17 ? 18.366 15.546 18.094 1.00 58.40 169 ASN C CA 1
ATOM 3134 C C . ASN C 1 17 ? 19.711 16.059 17.611 1.00 58.90 169 ASN C C 1
ATOM 3135 O O . ASN C 1 17 ? 19.952 17.269 17.638 1.00 59.62 169 ASN C O 1
ATOM 3140 N N . GLN C 1 18 ? 20.584 15.145 17.183 1.00 58.52 170 GLN C N 1
ATOM 3141 C CA . GLN C 1 18 ? 21.915 15.515 16.754 1.00 59.93 170 GLN C CA 1
ATOM 3142 C C . GLN C 1 18 ? 22.249 14.764 15.496 1.00 58.00 170 GLN C C 1
ATOM 3143 O O . GLN C 1 18 ? 22.145 13.572 15.462 1.00 58.51 170 GLN C O 1
ATOM 3149 N N . ALA C 1 19 ? 22.636 15.457 14.446 1.00 54.36 171 ALA C N 1
ATOM 3150 C CA . ALA C 1 19 ? 23.100 14.788 13.224 1.00 53.08 171 ALA C CA 1
ATOM 3151 C C . ALA C 1 19 ? 24.592 15.124 13.104 1.00 55.59 171 ALA C C 1
ATOM 3152 O O . ALA C 1 19 ? 24.978 15.971 12.311 1.00 57.54 171 ALA C O 1
ATOM 3154 N N . LYS C 1 20 ? 25.417 14.466 13.928 1.00 56.48 172 LYS C N 1
ATOM 3155 C CA . LYS C 1 20 ? 26.872 14.761 14.023 1.00 59.23 172 LYS C CA 1
ATOM 3156 C C . LYS C 1 20 ? 27.734 14.189 12.899 1.00 58.33 172 LYS C C 1
ATOM 3157 O O . LYS C 1 20 ? 28.848 14.655 12.694 1.00 59.57 172 LYS C O 1
ATOM 3163 N N . GLY C 1 21 ? 27.234 13.163 12.204 1.00 55.00 173 GLY C N 1
ATOM 3164 C CA . GLY C 1 21 ? 27.994 12.517 11.131 1.00 54.46 173 GLY C CA 1
ATOM 3165 C C . GLY C 1 21 ? 27.842 13.271 9.827 1.00 54.98 173 GLY C C 1
ATOM 3166 O O . GLY C 1 21 ? 26.795 13.884 9.551 1.00 54.49 173 GLY C O 1
ATOM 3167 N N . ARG C 1 22 ? 28.881 13.235 9.013 1.00 55.42 174 ARG C N 1
ATOM 3168 C CA . ARG C 1 22 ? 28.812 13.765 7.653 1.00 55.84 174 ARG C CA 1
ATOM 3169 C C . ARG C 1 22 ? 27.697 13.070 6.820 1.00 53.26 174 ARG C C 1
ATOM 3170 O O . ARG C 1 22 ? 27.634 11.843 6.784 1.00 51.15 174 ARG C O 1
ATOM 3178 N N . ASN C 1 23 ? 26.856 13.860 6.139 1.00 53.84 175 ASN C N 1
ATOM 3179 C CA . ASN C 1 23 ? 25.628 13.391 5.449 1.00 52.97 175 ASN C CA 1
ATOM 3180 C C . ASN C 1 23 ? 24.600 12.709 6.349 1.00 51.35 175 ASN C C 1
ATOM 3181 O O . ASN C 1 23 ? 23.705 11.980 5.846 1.00 50.79 175 ASN C O 1
ATOM 3186 N N . SER C 1 24 ? 24.711 12.881 7.666 1.00 50.40 176 SER C N 1
ATOM 3187 C CA . SER C 1 24 ? 23.742 12.194 8.538 1.00 48.48 176 SER C CA 1
ATOM 3188 C C . SER C 1 24 ? 22.415 12.968 8.581 1.00 47.56 176 SER C C 1
ATOM 3189 O O . SER C 1 24 ? 22.362 14.140 8.281 1.00 48.73 176 SER C O 1
ATOM 3192 N N . THR C 1 25 ? 21.356 12.264 8.938 1.00 45.89 177 THR C N 1
ATOM 3193 C CA . THR C 1 25 ? 20.031 12.771 8.958 1.00 45.20 177 THR C CA 1
ATOM 3194 C C . THR C 1 25 ? 19.327 12.251 10.220 1.00 44.57 177 THR C C 1
ATOM 3195 O O . THR C 1 25 ? 19.294 11.046 10.488 1.00 45.69 177 THR C O 1
ATOM 3199 N N . VAL C 1 26 ? 18.702 13.146 10.955 1.00 44.85 178 VAL C N 1
ATOM 3200 C CA . VAL C 1 26 ? 17.643 12.768 11.902 1.00 44.62 178 VAL C CA 1
ATOM 3201 C C . VAL C 1 26 ? 16.383 13.496 11.479 1.00 44.41 178 VAL C C 1
ATOM 3202 O O . VAL C 1 26 ? 16.313 14.696 11.562 1.00 46.32 178 VAL C O 1
ATOM 3206 N N . ALA C 1 27 ? 15.362 12.788 11.034 1.00 44.25 179 ALA C N 1
ATOM 3207 C CA . ALA C 1 27 ? 14.211 13.494 10.483 1.00 43.56 179 ALA C CA 1
ATOM 3208 C C . ALA C 1 27 ? 13.358 14.145 11.564 1.00 43.72 179 ALA C C 1
ATOM 3209 O O . ALA C 1 27 ? 12.596 15.043 11.251 1.00 44.07 179 ALA C O 1
ATOM 3211 N N . GLY C 1 28 ? 13.463 13.681 12.810 1.00 42.95 180 GLY C N 1
ATOM 3212 C CA . GLY C 1 28 ? 12.691 14.246 13.899 1.00 43.03 180 GLY C CA 1
ATOM 3213 C C . GLY C 1 28 ? 12.730 13.309 15.098 1.00 43.83 180 GLY C C 1
ATOM 3214 O O . GLY C 1 28 ? 13.624 12.425 15.174 1.00 43.02 180 GLY C O 1
ATOM 3215 N N . GLY C 1 29 ? 11.756 13.488 16.019 1.00 43.35 181 GLY C N 1
ATOM 3216 C CA . GLY C 1 29 ? 11.663 12.684 17.228 1.00 43.73 181 GLY C CA 1
ATOM 3217 C C . GLY C 1 29 ? 12.411 13.364 18.348 1.00 44.90 181 GLY C C 1
ATOM 3218 O O . GLY C 1 29 ? 12.680 14.549 18.320 1.00 44.72 181 GLY C O 1
ATOM 3219 N N . TYR C 1 30 ? 12.768 12.594 19.354 1.00 46.45 182 TYR C N 1
ATOM 3220 C CA . TYR C 1 30 ? 13.364 13.170 20.536 1.00 47.50 182 TYR C CA 1
ATOM 3221 C C . TYR C 1 30 ? 14.594 12.391 20.960 1.00 49.31 182 TYR C C 1
ATOM 3222 O O . TYR C 1 30 ? 14.572 11.157 20.986 1.00 50.08 182 TYR C O 1
ATOM 3231 N N . ASN C 1 31 ? 15.665 13.102 21.301 1.00 51.17 183 ASN C N 1
ATOM 3232 C CA . ASN C 1 31 ? 16.886 12.454 21.771 1.00 53.80 183 ASN C CA 1
ATOM 3233 C C . ASN C 1 31 ? 17.472 11.393 20.804 1.00 53.10 183 ASN C C 1
ATOM 3234 O O . ASN C 1 31 ? 17.976 10.337 21.224 1.00 53.68 183 ASN C O 1
ATOM 3239 N N . ASN C 1 32 ? 17.397 11.696 19.522 1.00 50.98 184 ASN C N 1
ATOM 3240 C CA . ASN C 1 32 ? 18.062 10.893 18.518 1.00 50.91 184 ASN C CA 1
ATOM 3241 C C . ASN C 1 32 ? 19.476 11.421 18.167 1.00 51.70 184 ASN C C 1
ATOM 3242 O O . ASN C 1 32 ? 19.673 12.596 17.940 1.00 52.56 184 ASN C O 1
ATOM 3247 N N . GLU C 1 33 ? 20.452 10.530 18.119 1.00 52.64 185 GLU C N 1
ATOM 3248 C CA . GLU C 1 33 ? 21.820 10.882 17.812 1.00 54.12 185 GLU C CA 1
ATOM 3249 C C . GLU C 1 33 ? 22.353 10.078 16.623 1.00 53.19 185 GLU C C 1
ATOM 3250 O O . GLU C 1 33 ? 22.613 8.861 16.743 1.00 54.29 185 GLU C O 1
ATOM 3256 N N . ALA C 1 34 ? 22.552 10.733 15.489 1.00 52.41 186 ALA C N 1
ATOM 3257 C CA . ALA C 1 34 ? 23.094 10.032 14.306 1.00 52.24 186 ALA C CA 1
ATOM 3258 C C . ALA C 1 34 ? 24.552 10.416 14.023 1.00 53.63 186 ALA C C 1
ATOM 3259 O O . ALA C 1 34 ? 24.848 11.478 13.508 1.00 54.88 186 ALA C O 1
ATOM 3261 N N . THR C 1 35 ? 25.451 9.517 14.346 1.00 53.85 187 THR C N 1
ATOM 3262 C CA . THR C 1 35 ? 26.857 9.858 14.447 1.00 56.11 187 THR C CA 1
ATOM 3263 C C . THR C 1 35 ? 27.710 9.373 13.276 1.00 55.23 187 THR C C 1
ATOM 3264 O O . THR C 1 35 ? 28.752 9.974 12.975 1.00 56.95 187 THR C O 1
ATOM 3268 N N . GLY C 1 36 ? 27.238 8.333 12.587 1.00 52.46 188 GLY C N 1
ATOM 3269 C CA . GLY C 1 36 ? 27.991 7.768 11.484 1.00 51.61 188 GLY C CA 1
ATOM 3270 C C . GLY C 1 36 ? 27.868 8.574 10.222 1.00 50.20 188 GLY C C 1
ATOM 3271 O O . GLY C 1 36 ? 26.873 9.298 10.024 1.00 49.51 188 GLY C O 1
ATOM 3272 N N . THR C 1 37 ? 28.877 8.455 9.365 1.00 50.28 189 THR C N 1
ATOM 3273 C CA . THR C 1 37 ? 28.800 8.994 8.035 1.00 50.24 189 THR C CA 1
ATOM 3274 C C . THR C 1 37 ? 27.597 8.386 7.318 1.00 49.46 189 THR C C 1
ATOM 3275 O O . THR C 1 37 ? 27.360 7.187 7.437 1.00 50.09 189 THR C O 1
ATOM 3279 N N . ASP C 1 38 ? 26.803 9.196 6.616 1.00 52.48 190 ASP C N 1
ATOM 3280 C CA . ASP C 1 38 ? 25.632 8.654 5.903 1.00 51.71 190 ASP C CA 1
ATOM 3281 C C . ASP C 1 38 ? 24.638 7.897 6.861 1.00 49.26 190 ASP C C 1
ATOM 3282 O O . ASP C 1 38 ? 23.895 6.977 6.432 1.00 48.97 190 ASP C O 1
ATOM 3287 N N . SER C 1 39 ? 24.636 8.214 8.151 1.00 47.68 191 SER C N 1
ATOM 3288 C CA . SER C 1 39 ? 23.689 7.529 9.031 1.00 45.62 191 SER C CA 1
ATOM 3289 C C . SER C 1 39 ? 22.305 8.194 8.984 1.00 44.69 191 SER C C 1
ATOM 3290 O O . SER C 1 39 ? 22.162 9.376 8.577 1.00 44.20 191 SER C O 1
ATOM 3293 N N . THR C 1 40 ? 21.281 7.446 9.405 1.00 42.59 192 THR C N 1
ATOM 3294 C CA . THR C 1 40 ? 19.930 7.971 9.295 1.00 41.89 192 THR C CA 1
ATOM 3295 C C . THR C 1 40 ? 19.073 7.532 10.460 1.00 41.15 192 THR C C 1
ATOM 3296 O O . THR C 1 40 ? 19.001 6.357 10.773 1.00 39.39 192 THR C O 1
ATOM 3300 N N . ILE C 1 41 ? 18.367 8.480 11.063 1.00 42.19 193 ILE C N 1
ATOM 3301 C CA . ILE C 1 41 ? 17.292 8.105 11.998 1.00 42.00 193 ILE C CA 1
ATOM 3302 C C . ILE C 1 41 ? 16.040 8.762 11.486 1.00 42.49 193 ILE C C 1
ATOM 3303 O O . ILE C 1 41 ? 16.002 9.967 11.272 1.00 43.72 193 ILE C O 1
ATOM 3308 N N . ALA C 1 42 ? 15.039 7.920 11.212 1.00 42.19 194 ALA C N 1
ATOM 3309 C CA . ALA C 1 42 ? 13.812 8.340 10.592 1.00 42.42 194 ALA C CA 1
ATOM 3310 C C . ALA C 1 42 ? 12.958 9.060 11.667 1.00 43.35 194 ALA C C 1
ATOM 3311 O O . ALA C 1 42 ? 12.190 9.978 11.356 1.00 43.28 194 ALA C O 1
ATOM 3313 N N . GLY C 1 43 ? 13.158 8.692 12.936 1.00 42.49 195 GLY C N 1
ATOM 3314 C CA . GLY C 1 43 ? 12.302 9.246 13.986 1.00 44.16 195 GLY C CA 1
ATOM 3315 C C . GLY C 1 43 ? 12.204 8.345 15.202 1.00 44.56 195 GLY C C 1
ATOM 3316 O O . GLY C 1 43 ? 12.916 7.337 15.310 1.00 43.06 195 GLY C O 1
ATOM 3317 N N . GLY C 1 44 ? 11.333 8.715 16.130 1.00 45.97 196 GLY C N 1
ATOM 3318 C CA . GLY C 1 44 ? 11.188 7.977 17.362 1.00 45.92 196 GLY C CA 1
ATOM 3319 C C . GLY C 1 44 ? 11.961 8.673 18.450 1.00 47.24 196 GLY C C 1
ATOM 3320 O O . GLY C 1 44 ? 12.055 9.906 18.486 1.00 48.81 196 GLY C O 1
ATOM 3321 N N . ARG C 1 45 ? 12.524 7.888 19.359 1.00 47.69 197 ARG C N 1
ATOM 3322 C CA . ARG C 1 45 ? 13.012 8.430 20.609 1.00 48.27 197 ARG C CA 1
ATOM 3323 C C . ARG C 1 45 ? 14.210 7.594 21.039 1.00 48.06 197 ARG C C 1
ATOM 3324 O O . ARG C 1 45 ? 14.162 6.391 20.934 1.00 46.63 197 ARG C O 1
ATOM 3332 N N . LYS C 1 46 ? 15.263 8.254 21.538 1.00 49.46 198 LYS C N 1
ATOM 3333 C CA . LYS C 1 46 ? 16.407 7.605 22.180 1.00 50.06 198 LYS C CA 1
ATOM 3334 C C . LYS C 1 46 ? 17.157 6.638 21.236 1.00 48.73 198 LYS C C 1
ATOM 3335 O O . LYS C 1 46 ? 17.796 5.666 21.701 1.00 49.20 198 LYS C O 1
ATOM 3341 N N . ASN C 1 47 ? 17.129 6.916 19.926 1.00 46.56 199 ASN C N 1
ATOM 3342 C CA . ASN C 1 47 ? 17.860 6.100 18.967 1.00 45.36 199 ASN C CA 1
ATOM 3343 C C . ASN C 1 47 ? 19.299 6.600 18.774 1.00 46.12 199 ASN C C 1
ATOM 3344 O O . ASN C 1 47 ? 19.583 7.804 18.913 1.00 46.44 199 ASN C O 1
ATOM 3349 N N . GLN C 1 48 ? 20.172 5.667 18.397 1.00 45.29 200 GLN C N 1
ATOM 3350 C CA . GLN C 1 48 ? 21.549 5.961 18.001 1.00 46.16 200 GLN C CA 1
ATOM 3351 C C . GLN C 1 48 ? 21.842 5.325 16.664 1.00 44.61 200 GLN C C 1
ATOM 3352 O O . GLN C 1 48 ? 21.265 4.293 16.322 1.00 42.36 200 GLN C O 1
ATOM 3358 N N . ALA C 1 49 ? 22.692 5.983 15.890 1.00 44.25 201 ALA C N 1
ATOM 3359 C CA . ALA C 1 49 ? 23.181 5.360 14.700 1.00 44.35 201 ALA C CA 1
ATOM 3360 C C . ALA C 1 49 ? 24.649 5.756 14.493 1.00 46.01 201 ALA C C 1
ATOM 3361 O O . ALA C 1 49 ? 24.974 6.709 13.823 1.00 46.36 201 ALA C O 1
ATOM 3363 N N . THR C 1 50 ? 25.531 5.016 15.124 1.00 47.36 202 THR C N 1
ATOM 3364 C CA . THR C 1 50 ? 26.942 5.264 14.993 1.00 49.48 202 THR C CA 1
ATOM 3365 C C . THR C 1 50 ? 27.599 4.652 13.750 1.00 49.82 202 THR C C 1
ATOM 3366 O O . THR C 1 50 ? 28.660 5.094 13.389 1.00 51.23 202 THR C O 1
ATOM 3370 N N . GLY C 1 51 ? 26.971 3.691 13.070 1.00 48.79 203 GLY C N 1
ATOM 3371 C CA . GLY C 1 51 ? 27.631 3.055 11.923 1.00 49.42 203 GLY C CA 1
ATOM 3372 C C . GLY C 1 51 ? 27.559 3.829 10.612 1.00 50.61 203 GLY C C 1
ATOM 3373 O O . GLY C 1 51 ? 26.596 4.586 10.380 1.00 49.81 203 GLY C O 1
ATOM 3374 N N . LYS C 1 52 ? 28.555 3.648 9.741 1.00 51.28 204 LYS C N 1
ATOM 3375 C CA . LYS C 1 52 ? 28.414 4.185 8.391 1.00 52.95 204 LYS C CA 1
ATOM 3376 C C . LYS C 1 52 ? 27.195 3.568 7.677 1.00 50.81 204 LYS C C 1
ATOM 3377 O O . LYS C 1 52 ? 27.006 2.340 7.721 1.00 50.15 204 LYS C O 1
ATOM 3383 N N . GLY C 1 53 ? 26.377 4.434 7.059 1.00 49.87 205 GLY C N 1
ATOM 3384 C CA . GLY C 1 53 ? 25.223 4.048 6.275 1.00 47.12 205 GLY C CA 1
ATOM 3385 C C . GLY C 1 53 ? 24.158 3.301 7.038 1.00 46.17 205 GLY C C 1
ATOM 3386 O O . GLY C 1 53 ? 23.374 2.547 6.444 1.00 45.34 205 GLY C O 1
ATOM 3387 N N . SER C 1 54 ? 24.100 3.531 8.345 1.00 45.29 206 SER C N 1
ATOM 3388 C CA . SER C 1 54 ? 23.193 2.829 9.209 1.00 44.54 206 SER C CA 1
ATOM 3389 C C . SER C 1 54 ? 21.781 3.469 9.221 1.00 44.37 206 SER C C 1
ATOM 3390 O O . SER C 1 54 ? 21.573 4.533 8.668 1.00 45.02 206 SER C O 1
ATOM 3393 N N . PHE C 1 55 ? 20.807 2.783 9.808 1.00 42.54 207 PHE C N 1
ATOM 3394 C CA . PHE C 1 55 ? 19.443 3.259 9.780 1.00 42.68 207 PHE C CA 1
ATOM 3395 C C . PHE C 1 55 ? 18.731 2.731 11.021 1.00 42.24 207 PHE C C 1
ATOM 3396 O O . PHE C 1 55 ? 18.795 1.531 11.318 1.00 42.56 207 PHE C O 1
ATOM 3404 N N . ALA C 1 56 ? 18.100 3.626 11.779 1.00 41.74 208 ALA C N 1
ATOM 3405 C CA . ALA C 1 56 ? 17.295 3.232 12.923 1.00 40.78 208 ALA C CA 1
ATOM 3406 C C . ALA C 1 56 ? 15.986 3.977 12.835 1.00 41.30 208 ALA C C 1
ATOM 3407 O O . ALA C 1 56 ? 15.929 5.100 12.320 1.00 41.26 208 ALA C O 1
ATOM 3409 N N . ALA C 1 57 ? 14.901 3.358 13.312 1.00 41.88 209 ALA C N 1
ATOM 3410 C CA . ALA C 1 57 ? 13.672 4.114 13.608 1.00 41.54 209 ALA C CA 1
ATOM 3411 C C . ALA C 1 57 ? 12.947 3.418 14.776 1.00 41.24 209 ALA C C 1
ATOM 3412 O O . ALA C 1 57 ? 13.061 2.223 14.921 1.00 40.82 209 ALA C O 1
ATOM 3414 N N . GLY C 1 58 ? 12.261 4.179 15.624 1.00 42.14 210 GLY C N 1
ATOM 3415 C CA . GLY C 1 58 ? 11.350 3.618 16.649 1.00 42.52 210 GLY C CA 1
ATOM 3416 C C . GLY C 1 58 ? 11.895 4.044 17.997 1.00 43.46 210 GLY C C 1
ATOM 3417 O O . GLY C 1 58 ? 12.353 5.170 18.152 1.00 42.53 210 GLY C O 1
ATOM 3418 N N . ILE C 1 59 ? 11.900 3.140 18.973 1.00 44.23 211 ILE C N 1
ATOM 3419 C CA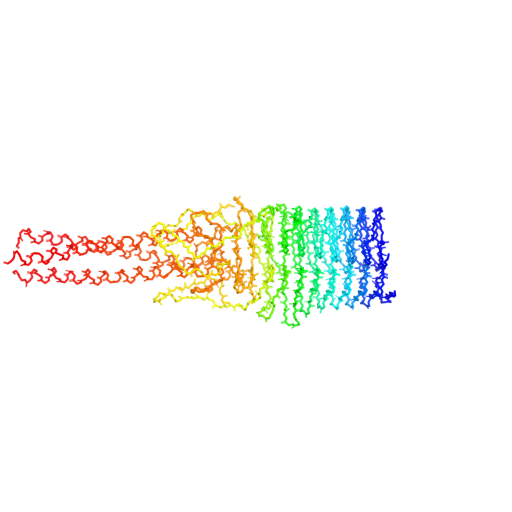 . ILE C 1 59 ? 12.337 3.552 20.286 1.00 44.94 211 ILE C CA 1
ATOM 3420 C C . ILE C 1 59 ? 13.583 2.792 20.754 1.00 46.64 211 ILE C C 1
ATOM 3421 O O . ILE C 1 59 ? 13.618 1.564 20.805 1.00 47.88 211 ILE C O 1
ATOM 3426 N N . ASP C 1 60 ? 14.622 3.530 21.086 1.00 47.97 212 ASP C N 1
ATOM 3427 C CA . ASP C 1 60 ? 15.764 2.957 21.834 1.00 49.04 212 ASP C CA 1
ATOM 3428 C C . ASP C 1 60 ? 16.616 1.935 21.064 1.00 47.55 212 ASP C C 1
ATOM 3429 O O . ASP C 1 60 ? 17.148 0.965 21.666 1.00 48.14 212 ASP C O 1
ATOM 3434 N N . ASN C 1 61 ? 16.790 2.201 19.773 1.00 45.05 213 ASN C N 1
ATOM 3435 C CA . ASN C 1 61 ? 17.612 1.372 18.897 1.00 44.82 213 ASN C CA 1
ATOM 3436 C C . ASN C 1 61 ? 19.021 1.868 18.777 1.00 45.75 213 ASN C C 1
ATOM 3437 O O . ASN C 1 61 ? 19.288 3.063 18.976 1.00 46.60 213 ASN C O 1
ATOM 3442 N N . LYS C 1 62 ? 19.930 0.935 18.490 1.00 45.14 214 LYS C N 1
ATOM 3443 C CA . LYS C 1 62 ? 21.301 1.254 18.219 1.00 45.09 214 LYS C CA 1
ATOM 3444 C C . LYS C 1 62 ? 21.666 0.626 16.905 1.00 44.33 214 LYS C C 1
ATOM 3445 O O . LYS C 1 62 ? 21.764 -0.579 16.780 1.00 43.56 214 LYS C O 1
ATOM 3451 N N . ALA C 1 63 ? 21.883 1.473 15.912 1.00 44.16 215 ALA C N 1
ATOM 3452 C CA . ALA C 1 63 ? 22.303 1.007 14.628 1.00 43.41 215 ALA C CA 1
ATOM 3453 C C . ALA C 1 63 ? 23.766 1.409 14.574 1.00 45.13 215 ALA C C 1
ATOM 3454 O O . ALA C 1 63 ? 24.172 2.292 13.787 1.00 45.63 215 ALA C O 1
ATOM 3456 N N . ASN C 1 64 ? 24.554 0.714 15.405 1.00 45.72 216 ASN C N 1
ATOM 3457 C CA . ASN C 1 64 ? 25.928 1.033 15.713 1.00 47.59 216 ASN C CA 1
ATOM 3458 C C . ASN C 1 64 ? 27.024 0.172 15.101 1.00 48.03 216 ASN C C 1
ATOM 3459 O O . ASN C 1 64 ? 28.003 -0.146 15.765 1.00 49.08 216 ASN C O 1
ATOM 3464 N N . ALA C 1 65 ? 26.884 -0.167 13.830 1.00 47.71 217 ALA C N 1
ATOM 3465 C CA . ALA C 1 65 ? 27.974 -0.837 13.080 1.00 48.97 217 ALA C CA 1
ATOM 3466 C C . ALA C 1 65 ? 27.714 -0.580 11.620 1.00 48.76 217 ALA C C 1
ATOM 3467 O O . ALA C 1 65 ? 26.587 -0.223 11.241 1.00 48.93 217 ALA C O 1
ATOM 3469 N N . ASP C 1 66 ? 28.710 -0.730 10.772 1.00 50.23 218 ASP C N 1
ATOM 3470 C CA . ASP C 1 66 ? 28.483 -0.337 9.390 1.00 50.82 218 ASP C CA 1
ATOM 3471 C C . ASP C 1 66 ? 27.245 -1.035 8.769 1.00 48.54 218 ASP C C 1
ATOM 3472 O O . ASP C 1 66 ? 26.980 -2.214 9.009 1.00 47.22 218 ASP C O 1
ATOM 3477 N N . ASN C 1 67 ? 26.460 -0.258 8.039 1.00 47.27 219 ASN C N 1
ATOM 3478 C CA . ASN C 1 67 ? 25.237 -0.762 7.356 1.00 46.53 219 ASN C CA 1
ATOM 3479 C C . ASN C 1 67 ? 24.163 -1.405 8.265 1.00 44.29 219 ASN C C 1
ATOM 3480 O O . ASN C 1 67 ? 23.236 -1.995 7.778 1.00 44.01 219 ASN C O 1
ATOM 3485 N N . ALA C 1 68 ? 24.298 -1.255 9.588 1.00 44.22 220 ALA C N 1
ATOM 3486 C CA . ALA C 1 68 ? 23.265 -1.713 10.544 1.00 42.31 220 ALA C CA 1
ATOM 3487 C C . ALA C 1 68 ? 21.856 -1.188 10.227 1.00 41.29 220 ALA C C 1
ATOM 3488 O O . ALA C 1 68 ? 21.665 -0.021 9.919 1.00 40.68 220 ALA C O 1
ATOM 3490 N N . VAL C 1 69 ? 20.874 -2.076 10.321 1.00 41.99 221 VAL C N 1
ATOM 3491 C CA . VAL C 1 69 ? 19.472 -1.720 10.224 1.00 41.28 221 VAL C CA 1
ATOM 3492 C C . VAL C 1 69 ? 18.871 -2.168 11.563 1.00 42.74 221 VAL C C 1
ATOM 3493 O O . VAL C 1 69 ? 18.969 -3.369 11.943 1.00 43.34 221 VAL C O 1
ATOM 3497 N N . ALA C 1 70 ? 18.269 -1.215 12.292 1.00 41.83 222 ALA C N 1
ATOM 3498 C CA . ALA C 1 70 ? 17.704 -1.516 13.603 1.00 41.61 222 ALA C CA 1
ATOM 3499 C C . ALA C 1 70 ? 16.334 -0.820 13.646 1.00 41.96 222 ALA C C 1
ATOM 3500 O O . ALA C 1 70 ? 16.251 0.393 13.714 1.00 43.22 222 ALA C O 1
ATOM 3502 N N . LEU C 1 71 ? 15.258 -1.588 13.537 1.00 41.60 223 LEU C N 1
ATOM 3503 C CA . LEU C 1 71 ? 13.979 -0.994 13.254 1.00 41.12 223 LEU C CA 1
ATOM 3504 C C . LEU C 1 71 ? 12.936 -1.595 14.210 1.00 41.18 223 LEU C C 1
ATOM 3505 O O . LEU C 1 71 ? 12.731 -2.831 14.235 1.00 41.43 223 LEU C O 1
ATOM 3510 N N . GLY C 1 72 ? 12.388 -0.735 15.078 1.00 40.47 224 GLY C N 1
ATOM 3511 C CA . GLY C 1 72 ? 11.364 -1.128 16.044 1.00 40.74 224 GLY C CA 1
ATOM 3512 C C . GLY C 1 72 ? 11.740 -0.653 17.420 1.00 41.53 224 GLY C C 1
ATOM 3513 O O . GLY C 1 72 ? 12.176 0.482 17.562 1.00 42.72 224 GLY C O 1
ATOM 3514 N N . ASN C 1 73 ? 11.639 -1.523 18.426 1.00 42.58 225 ASN C N 1
ATOM 3515 C CA . ASN C 1 73 ? 11.981 -1.161 19.793 1.00 43.35 225 ASN C CA 1
ATOM 3516 C C . ASN C 1 73 ? 13.159 -1.950 20.388 1.00 44.72 225 ASN C C 1
ATOM 3517 O O . ASN C 1 73 ? 13.107 -3.186 20.523 1.00 43.78 225 ASN C O 1
ATOM 3522 N N . LYS C 1 74 ? 14.196 -1.241 20.824 1.00 47.90 226 LYS C N 1
ATOM 3523 C CA . LYS C 1 74 ? 15.310 -1.918 21.547 1.00 49.97 226 LYS C CA 1
ATOM 3524 C C . LYS C 1 74 ? 16.031 -2.972 20.714 1.00 47.62 226 LYS C C 1
ATOM 3525 O O . LYS C 1 74 ? 16.366 -4.070 21.238 1.00 46.78 226 LYS C O 1
ATOM 3531 N N . ASN C 1 75 ? 16.255 -2.636 19.436 1.00 45.64 227 ASN C N 1
ATOM 3532 C CA . ASN C 1 75 ? 17.178 -3.384 18.589 1.00 45.04 227 ASN C CA 1
ATOM 3533 C C . ASN C 1 75 ? 18.597 -2.800 18.688 1.00 46.38 227 ASN C C 1
ATOM 3534 O O . ASN C 1 75 ? 18.800 -1.643 18.334 1.00 47.70 227 ASN C O 1
ATOM 3539 N N . THR C 1 76 ? 19.561 -3.593 19.171 1.00 46.99 228 THR C N 1
ATOM 3540 C CA . THR C 1 76 ? 20.961 -3.161 19.300 1.00 48.39 228 THR C CA 1
ATOM 3541 C C . THR C 1 76 ? 21.855 -3.860 18.273 1.00 48.08 228 THR C C 1
ATOM 3542 O O . THR C 1 76 ? 22.002 -5.088 18.285 1.00 47.73 228 THR C O 1
ATOM 3546 N N . ILE C 1 77 ? 22.456 -3.104 17.368 1.00 47.35 229 ILE C N 1
ATOM 3547 C CA . ILE C 1 77 ? 23.367 -3.736 16.420 1.00 47.22 229 ILE C CA 1
ATOM 3548 C C . ILE C 1 77 ? 24.799 -3.213 16.529 1.00 49.59 229 ILE C C 1
ATOM 3549 O O . ILE C 1 77 ? 25.040 -2.058 16.319 1.00 50.80 229 ILE C O 1
ATOM 3554 N N . GLU C 1 78 ? 25.749 -4.069 16.891 1.00 51.68 230 GLU C N 1
ATOM 3555 C CA . GLU C 1 78 ? 27.121 -3.654 17.063 1.00 53.42 230 GLU C CA 1
ATOM 3556 C C . GLU C 1 78 ? 28.059 -4.557 16.260 1.00 53.86 230 GLU C C 1
ATOM 3557 O O . GLU C 1 78 ? 29.272 -4.461 16.401 1.00 57.86 230 GLU C O 1
ATOM 3563 N N . GLY C 1 79 ? 27.515 -5.430 15.408 1.00 52.20 231 GLY C N 1
ATOM 3564 C CA . GLY C 1 79 ? 28.358 -6.236 14.482 1.00 51.61 231 GLY C CA 1
ATOM 3565 C C . GLY C 1 79 ? 28.012 -5.808 13.067 1.00 51.31 231 GLY C C 1
ATOM 3566 O O . GLY C 1 79 ? 26.835 -5.463 12.802 1.00 48.57 231 GLY C O 1
ATOM 3567 N N . GLU C 1 80 ? 28.998 -5.840 12.160 1.00 52.54 232 GLU C N 1
ATOM 3568 C CA . GLU C 1 80 ? 28.804 -5.335 10.803 1.00 53.16 232 GLU C CA 1
ATOM 3569 C C . GLU C 1 80 ? 27.751 -6.103 9.990 1.00 51.67 232 GLU C C 1
ATOM 3570 O O . GLU C 1 80 ? 27.466 -7.304 10.239 1.00 51.39 232 GLU C O 1
ATOM 3576 N N . ASN C 1 81 ? 27.166 -5.389 9.024 1.00 50.11 233 ASN C N 1
ATOM 3577 C CA . ASN C 1 81 ? 26.275 -5.983 8.042 1.00 48.64 233 ASN C CA 1
ATOM 3578 C C . ASN C 1 81 ? 25.137 -6.812 8.722 1.00 45.69 233 ASN C C 1
ATOM 3579 O O . ASN C 1 81 ? 24.698 -7.815 8.217 1.00 44.99 233 ASN C O 1
ATOM 3584 N N . SER C 1 82 ? 24.679 -6.371 9.888 1.00 43.50 234 SER C N 1
ATOM 3585 C CA . SER C 1 82 ? 23.627 -7.065 10.573 1.00 42.83 234 SER C CA 1
ATOM 3586 C C . SER C 1 82 ? 22.355 -6.258 10.521 1.00 41.65 234 SER C C 1
ATOM 3587 O O . SER C 1 82 ? 22.374 -5.054 10.296 1.00 42.24 234 SER C O 1
ATOM 3590 N N . VAL C 1 83 ? 21.252 -6.948 10.758 1.00 40.96 235 VAL C N 1
ATOM 3591 C CA . VAL C 1 83 ? 19.914 -6.381 10.701 1.00 38.59 235 VAL C CA 1
ATOM 3592 C C . VAL C 1 83 ? 19.131 -6.899 11.907 1.00 38.56 235 VAL C C 1
ATOM 3593 O O . VAL C 1 83 ? 19.200 -8.093 12.207 1.00 38.57 235 VAL C O 1
ATOM 3597 N N . ALA C 1 84 ? 18.398 -6.015 12.599 1.00 38.42 236 ALA C N 1
ATOM 3598 C CA . ALA C 1 84 ? 17.380 -6.478 13.542 1.00 38.90 236 ALA C CA 1
ATOM 3599 C C . ALA C 1 84 ? 16.071 -5.701 13.414 1.00 39.17 236 ALA C C 1
ATOM 3600 O O . ALA C 1 84 ? 16.036 -4.494 13.612 1.00 39.89 236 ALA C O 1
ATOM 3602 N N . ILE C 1 85 ? 14.974 -6.410 13.154 1.00 39.06 237 ILE C N 1
ATOM 3603 C CA . ILE C 1 85 ? 13.713 -5.773 13.036 1.00 38.48 237 ILE C CA 1
ATOM 3604 C C . ILE C 1 85 ? 12.736 -6.452 13.993 1.00 40.70 237 ILE C C 1
ATOM 3605 O O . ILE C 1 85 ? 12.609 -7.695 13.984 1.00 42.03 237 ILE C O 1
ATOM 3610 N N . GLY C 1 86 ? 12.037 -5.644 14.805 1.00 41.61 238 GLY C N 1
ATOM 3611 C CA . GLY C 1 86 ? 11.094 -6.167 15.822 1.00 41.71 238 GLY C CA 1
ATOM 3612 C C . GLY C 1 86 ? 11.355 -5.455 17.140 1.00 43.52 238 GLY C C 1
ATOM 3613 O O . GLY C 1 86 ? 11.431 -4.240 17.179 1.00 43.42 238 GLY C O 1
ATOM 3614 N N . SER C 1 87 ? 11.527 -6.214 18.218 1.00 44.90 239 SER C N 1
ATOM 3615 C CA . SER C 1 87 ? 11.835 -5.622 19.523 1.00 47.42 239 SER C CA 1
ATOM 3616 C C . SER C 1 87 ? 12.710 -6.492 20.375 1.00 48.20 239 SER C C 1
ATOM 3617 O O . SER C 1 87 ? 12.741 -7.720 20.200 1.00 47.85 239 SER C O 1
ATOM 3620 N N . ASN C 1 88 ? 13.489 -5.854 21.256 1.00 50.17 240 ASN C N 1
ATOM 3621 C CA . ASN C 1 88 ? 14.452 -6.546 22.119 1.00 50.93 240 ASN C CA 1
ATOM 3622 C C . ASN C 1 88 ? 15.360 -7.551 21.397 1.00 49.87 240 ASN C C 1
ATOM 3623 O O . ASN C 1 88 ? 15.229 -8.761 21.579 1.00 51.20 240 ASN C O 1
ATOM 3628 N N . ASN C 1 89 ? 16.276 -7.058 20.581 1.00 48.09 241 ASN C N 1
ATOM 3629 C CA . ASN C 1 89 ? 17.205 -7.907 19.873 1.00 46.90 241 ASN C CA 1
ATOM 3630 C C . ASN C 1 89 ? 18.557 -7.243 19.985 1.00 48.58 241 ASN C C 1
ATOM 3631 O O . ASN C 1 89 ? 18.644 -6.025 20.096 1.00 50.84 241 ASN C O 1
ATOM 3636 N N . THR C 1 90 ? 19.609 -8.046 20.021 1.00 49.83 242 THR C N 1
ATOM 3637 C CA . THR C 1 90 ? 20.970 -7.574 20.174 1.00 51.09 242 THR C CA 1
ATOM 3638 C C . THR C 1 90 ? 21.894 -8.408 19.307 1.00 50.90 242 THR C C 1
ATOM 3639 O O . THR C 1 90 ? 21.776 -9.615 19.312 1.00 50.02 242 THR C O 1
ATOM 3643 N N . VAL C 1 91 ? 22.811 -7.747 18.582 1.00 51.81 243 VAL C N 1
ATOM 3644 C CA . VAL C 1 91 ? 23.953 -8.371 17.866 1.00 50.99 243 VAL C CA 1
ATOM 3645 C C . VAL C 1 91 ? 25.201 -7.634 18.361 1.00 53.22 243 VAL C C 1
ATOM 3646 O O . VAL C 1 91 ? 25.284 -6.416 18.231 1.00 54.30 243 VAL C O 1
ATOM 3650 N N . LYS C 1 92 ? 26.162 -8.357 18.927 1.00 54.51 244 LYS C N 1
ATOM 3651 C CA . LYS C 1 92 ? 27.313 -7.752 19.584 1.00 55.94 244 LYS C CA 1
ATOM 3652 C C . LYS C 1 92 ? 28.432 -7.552 18.580 1.00 57.07 244 LYS C C 1
ATOM 3653 O O . LYS C 1 92 ? 28.472 -8.190 17.534 1.00 55.57 244 LYS C O 1
ATOM 3659 N N . LYS C 1 93 ? 29.340 -6.631 18.892 1.00 60.29 245 LYS C N 1
ATOM 3660 C CA . LYS C 1 93 ? 30.624 -6.527 18.206 1.00 61.87 245 LYS C CA 1
ATOM 3661 C C . LYS C 1 93 ? 31.176 -7.940 18.007 1.00 62.83 245 LYS C C 1
ATOM 3662 O O . LYS C 1 93 ? 31.252 -8.729 18.972 1.00 63.65 245 LYS C O 1
ATOM 3668 N N . GLY C 1 94 ? 31.552 -8.263 16.772 1.00 62.86 246 GLY C N 1
ATOM 3669 C CA . GLY C 1 94 ? 32.119 -9.588 16.472 1.00 64.68 246 GLY C CA 1
ATOM 3670 C C . GLY C 1 94 ? 31.124 -10.687 16.054 1.00 63.56 246 GLY C C 1
ATOM 3671 O O . GLY C 1 94 ? 31.530 -11.848 15.905 1.00 65.43 246 GLY C O 1
ATOM 3672 N N . GLN C 1 95 ? 29.834 -10.338 15.894 1.00 59.59 247 GLN C N 1
ATOM 3673 C CA . GLN C 1 95 ? 28.880 -11.178 15.229 1.00 58.07 247 GLN C CA 1
ATOM 3674 C C . GLN C 1 95 ? 28.470 -10.413 13.975 1.00 56.69 247 GLN C C 1
ATOM 3675 O O . GLN C 1 95 ? 27.788 -9.380 14.035 1.00 57.14 247 GLN C O 1
ATOM 3681 N N . GLN C 1 96 ? 28.873 -10.931 12.836 1.00 56.09 248 GLN C N 1
ATOM 3682 C CA . GLN C 1 96 ? 28.704 -10.248 11.575 1.00 54.67 248 GLN C CA 1
ATOM 3683 C C . GLN C 1 96 ? 27.676 -10.946 10.739 1.00 52.27 248 GLN C C 1
ATOM 3684 O O . GLN C 1 96 ? 27.573 -12.163 10.805 1.00 52.38 248 GLN C O 1
ATOM 3690 N N . ASN C 1 97 ? 26.912 -10.188 9.948 1.00 50.49 249 ASN C N 1
ATOM 3691 C CA . ASN C 1 97 ? 25.936 -10.804 9.023 1.00 48.39 249 ASN C CA 1
ATOM 3692 C C . ASN C 1 97 ? 24.863 -11.618 9.678 1.00 46.05 249 ASN C C 1
ATOM 3693 O O . ASN C 1 97 ? 24.508 -12.709 9.194 1.00 45.17 249 ASN C O 1
ATOM 3698 N N . VAL C 1 98 ? 24.344 -11.093 10.780 1.00 44.19 250 VAL C N 1
ATOM 3699 C CA . VAL C 1 98 ? 23.272 -11.773 11.492 1.00 42.70 250 VAL C CA 1
ATOM 3700 C C . VAL C 1 98 ? 21.988 -11.036 11.194 1.00 40.36 250 VAL C C 1
ATOM 3701 O O . VAL C 1 98 ? 21.966 -9.819 11.230 1.00 40.23 250 VAL C O 1
ATOM 3705 N N . PHE C 1 99 ? 20.920 -11.769 10.883 1.00 39.77 251 PHE C N 1
ATOM 3706 C CA . PHE C 1 99 ? 19.640 -11.159 10.482 1.00 38.07 251 PHE C CA 1
ATOM 3707 C C . PHE C 1 99 ? 18.569 -11.625 11.399 1.00 37.48 251 PHE C C 1
ATOM 3708 O O . PHE C 1 99 ? 18.385 -12.851 11.538 1.00 37.04 251 PHE C O 1
ATOM 3716 N N . ILE C 1 100 ? 17.886 -10.657 12.045 1.00 37.03 252 ILE C N 1
ATOM 3717 C CA . ILE C 1 100 ? 16.822 -10.973 12.996 1.00 36.96 252 ILE C CA 1
ATOM 3718 C C . ILE C 1 100 ? 15.510 -10.385 12.587 1.00 37.11 252 ILE C C 1
ATOM 3719 O O . ILE C 1 100 ? 15.408 -9.176 12.441 1.00 39.09 252 ILE C O 1
ATOM 3724 N N . LEU C 1 101 ? 14.492 -11.213 12.399 1.00 37.49 253 LEU C N 1
ATOM 3725 C CA . LEU C 1 101 ? 13.127 -10.691 12.285 1.00 37.65 253 LEU C CA 1
ATOM 3726 C C . LEU C 1 101 ? 12.338 -11.387 13.368 1.00 38.34 253 LEU C C 1
ATOM 3727 O O . LEU C 1 101 ? 11.988 -12.555 13.215 1.00 39.06 253 LEU C O 1
ATOM 3732 N N . GLY C 1 102 ? 12.129 -10.704 14.480 1.00 38.25 254 GLY C N 1
ATOM 3733 C CA . GLY C 1 102 ? 11.779 -11.391 15.701 1.00 39.75 254 GLY C CA 1
ATOM 3734 C C . GLY C 1 102 ? 11.744 -10.427 16.874 1.00 40.93 254 GLY C C 1
ATOM 3735 O O . GLY C 1 102 ? 11.942 -9.211 16.698 1.00 41.53 254 GLY C O 1
ATOM 3736 N N . SER C 1 103 ? 11.489 -10.971 18.059 1.00 42.05 255 SER C N 1
ATOM 3737 C CA . SER C 1 103 ? 11.478 -10.215 19.302 1.00 43.10 255 SER C CA 1
ATOM 3738 C C . SER C 1 103 ? 12.013 -11.076 20.432 1.00 44.41 255 SER C C 1
ATOM 3739 O O . SER C 1 103 ? 11.921 -12.271 20.361 1.00 43.77 255 SER C O 1
ATOM 3742 N N . ASN C 1 104 ? 12.597 -10.442 21.451 1.00 46.13 256 ASN C N 1
ATOM 3743 C CA . ASN C 1 104 ? 13.086 -11.102 22.633 1.00 47.85 256 ASN C CA 1
ATOM 3744 C C . ASN C 1 104 ? 13.962 -12.293 22.309 1.00 47.57 256 ASN C C 1
ATOM 3745 O O . ASN C 1 104 ? 13.771 -13.371 22.858 1.00 47.88 256 ASN C O 1
ATOM 3750 N N . THR C 1 105 ? 14.913 -12.108 21.404 1.00 46.63 257 THR C N 1
ATOM 3751 C CA . THR C 1 105 ? 15.743 -13.217 20.984 1.00 47.61 257 THR C CA 1
ATOM 3752 C C . THR C 1 105 ? 17.006 -13.331 21.865 1.00 48.95 257 THR C C 1
ATOM 3753 O O . THR C 1 105 ? 17.224 -12.573 22.807 1.00 48.66 257 THR C O 1
ATOM 3757 N N . ASP C 1 106 ? 17.816 -14.335 21.542 1.00 49.77 258 ASP C N 1
ATOM 3758 C CA . ASP C 1 106 ? 19.033 -14.668 22.314 1.00 51.62 258 ASP C CA 1
ATOM 3759 C C . ASP C 1 106 ? 20.062 -15.008 21.243 1.00 50.65 258 ASP C C 1
ATOM 3760 O O . ASP C 1 106 ? 19.938 -16.020 20.515 1.00 49.39 258 ASP C O 1
ATOM 3765 N N . THR C 1 107 ? 21.063 -14.142 21.143 1.00 50.62 259 THR C N 1
ATOM 3766 C CA . THR C 1 107 ? 22.124 -14.312 20.156 1.00 50.68 259 THR C CA 1
ATOM 3767 C C . THR C 1 107 ? 23.443 -14.757 20.791 1.00 52.92 259 THR C C 1
ATOM 3768 O O . THR C 1 107 ? 24.504 -14.694 20.131 1.00 53.96 259 THR C O 1
ATOM 3772 N N . THR C 1 108 ? 23.389 -15.189 22.057 1.00 55.12 260 THR C N 1
ATOM 3773 C CA . THR C 1 108 ? 24.575 -15.707 22.793 1.00 57.41 260 THR C CA 1
ATOM 3774 C C . THR C 1 108 ? 25.365 -16.729 21.988 1.00 58.89 260 THR C C 1
ATOM 3775 O O . THR C 1 108 ? 26.611 -16.695 21.918 1.00 60.68 260 THR C O 1
ATOM 3779 N N . ASN C 1 109 ? 24.636 -17.652 21.363 1.00 58.24 261 ASN C N 1
ATOM 3780 C CA . ASN C 1 109 ? 25.259 -18.729 20.632 1.00 59.21 261 ASN C CA 1
ATOM 3781 C C . ASN C 1 109 ? 25.148 -18.571 19.127 1.00 57.68 261 ASN C C 1
ATOM 3782 O O . ASN C 1 109 ? 25.556 -19.444 18.384 1.00 59.52 261 ASN C O 1
ATOM 3787 N N . ALA C 1 110 ? 24.600 -17.455 18.669 1.00 55.87 262 ALA C N 1
ATOM 3788 C CA . ALA C 1 110 ? 24.500 -17.209 17.259 1.00 54.04 262 ALA C CA 1
ATOM 3789 C C . ALA C 1 110 ? 25.888 -16.984 16.656 1.00 55.47 262 ALA C C 1
ATOM 3790 O O . ALA C 1 110 ? 26.612 -16.108 17.114 1.00 57.16 262 ALA C O 1
ATOM 3792 N N . GLN C 1 111 ? 26.264 -17.763 15.641 1.00 55.50 263 GLN C N 1
ATOM 3793 C CA . GLN C 1 111 ? 27.471 -17.468 14.862 1.00 56.48 263 GLN C CA 1
ATOM 3794 C C . GLN C 1 111 ? 27.195 -16.511 13.715 1.00 54.27 263 GLN C C 1
ATOM 3795 O O . GLN C 1 111 ? 26.050 -16.285 13.321 1.00 52.49 263 GLN C O 1
ATOM 3801 N N . ASN C 1 112 ? 28.268 -15.956 13.177 1.00 54.87 264 ASN C N 1
ATOM 3802 C CA . ASN C 1 112 ? 28.234 -15.178 11.944 1.00 54.21 264 ASN C CA 1
ATOM 3803 C C . ASN C 1 112 ? 27.333 -15.816 10.885 1.00 52.19 264 ASN C C 1
ATOM 3804 O O . ASN C 1 112 ? 27.363 -17.015 10.691 1.00 51.07 264 ASN C O 1
ATOM 3809 N N . GLY C 1 113 ? 26.563 -15.012 10.168 1.00 50.55 265 GLY C N 1
ATOM 3810 C CA . GLY C 1 113 ? 25.741 -15.571 9.080 1.00 50.63 265 GLY C CA 1
ATOM 3811 C C . GLY C 1 113 ? 24.418 -16.190 9.552 1.00 48.88 265 GLY C C 1
ATOM 3812 O O . GLY C 1 113 ? 23.683 -16.782 8.796 1.00 50.09 265 GLY C O 1
ATOM 3813 N N . SER C 1 114 ? 24.086 -16.059 10.811 1.00 47.28 266 SER C N 1
ATOM 3814 C CA . SER C 1 114 ? 22.982 -16.848 11.276 1.00 46.22 266 SER C CA 1
ATOM 3815 C C . SER C 1 114 ? 21.699 -16.013 11.162 1.00 42.79 266 SER C C 1
ATOM 3816 O O . SER C 1 114 ? 21.773 -14.776 11.102 1.00 41.68 266 SER C O 1
ATOM 3819 N N . VAL C 1 115 ? 20.534 -16.658 11.022 1.00 42.73 267 VAL C N 1
ATOM 3820 C CA . VAL C 1 115 ? 19.245 -15.968 10.868 1.00 39.76 267 VAL C CA 1
ATOM 3821 C C . VAL C 1 115 ? 18.303 -16.411 12.011 1.00 40.13 267 VAL C C 1
ATOM 3822 O O . VAL C 1 115 ? 18.139 -17.601 12.245 1.00 42.18 267 VAL C O 1
ATOM 3826 N N . LEU C 1 116 ? 17.685 -15.460 12.709 1.00 38.24 268 LEU C N 1
ATOM 3827 C CA . LEU C 1 116 ? 16.706 -15.742 13.776 1.00 38.03 268 LEU C CA 1
ATOM 3828 C C . LEU C 1 116 ? 15.338 -15.216 13.374 1.00 38.00 268 LEU C C 1
ATOM 3829 O O . LEU C 1 116 ? 15.212 -14.030 12.980 1.00 37.91 268 LEU C O 1
ATOM 3834 N N . LEU C 1 117 ? 14.329 -16.099 13.414 1.00 37.02 269 LEU C N 1
ATOM 3835 C CA . LEU C 1 117 ? 12.974 -15.699 13.098 1.00 37.15 269 LEU C CA 1
ATOM 3836 C C . LEU C 1 117 ? 12.033 -15.871 14.286 1.00 38.00 269 LEU C C 1
ATOM 3837 O O . LEU C 1 117 ? 12.008 -16.926 14.924 1.00 37.73 269 LEU C O 1
ATOM 3842 N N . GLY C 1 118 ? 11.234 -14.832 14.579 1.00 38.30 270 GLY C N 1
ATOM 3843 C CA . GLY C 1 118 ? 10.116 -14.957 15.547 1.00 37.94 270 GLY C CA 1
ATOM 3844 C C . GLY C 1 118 ? 10.434 -14.595 16.985 1.00 39.40 270 GLY C C 1
ATOM 3845 O O . GLY C 1 118 ? 11.580 -14.337 17.317 1.00 39.14 270 GLY C O 1
ATOM 3846 N N . HIS C 1 119 ? 9.398 -14.656 17.819 1.00 41.25 271 HIS C N 1
ATOM 3847 C CA A HIS C 1 119 ? 9.452 -14.286 19.241 0.50 42.25 271 HIS C CA 1
ATOM 3848 C CA B HIS C 1 119 ? 9.428 -14.293 19.251 0.50 42.21 271 HIS C CA 1
ATOM 3849 C C . HIS C 1 119 ? 10.092 -15.389 20.098 1.00 43.28 271 HIS C C 1
ATOM 3850 O O . HIS C 1 119 ? 9.809 -16.602 19.912 1.00 42.64 271 HIS C O 1
ATOM 3863 N N . ASN C 1 120 ? 10.926 -14.967 21.051 1.00 44.00 272 ASN C N 1
ATOM 3864 C CA . ASN C 1 120 ? 11.682 -15.896 21.907 1.00 46.42 272 ASN C CA 1
ATOM 3865 C C . ASN C 1 120 ? 12.653 -16.828 21.110 1.00 45.19 272 ASN C C 1
ATOM 3866 O O . ASN C 1 120 ? 12.941 -17.921 21.524 1.00 48.66 272 ASN C O 1
ATOM 3871 N N . THR C 1 121 ? 13.140 -16.419 19.971 1.00 42.76 273 THR C N 1
ATOM 3872 C CA . THR C 1 121 ? 13.971 -17.298 19.172 1.00 41.62 273 THR C CA 1
ATOM 3873 C C . THR C 1 121 ? 15.447 -17.237 19.633 1.00 42.59 273 THR C C 1
ATOM 3874 O O . THR C 1 121 ? 15.971 -16.133 19.929 1.00 43.00 273 THR C O 1
ATOM 3878 N N . ALA C 1 122 ? 16.085 -18.407 19.756 1.00 42.81 274 ALA C N 1
ATOM 3879 C CA . ALA C 1 122 ? 17.514 -18.487 20.070 1.00 44.03 274 ALA C CA 1
ATOM 3880 C C . ALA C 1 122 ? 18.456 -18.902 18.908 1.00 44.47 274 ALA C C 1
ATOM 3881 O O . ALA C 1 122 ? 18.147 -19.778 18.092 1.00 44.09 274 ALA C O 1
ATOM 3883 N N . GLY C 1 123 ? 19.598 -18.224 18.825 1.00 45.34 275 GLY C N 1
ATOM 3884 C CA . GLY C 1 123 ? 20.656 -18.611 17.950 1.00 45.59 275 GLY C CA 1
ATOM 3885 C C . GLY C 1 123 ? 21.284 -19.891 18.481 1.00 48.23 275 GLY C C 1
ATOM 3886 O O . GLY C 1 123 ? 21.199 -20.186 19.713 1.00 48.53 275 GLY C O 1
ATOM 3887 N N . LYS C 1 124 ? 21.915 -20.641 17.551 1.00 48.14 276 LYS C N 1
ATOM 3888 C CA . LYS C 1 124 ? 22.521 -21.946 17.839 1.00 49.04 276 LYS C CA 1
ATOM 3889 C C . LYS C 1 124 ? 23.709 -22.188 16.891 1.00 49.15 276 LYS C C 1
ATOM 3890 O O . LYS C 1 124 ? 23.640 -21.876 15.694 1.00 47.37 276 LYS C O 1
ATOM 3896 N N . ALA C 1 125 ? 24.814 -22.689 17.441 1.00 50.66 277 ALA C N 1
ATOM 3897 C CA . ALA C 1 125 ? 26.030 -22.971 16.664 1.00 51.59 277 ALA C CA 1
ATOM 3898 C C . ALA C 1 125 ? 25.764 -24.076 15.632 1.00 50.23 277 ALA C C 1
ATOM 3899 O O . ALA C 1 125 ? 25.133 -25.062 15.973 1.00 50.31 277 ALA C O 1
ATOM 3901 N N . ALA C 1 126 ? 26.230 -23.908 14.392 1.00 50.07 278 ALA C N 1
ATOM 3902 C CA . ALA C 1 126 ? 26.220 -24.986 13.384 1.00 49.99 278 ALA C CA 1
ATOM 3903 C C . ALA C 1 126 ? 26.921 -26.257 13.867 1.00 51.91 278 ALA C C 1
ATOM 3904 O O . ALA C 1 126 ? 27.972 -26.192 14.542 1.00 55.61 278 ALA C O 1
ATOM 3906 N N . THR C 1 127 ? 26.346 -27.417 13.582 1.00 51.35 279 THR C N 1
ATOM 3907 C CA . THR C 1 127 ? 27.081 -28.681 13.790 1.00 52.45 279 THR C CA 1
ATOM 3908 C C . THR C 1 127 ? 27.306 -29.340 12.434 1.00 52.66 279 THR C C 1
ATOM 3909 O O . THR C 1 127 ? 26.526 -29.116 11.477 1.00 50.33 279 THR C O 1
ATOM 3913 N N . ILE C 1 128 ? 28.376 -30.136 12.353 1.00 55.16 280 ILE C N 1
ATOM 3914 C CA . ILE C 1 128 ? 28.718 -30.921 11.167 1.00 55.29 280 ILE C CA 1
ATOM 3915 C C . ILE C 1 128 ? 28.112 -32.312 11.319 1.00 54.21 280 ILE C C 1
ATOM 3916 O O . ILE C 1 128 ? 28.513 -33.073 12.196 1.00 55.83 280 ILE C O 1
ATOM 3921 N N . VAL C 1 129 ? 27.117 -32.622 10.483 1.00 51.37 281 VAL C N 1
ATOM 3922 C CA . VAL C 1 129 ? 26.457 -33.929 10.523 1.00 49.51 281 VAL C CA 1
ATOM 3923 C C . VAL C 1 129 ? 26.621 -34.665 9.203 1.00 49.06 281 VAL C C 1
ATOM 3924 O O . VAL C 1 129 ? 25.820 -34.507 8.305 1.00 48.63 281 VAL C O 1
ATOM 3928 N N . ASN C 1 130 ? 27.679 -35.459 9.102 1.00 50.70 282 ASN C N 1
ATOM 3929 C CA A ASN C 1 130 ? 27.908 -36.267 7.913 0.50 51.43 282 ASN C CA 1
ATOM 3930 C CA B ASN C 1 130 ? 27.987 -36.298 7.948 0.50 51.43 282 ASN C CA 1
ATOM 3931 C C . ASN C 1 130 ? 27.261 -37.655 8.024 1.00 51.05 282 ASN C C 1
ATOM 3932 O O . ASN C 1 130 ? 26.954 -38.278 7.012 1.00 50.56 282 ASN C O 1
ATOM 3941 N N . SER C 1 131 ? 27.012 -38.116 9.247 1.00 51.11 283 SER C N 1
ATOM 3942 C CA . SER C 1 131 ? 26.465 -39.457 9.452 1.00 52.83 283 SER C CA 1
ATOM 3943 C C . SER C 1 131 ? 25.715 -39.557 10.772 1.00 52.58 283 SER C C 1
ATOM 3944 O O . SER C 1 131 ? 25.621 -38.572 11.464 1.00 53.66 283 SER C O 1
ATOM 3947 N N . ALA C 1 132 ? 25.143 -40.725 11.092 1.00 52.32 284 ALA C N 1
ATOM 3948 C CA . ALA C 1 132 ? 24.423 -40.915 12.345 1.00 52.55 284 ALA C CA 1
ATOM 3949 C C . ALA C 1 132 ? 24.382 -42.394 12.664 1.00 54.15 284 ALA C C 1
ATOM 3950 O O . ALA C 1 132 ? 24.386 -43.235 11.776 1.00 54.10 284 ALA C O 1
ATOM 3952 N N . GLU C 1 133 ? 24.330 -42.709 13.944 1.00 56.25 285 GLU C N 1
ATOM 3953 C CA . GLU C 1 133 ? 24.285 -44.090 14.371 1.00 58.64 285 GLU C CA 1
ATOM 3954 C C . GLU C 1 133 ? 23.052 -44.207 15.234 1.00 57.89 285 GLU C C 1
ATOM 3955 O O . GLU C 1 133 ? 22.920 -43.487 16.219 1.00 57.85 285 GLU C O 1
ATOM 3961 N N . VAL C 1 134 ? 22.154 -45.108 14.847 1.00 57.24 286 VAL C N 1
ATOM 3962 C CA . VAL C 1 134 ? 20.867 -45.272 15.512 1.00 57.17 286 VAL C CA 1
ATOM 3963 C C . VAL C 1 134 ? 20.787 -46.715 16.002 1.00 60.46 286 VAL C C 1
ATOM 3964 O O . VAL C 1 134 ? 20.541 -47.620 15.195 1.00 60.91 286 VAL C O 1
ATOM 3968 N N . GLY C 1 135 ? 21.037 -46.944 17.294 1.00 63.16 287 GLY C N 1
ATOM 3969 C CA . GLY C 1 135 ? 21.050 -48.301 17.832 1.00 66.77 287 GLY C CA 1
ATOM 3970 C C . GLY C 1 135 ? 21.645 -49.446 17.001 1.00 68.10 287 GLY C C 1
ATOM 3971 O O . GLY C 1 135 ? 20.998 -50.529 16.837 1.00 70.19 287 GLY C O 1
ATOM 3972 N N . GLY C 1 136 ? 22.883 -49.262 16.515 1.00 67.05 288 GLY C N 1
ATOM 3973 C CA . GLY C 1 136 ? 23.582 -50.339 15.772 1.00 65.57 288 GLY C CA 1
ATOM 3974 C C . GLY C 1 136 ? 23.419 -50.188 14.267 1.00 62.94 288 GLY C C 1
ATOM 3975 O O . GLY C 1 136 ? 24.030 -50.894 13.468 1.00 63.99 288 GLY C O 1
ATOM 3976 N N . LEU C 1 137 ? 22.597 -49.253 13.865 1.00 58.98 289 LEU C N 1
ATOM 3977 C CA . LEU C 1 137 ? 22.472 -48.974 12.452 1.00 57.21 289 LEU C CA 1
ATOM 3978 C C . LEU C 1 137 ? 23.248 -47.685 12.101 1.00 55.58 289 LEU C C 1
ATOM 3979 O O . LEU C 1 137 ? 23.077 -46.665 12.779 1.00 55.00 289 LEU C O 1
ATOM 3984 N N . SER C 1 138 ? 24.100 -47.746 11.081 1.00 55.05 290 SER C N 1
ATOM 3985 C CA . SER C 1 138 ? 24.773 -46.554 10.583 1.00 56.23 290 SER C CA 1
ATOM 3986 C C . SER C 1 138 ? 24.061 -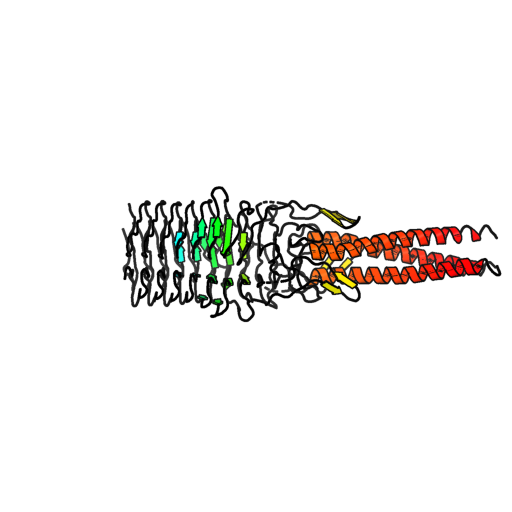45.934 9.387 1.00 55.70 290 SER C C 1
ATOM 3987 O O . SER C 1 138 ? 23.640 -46.645 8.439 1.00 57.16 290 SER C O 1
ATOM 3990 N N . LEU C 1 139 ? 23.904 -44.618 9.440 1.00 54.45 291 LEU C N 1
ATOM 3991 C CA . LEU C 1 139 ? 23.402 -43.857 8.265 1.00 53.89 291 LEU C CA 1
ATOM 3992 C C . LEU C 1 139 ? 24.516 -42.929 7.786 1.00 54.15 291 LEU C C 1
ATOM 3993 O O . LEU C 1 139 ? 25.032 -42.152 8.576 1.00 55.74 291 LEU C O 1
ATOM 3998 N N . THR C 1 140 ? 24.934 -43.034 6.531 1.00 54.29 292 THR C N 1
ATOM 3999 C CA . THR C 1 140 ? 26.059 -42.202 6.064 1.00 54.34 292 THR C CA 1
ATOM 4000 C C . THR C 1 140 ? 25.676 -41.459 4.792 1.00 52.25 292 THR C C 1
ATOM 4001 O O . THR C 1 140 ? 24.609 -41.667 4.254 1.00 49.77 292 THR C O 1
ATOM 4005 N N . GLY C 1 141 ? 26.569 -40.595 4.331 1.00 52.72 293 GLY C N 1
ATOM 4006 C CA . GLY C 1 141 ? 26.439 -39.992 3.017 1.00 53.02 293 GLY C CA 1
ATOM 4007 C C . GLY C 1 141 ? 25.507 -38.812 3.008 1.00 52.21 293 GLY C C 1
ATOM 4008 O O . GLY C 1 141 ? 24.846 -38.563 1.987 1.00 54.20 293 GLY C O 1
ATOM 4009 N N . PHE C 1 142 ? 25.387 -38.117 4.143 1.00 49.98 294 PHE C N 1
ATOM 4010 C CA . PHE C 1 142 ? 24.550 -36.926 4.217 1.00 47.32 294 PHE C CA 1
ATOM 4011 C C . PHE C 1 142 ? 25.195 -35.753 3.428 1.00 48.38 294 PHE C C 1
ATOM 4012 O O . PHE C 1 142 ? 26.376 -35.438 3.581 1.00 48.01 294 PHE C O 1
ATOM 4020 N N . ALA C 1 143 ? 24.358 -35.113 2.608 1.00 48.48 295 ALA C N 1
ATOM 4021 C CA . ALA C 1 143 ? 24.590 -33.818 1.952 1.00 48.04 295 ALA C CA 1
ATOM 4022 C C . ALA C 1 143 ? 24.411 -32.620 2.903 1.00 46.51 295 ALA C C 1
ATOM 4023 O O . ALA C 1 143 ? 23.657 -32.712 3.942 1.00 47.00 295 ALA C O 1
ATOM 4025 N N . GLY C 1 144 ? 25.084 -31.518 2.567 1.00 135.88 296 GLY C N 1
ATOM 4026 C CA . GLY C 1 144 ? 24.939 -30.237 3.253 1.00 129.75 296 GLY C CA 1
ATOM 4027 C C . GLY C 1 144 ? 25.581 -30.136 4.620 1.00 130.25 296 GLY C C 1
ATOM 4028 O O . GLY C 1 144 ? 25.018 -29.529 5.514 1.00 124.68 296 GLY C O 1
ATOM 4029 N N . ALA C 1 145 ? 26.773 -30.702 4.777 1.00 138.22 297 ALA C N 1
ATOM 4030 C CA . ALA C 1 145 ? 27.428 -30.783 6.079 1.00 140.48 297 ALA C CA 1
ATOM 4031 C C . ALA C 1 145 ? 28.761 -30.035 6.156 1.00 147.31 297 ALA C C 1
ATOM 4032 O O . ALA C 1 145 ? 29.809 -30.587 5.798 1.00 157.75 297 ALA C O 1
ATOM 4034 N N . SER C 1 146 ? 28.709 -28.779 6.617 1.00 142.27 298 SER C N 1
ATOM 4035 C CA . SER C 1 146 ? 29.914 -28.028 7.021 1.00 148.38 298 SER C CA 1
ATOM 4036 C C . SER C 1 146 ? 29.571 -26.643 7.548 1.00 141.93 298 SER C C 1
ATOM 4037 O O . SER C 1 146 ? 30.080 -26.227 8.587 1.00 142.23 298 SER C O 1
ATOM 4040 N N . ASN C 1 150 ? 27.924 -21.362 7.019 1.00 120.63 302 ASN C N 1
ATOM 4041 C CA . ASN C 1 150 ? 28.230 -21.032 8.406 1.00 117.56 302 ASN C CA 1
ATOM 4042 C C . ASN C 1 150 ? 27.068 -20.288 9.086 1.00 112.06 302 ASN C C 1
ATOM 4043 O O . ASN C 1 150 ? 26.440 -19.418 8.488 1.00 114.80 302 ASN C O 1
ATOM 4048 N N . GLY C 1 151 ? 26.789 -20.635 10.338 1.00 106.40 303 GLY C N 1
ATOM 4049 C CA . GLY C 1 151 ? 25.619 -20.119 11.031 1.00 102.79 303 GLY C CA 1
ATOM 4050 C C . GLY C 1 151 ? 24.430 -21.034 10.864 1.00 98.81 303 GLY C C 1
ATOM 4051 O O . GLY C 1 151 ? 24.505 -22.010 10.143 1.00 98.21 303 GLY C O 1
ATOM 4052 N N . THR C 1 152 ? 23.331 -20.736 11.544 1.00 97.43 304 THR C N 1
ATOM 4053 C CA . THR C 1 152 ? 22.122 -21.535 11.406 1.00 95.60 304 THR C CA 1
ATOM 4054 C C . THR C 1 152 ? 20.948 -20.641 11.211 1.00 98.83 304 THR C C 1
ATOM 4055 O O . THR C 1 152 ? 21.037 -19.469 11.455 1.00 102.45 304 THR C O 1
ATOM 4059 N N . VAL C 1 153 ? 19.845 -21.199 10.752 1.00 98.96 305 VAL C N 1
ATOM 4060 C CA . VAL C 1 153 ? 18.603 -20.474 10.653 1.00 104.13 305 VAL C CA 1
ATOM 4061 C C . VAL C 1 153 ? 17.728 -20.977 11.773 1.00 106.28 305 VAL C C 1
ATOM 4062 O O . VAL C 1 153 ? 17.426 -22.149 11.840 1.00 103.54 305 VAL C O 1
ATOM 4066 N N . SER C 1 154 ? 17.332 -20.083 12.673 1.00 30.70 306 SER C N 1
ATOM 4067 C CA . SER C 1 154 ? 16.559 -20.535 13.900 1.00 35.59 306 SER C CA 1
ATOM 4068 C C . SER C 1 154 ? 15.155 -20.083 13.890 1.00 37.27 306 SER C C 1
ATOM 4069 O O . SER C 1 154 ? 14.845 -18.953 13.465 1.00 37.68 306 SER C O 1
ATOM 4072 N N . VAL C 1 155 ? 14.278 -21.011 14.250 1.00 39.06 307 VAL C N 1
ATOM 4073 C CA . VAL C 1 155 ? 12.850 -20.678 14.318 1.00 39.01 307 VAL C CA 1
ATOM 4074 C C . VAL C 1 155 ? 12.265 -20.709 15.712 1.00 40.93 307 VAL C C 1
ATOM 4075 O O . VAL C 1 155 ? 11.059 -20.528 15.856 1.00 41.85 307 VAL C O 1
ATOM 4079 N N . GLY C 1 156 ? 13.067 -20.918 16.762 1.00 42.11 308 GLY C N 1
ATOM 4080 C CA . GLY C 1 156 ? 12.431 -20.986 18.110 1.00 43.12 308 GLY C CA 1
ATOM 4081 C C . GLY C 1 156 ? 13.513 -21.062 19.157 1.00 44.08 308 GLY C C 1
ATOM 4082 O O . GLY C 1 156 ? 14.600 -20.606 18.883 1.00 44.15 308 GLY C O 1
ATOM 4083 N N . LYS C 1 157 ? 13.226 -21.602 20.347 1.00 45.31 309 LYS C N 1
ATOM 4084 C CA . LYS C 1 157 ? 14.309 -21.949 21.338 1.00 46.67 309 LYS C CA 1
ATOM 4085 C C . LYS C 1 157 ? 14.061 -23.341 21.913 1.00 47.95 309 LYS C C 1
ATOM 4086 O O . LYS C 1 157 ? 13.026 -23.946 21.611 1.00 46.47 309 LYS C O 1
ATOM 4092 N N . LYS C 1 158 ? 14.959 -23.833 22.784 1.00 49.66 310 LYS C N 1
ATOM 4093 C CA . LYS C 1 158 ? 14.709 -25.115 23.454 1.00 51.10 310 LYS C CA 1
ATOM 4094 C C . LYS C 1 158 ? 13.464 -25.033 24.367 1.00 51.83 310 LYS C C 1
ATOM 4095 O O . LYS C 1 158 ? 13.446 -24.240 25.308 1.00 53.09 310 LYS C O 1
ATOM 4101 N N . GLY C 1 159 ? 12.463 -25.878 24.107 1.00 50.93 311 GLY C N 1
ATOM 4102 C CA . GLY C 1 159 ? 11.210 -25.850 24.847 1.00 51.53 311 GLY C CA 1
ATOM 4103 C C . GLY C 1 159 ? 10.121 -25.047 24.124 1.00 52.49 311 GLY C C 1
ATOM 4104 O O . GLY C 1 159 ? 8.931 -25.145 24.478 1.00 53.06 311 GLY C O 1
ATOM 4105 N N . LYS C 1 160 ? 10.498 -24.231 23.122 1.00 50.56 312 LYS C N 1
ATOM 4106 C CA . LYS C 1 160 ? 9.516 -23.398 22.434 1.00 49.37 312 LYS C CA 1
ATOM 4107 C C . LYS C 1 160 ? 9.801 -23.521 20.962 1.00 47.79 312 LYS C C 1
ATOM 4108 O O . LYS C 1 160 ? 9.995 -22.501 20.271 1.00 47.03 312 LYS C O 1
ATOM 4114 N N . GLU C 1 161 ? 9.868 -24.773 20.490 1.00 46.21 313 GLU C N 1
ATOM 4115 C CA . GLU C 1 161 ? 10.119 -25.037 19.070 1.00 44.95 313 GLU C CA 1
ATOM 4116 C C . GLU C 1 161 ? 8.905 -24.608 18.244 1.00 44.17 313 GLU C C 1
ATOM 4117 O O . GLU C 1 161 ? 7.807 -24.506 18.768 1.00 45.20 313 GLU C O 1
ATOM 4123 N N . ARG C 1 162 ? 9.118 -24.308 16.972 1.00 43.01 314 ARG C N 1
ATOM 4124 C CA . ARG C 1 162 ? 8.022 -23.938 16.077 1.00 43.30 314 ARG C CA 1
ATOM 4125 C C . ARG C 1 162 ? 7.990 -24.897 14.911 1.00 43.09 314 ARG C C 1
ATOM 4126 O O . ARG C 1 162 ? 9.038 -25.126 14.267 1.00 41.83 314 ARG C O 1
ATOM 4134 N N . GLN C 1 163 ? 6.787 -25.399 14.612 1.00 42.52 315 GLN C N 1
ATOM 4135 C CA . GLN C 1 163 ? 6.571 -26.138 13.413 1.00 41.49 315 GLN C CA 1
ATOM 4136 C C . GLN C 1 163 ? 6.786 -25.269 12.168 1.00 41.18 315 GLN C C 1
ATOM 4137 O O . GLN C 1 163 ? 6.441 -24.098 12.161 1.00 42.01 315 GLN C O 1
ATOM 4143 N N . ILE C 1 164 ? 7.399 -25.821 11.131 1.00 40.32 316 ILE C N 1
ATOM 4144 C CA . ILE C 1 164 ? 7.432 -25.117 9.819 1.00 40.24 316 ILE C CA 1
ATOM 4145 C C . ILE C 1 164 ? 6.324 -25.680 8.916 1.00 39.52 316 ILE C C 1
ATOM 4146 O O . ILE C 1 164 ? 6.196 -26.878 8.827 1.00 40.80 316 ILE C O 1
ATOM 4151 N N . VAL C 1 165 ? 5.498 -24.839 8.298 1.00 39.32 317 VAL C N 1
ATOM 4152 C CA . VAL C 1 165 ? 4.281 -25.367 7.644 1.00 39.69 317 VAL C CA 1
ATOM 4153 C C . VAL C 1 165 ? 4.143 -24.936 6.196 1.00 40.38 317 VAL C C 1
ATOM 4154 O O . VAL C 1 165 ? 4.780 -23.954 5.785 1.00 41.13 317 VAL C O 1
ATOM 4158 N N . HIS C 1 166 ? 3.371 -25.693 5.411 1.00 40.28 318 HIS C N 1
ATOM 4159 C CA . HIS C 1 166 ? 3.250 -25.469 3.967 1.00 40.45 318 HIS C CA 1
ATOM 4160 C C . HIS C 1 166 ? 4.598 -25.563 3.235 1.00 41.24 318 HIS C C 1
ATOM 4161 O O . HIS C 1 166 ? 4.902 -24.757 2.293 1.00 42.52 318 HIS C O 1
ATOM 4168 N N . VAL C 1 167 ? 5.389 -26.558 3.665 1.00 39.71 319 VAL C N 1
ATOM 4169 C CA . VAL C 1 167 ? 6.638 -26.927 3.056 1.00 38.59 319 VAL C CA 1
ATOM 4170 C C . VAL C 1 167 ? 6.370 -27.886 1.859 1.00 40.63 319 VAL C C 1
ATOM 4171 O O . VAL C 1 167 ? 5.719 -28.954 2.017 1.00 40.68 319 VAL C O 1
ATOM 4175 N N . GLY C 1 168 ? 6.884 -27.515 0.681 1.00 41.14 320 GLY C N 1
ATOM 4176 C CA . GLY C 1 168 ? 6.808 -28.390 -0.506 1.00 41.56 320 GLY C CA 1
ATOM 4177 C C . GLY C 1 168 ? 7.687 -29.623 -0.347 1.00 41.39 320 GLY C C 1
ATOM 4178 O O . GLY C 1 168 ? 8.738 -29.602 0.351 1.00 40.06 320 GLY C O 1
ATOM 4179 N N . ALA C 1 169 ? 7.269 -30.694 -1.020 1.00 40.83 321 ALA C N 1
ATOM 4180 C CA . ALA C 1 169 ? 8.004 -31.945 -1.016 1.00 40.77 321 ALA C CA 1
ATOM 4181 C C . ALA C 1 169 ? 9.427 -31.723 -1.503 1.00 41.01 321 ALA C C 1
ATOM 4182 O O . ALA C 1 169 ? 9.668 -31.132 -2.581 1.00 40.44 321 ALA C O 1
ATOM 4184 N N . GLY C 1 170 ? 10.391 -32.179 -0.702 1.00 41.94 322 GLY C N 1
ATOM 4185 C CA . GLY C 1 170 ? 11.803 -32.100 -1.085 1.00 42.01 322 GLY C CA 1
ATOM 4186 C C . GLY C 1 170 ? 12.265 -33.212 -1.987 1.00 43.33 322 GLY C C 1
ATOM 4187 O O . GLY C 1 170 ? 11.771 -34.338 -1.928 1.00 43.65 322 GLY C O 1
ATOM 4188 N N . GLU C 1 171 ? 13.236 -32.910 -2.825 1.00 45.66 323 GLU C N 1
ATOM 4189 C CA . GLU C 1 171 ? 13.892 -33.935 -3.584 1.00 47.66 323 GLU C CA 1
ATOM 4190 C C . GLU C 1 171 ? 14.506 -35.015 -2.648 1.00 46.76 323 GLU C C 1
ATOM 4191 O O . GLU C 1 171 ? 15.082 -34.688 -1.567 1.00 46.26 323 GLU C O 1
ATOM 4197 N N . ILE C 1 172 ? 14.320 -36.287 -3.025 1.00 45.95 324 ILE C N 1
ATOM 4198 C CA . ILE C 1 172 ? 14.799 -37.408 -2.216 1.00 45.98 324 ILE C CA 1
ATOM 4199 C C . ILE C 1 172 ? 15.886 -38.133 -3.022 1.00 46.98 324 ILE C C 1
ATOM 4200 O O . ILE C 1 172 ? 15.592 -38.969 -3.881 1.00 48.07 324 ILE C O 1
ATOM 4205 N N . SER C 1 173 ? 17.137 -37.747 -2.790 1.00 46.58 325 SER C N 1
ATOM 4206 C CA . SER C 1 173 ? 18.278 -38.279 -3.541 1.00 46.51 325 SER C CA 1
ATOM 4207 C C . SER C 1 173 ? 19.487 -38.206 -2.599 1.00 46.50 325 SER C C 1
ATOM 4208 O O . SER C 1 173 ? 19.412 -37.600 -1.518 1.00 45.47 325 SER C O 1
ATOM 4211 N N . ASP C 1 174 ? 20.577 -38.858 -2.984 1.00 48.05 326 ASP C N 1
ATOM 4212 C CA . ASP C 1 174 ? 21.778 -38.916 -2.166 1.00 49.14 326 ASP C CA 1
ATOM 4213 C C . ASP C 1 174 ? 22.465 -37.595 -1.951 1.00 49.41 326 ASP C C 1
ATOM 4214 O O . ASP C 1 174 ? 23.251 -37.534 -1.016 1.00 50.25 326 ASP C O 1
ATOM 4219 N N . THR C 1 175 ? 22.144 -36.554 -2.756 1.00 48.75 327 THR C N 1
ATOM 4220 C CA . THR C 1 175 ? 22.746 -35.223 -2.629 1.00 48.99 327 THR C CA 1
ATOM 4221 C C . THR C 1 175 ? 21.773 -34.100 -2.211 1.00 48.67 327 THR C C 1
ATOM 4222 O O . THR C 1 175 ? 22.154 -32.917 -2.230 1.00 50.07 327 THR C O 1
ATOM 4226 N N . SER C 1 176 ? 20.527 -34.432 -1.861 1.00 46.20 328 SER C N 1
ATOM 4227 C CA . SER C 1 176 ? 19.521 -33.403 -1.760 1.00 44.32 328 SER C CA 1
ATOM 4228 C C . SER C 1 176 ? 19.624 -32.682 -0.460 1.00 44.10 328 SER C C 1
ATOM 4229 O O . SER C 1 176 ? 19.767 -33.302 0.604 1.00 43.94 328 SER C O 1
ATOM 4232 N N . THR C 1 177 ? 19.524 -31.353 -0.545 1.00 44.81 329 THR C N 1
ATOM 4233 C CA . THR C 1 177 ? 19.573 -30.491 0.609 1.00 44.28 329 THR C CA 1
ATOM 4234 C C . THR C 1 177 ? 18.245 -29.800 0.725 1.00 43.67 329 THR C C 1
ATOM 4235 O O . THR C 1 177 ? 18.140 -28.722 1.318 1.00 43.17 329 THR C O 1
ATOM 4239 N N . ASP C 1 178 ? 17.216 -30.424 0.170 1.00 42.38 330 ASP C N 1
ATOM 4240 C CA . ASP C 1 178 ? 15.890 -29.868 0.255 1.00 42.52 330 ASP C CA 1
ATOM 4241 C C . ASP C 1 178 ? 15.329 -30.346 1.610 1.00 40.89 330 ASP C C 1
ATOM 4242 O O . ASP C 1 178 ? 15.599 -31.474 2.014 1.00 40.36 330 ASP C O 1
ATOM 4247 N N . ALA C 1 179 ? 14.546 -29.522 2.278 1.00 39.88 331 ALA C N 1
ATOM 4248 C CA . ALA C 1 179 ? 13.798 -30.023 3.452 1.00 40.32 331 ALA C CA 1
ATOM 4249 C C . ALA C 1 179 ? 12.730 -31.025 3.057 1.00 41.20 331 ALA C C 1
ATOM 4250 O O . ALA C 1 179 ? 12.156 -30.972 1.953 1.00 41.82 331 ALA C O 1
ATOM 4252 N N . VAL C 1 180 ? 12.419 -31.879 4.031 1.00 40.82 332 VAL C N 1
ATOM 4253 C CA . VAL C 1 180 ? 11.508 -33.032 3.910 1.00 40.77 332 VAL C CA 1
ATOM 4254 C C . VAL C 1 180 ? 10.244 -32.709 4.706 1.00 40.74 332 VAL C C 1
ATOM 4255 O O . VAL C 1 180 ? 10.308 -32.114 5.794 1.00 41.46 332 VAL C O 1
ATOM 4259 N N . ASN C 1 181 ? 9.087 -33.046 4.147 1.00 40.17 333 ASN C N 1
ATOM 4260 C CA . ASN C 1 181 ? 7.837 -32.804 4.862 1.00 39.02 333 ASN C CA 1
ATOM 4261 C C . ASN C 1 181 ? 7.251 -34.101 5.390 1.00 38.83 333 ASN C C 1
ATOM 4262 O O . ASN C 1 181 ? 7.718 -35.166 5.024 1.00 37.47 333 ASN C O 1
ATOM 4267 N N . GLY C 1 182 ? 6.244 -34.008 6.272 1.00 39.41 334 GLY C N 1
ATOM 4268 C CA . GLY C 1 182 ? 5.677 -35.180 6.934 1.00 39.89 334 GLY C CA 1
ATOM 4269 C C . GLY C 1 182 ? 5.193 -36.319 6.037 1.00 40.79 334 GLY C C 1
ATOM 4270 O O . GLY C 1 182 ? 5.258 -37.501 6.414 1.00 41.12 334 GLY C O 1
ATOM 4271 N N . SER C 1 183 ? 4.723 -35.978 4.837 1.00 41.93 335 SER C N 1
ATOM 4272 C CA . SER C 1 183 ? 4.175 -36.950 3.894 1.00 42.52 335 SER C CA 1
ATOM 4273 C C . SER C 1 183 ? 5.311 -37.769 3.291 1.00 42.90 335 SER C C 1
ATOM 4274 O O . SER C 1 183 ? 5.159 -38.938 2.918 1.00 44.61 335 SER C O 1
ATOM 4277 N N . GLN C 1 184 ? 6.502 -37.196 3.258 1.00 42.89 336 GLN C N 1
ATOM 4278 C CA . GLN C 1 184 ? 7.624 -37.940 2.735 1.00 42.02 336 GLN C CA 1
ATOM 4279 C C . GLN C 1 184 ? 8.108 -38.950 3.783 1.00 42.34 336 GLN C C 1
ATOM 4280 O O . GLN C 1 184 ? 8.427 -40.096 3.463 1.00 42.49 336 GLN C O 1
ATOM 4286 N N . LEU C 1 185 ? 8.100 -38.540 5.049 1.00 41.33 337 LEU C N 1
ATOM 4287 C CA . LEU C 1 185 ? 8.428 -39.455 6.090 1.00 40.57 337 LEU C CA 1
ATOM 4288 C C . LEU C 1 185 ? 7.340 -40.533 6.196 1.00 41.68 337 LEU C C 1
ATOM 4289 O O . LEU C 1 185 ? 7.648 -41.710 6.411 1.00 42.83 337 LEU C O 1
ATOM 4294 N N . HIS C 1 186 ? 6.080 -40.131 6.085 1.00 42.38 338 HIS C N 1
ATOM 4295 C CA . HIS C 1 186 ? 4.962 -41.067 6.088 1.00 43.52 338 HIS C CA 1
ATOM 4296 C C . HIS C 1 186 ? 5.110 -42.084 4.993 1.00 43.42 338 HIS C C 1
ATOM 4297 O O . HIS C 1 186 ? 4.932 -43.266 5.262 1.00 45.33 338 HIS C O 1
ATOM 4304 N N . ALA C 1 187 ? 5.419 -41.633 3.763 1.00 42.91 339 ALA C N 1
ATOM 4305 C CA . ALA C 1 187 ? 5.617 -42.556 2.634 1.00 41.95 339 ALA C CA 1
ATOM 4306 C C . ALA C 1 187 ? 6.693 -43.581 2.918 1.00 41.71 339 ALA C C 1
ATOM 4307 O O . ALA C 1 187 ? 6.463 -44.752 2.710 1.00 41.88 339 ALA C O 1
ATOM 4309 N N . LEU C 1 188 ? 7.842 -43.173 3.465 1.00 41.26 340 LEU C N 1
ATOM 4310 C CA . LEU C 1 188 ? 8.842 -44.155 3.845 1.00 41.16 340 LEU C CA 1
ATOM 4311 C C . LEU C 1 188 ? 8.369 -45.119 4.974 1.00 42.27 340 LEU C C 1
ATOM 4312 O O . LEU C 1 188 ? 8.686 -46.340 4.948 1.00 42.40 340 LEU C O 1
ATOM 4317 N N . ALA C 1 189 ? 7.603 -44.576 5.923 1.00 41.07 341 ALA C N 1
ATOM 4318 C CA . ALA C 1 189 ? 7.174 -45.336 7.071 1.00 41.46 341 ALA C CA 1
ATOM 4319 C C . ALA C 1 189 ? 6.147 -46.385 6.735 1.00 41.99 341 ALA C C 1
ATOM 4320 O O . ALA C 1 189 ? 6.083 -47.372 7.455 1.00 42.03 341 ALA C O 1
ATOM 4322 N N . THR C 1 190 ? 5.355 -46.171 5.673 1.00 42.61 342 THR C N 1
ATOM 4323 C CA . THR C 1 190 ? 4.422 -47.178 5.182 1.00 44.53 342 THR C CA 1
ATOM 4324 C C . THR C 1 190 ? 5.155 -48.437 4.698 1.00 44.31 342 THR C C 1
ATOM 4325 O O . THR C 1 190 ? 4.701 -49.552 4.937 1.00 46.19 342 THR C O 1
ATOM 4329 N N . VAL C 1 191 ? 6.271 -48.258 4.012 1.00 43.34 343 VAL C N 1
ATOM 4330 C CA . VAL C 1 191 ? 7.092 -49.362 3.569 1.00 42.41 343 VAL C CA 1
ATOM 4331 C C . VAL C 1 191 ? 7.750 -50.038 4.755 1.00 42.80 343 VAL C C 1
ATOM 4332 O O . VAL C 1 191 ? 7.807 -51.265 4.812 1.00 43.45 343 VAL C O 1
ATOM 4336 N N . VAL C 1 192 ? 8.210 -49.253 5.736 1.00 41.95 344 VAL C N 1
ATOM 4337 C CA . VAL C 1 192 ? 8.844 -49.845 6.956 1.00 41.30 344 VAL C CA 1
ATOM 4338 C C . VAL C 1 192 ? 7.840 -50.734 7.702 1.00 42.75 344 VAL C C 1
ATOM 4339 O O . VAL C 1 192 ? 8.144 -51.875 8.044 1.00 43.06 344 VAL C O 1
ATOM 4343 N N . ALA C 1 193 ? 6.639 -50.195 7.926 1.00 43.66 345 ALA C N 1
ATOM 4344 C CA . ALA C 1 193 ? 5.494 -50.952 8.502 1.00 43.96 345 ALA C CA 1
ATOM 4345 C C . ALA C 1 193 ? 5.177 -52.252 7.704 1.00 45.47 345 ALA C C 1
ATOM 4346 O O . ALA C 1 193 ? 4.798 -53.316 8.281 1.00 45.84 345 ALA C O 1
ATOM 4348 N N . GLN C 1 194 ? 5.280 -52.153 6.377 1.00 44.98 346 GLN C N 1
ATOM 4349 C CA . GLN C 1 194 ? 5.023 -53.310 5.563 1.00 46.38 346 GLN C CA 1
ATOM 4350 C C . GLN C 1 194 ? 6.177 -54.315 5.720 1.00 46.08 346 GLN C C 1
ATOM 4351 O O . GLN C 1 194 ? 5.924 -55.501 5.827 1.00 46.95 346 GLN C O 1
ATOM 4357 N N . ASN C 1 195 ? 7.440 -53.853 5.726 1.00 44.75 347 ASN C N 1
ATOM 4358 C CA . ASN C 1 195 ? 8.551 -54.760 6.004 1.00 44.45 347 ASN C CA 1
ATOM 4359 C C . ASN C 1 195 ? 8.335 -55.481 7.337 1.00 45.48 347 ASN C C 1
ATOM 4360 O O . ASN C 1 195 ? 8.626 -56.676 7.472 1.00 46.21 347 ASN C O 1
ATOM 4365 N N . LYS C 1 196 ? 7.798 -54.767 8.312 1.00 45.10 348 LYS C N 1
ATOM 4366 C CA . LYS C 1 196 ? 7.717 -55.339 9.633 1.00 47.00 348 LYS C CA 1
ATOM 4367 C C . LYS C 1 196 ? 6.663 -56.484 9.667 1.00 48.33 348 LYS C C 1
ATOM 4368 O O . LYS C 1 196 ? 6.889 -57.509 10.316 1.00 49.27 348 LYS C O 1
ATOM 4374 N N . ALA C 1 197 ? 5.534 -56.286 8.961 1.00 47.47 349 ALA C N 1
ATOM 4375 C CA . ALA C 1 197 ? 4.480 -57.291 8.847 1.00 47.77 349 ALA C CA 1
ATOM 4376 C C . ALA C 1 197 ? 4.980 -58.459 8.041 1.00 48.34 349 ALA C C 1
ATOM 4377 O O . ALA C 1 197 ? 4.710 -59.599 8.405 1.00 49.64 349 ALA C O 1
ATOM 4379 N N . ASP C 1 198 ? 5.684 -58.195 6.931 1.00 43.00 350 ASP C N 1
ATOM 4380 C CA . ASP C 1 198 ? 6.286 -59.263 6.164 1.00 44.17 350 ASP C CA 1
ATOM 4381 C C . ASP C 1 198 ? 7.202 -60.128 7.062 1.00 43.40 350 ASP C C 1
ATOM 4382 O O . ASP C 1 198 ? 7.198 -61.359 6.951 1.00 42.98 350 ASP C O 1
ATOM 4387 N N . ILE C 1 199 ? 7.952 -59.485 7.950 1.00 44.21 351 ILE C N 1
ATOM 4388 C CA . ILE C 1 199 ? 8.867 -60.211 8.853 1.00 46.43 351 ILE C CA 1
ATOM 4389 C C . ILE C 1 199 ? 8.069 -61.156 9.793 1.00 46.43 351 ILE C C 1
ATOM 4390 O O . ILE C 1 199 ? 8.390 -62.331 9.964 1.00 45.77 351 ILE C O 1
ATOM 4395 N N . LYS C 1 200 ? 6.959 -60.645 10.300 1.00 47.46 352 LYS C N 1
ATOM 4396 C CA . LYS C 1 200 ? 6.058 -61.436 11.106 1.00 49.29 352 LYS C CA 1
ATOM 4397 C C . LYS C 1 200 ? 5.473 -62.615 10.291 1.00 47.58 352 LYS C C 1
ATOM 4398 O O . LYS C 1 200 ? 5.419 -63.733 10.752 1.00 48.13 352 LYS C O 1
ATOM 4404 N N . ASP C 1 201 ? 5.075 -62.375 9.061 1.00 47.17 353 ASP C N 1
ATOM 4405 C CA . ASP C 1 201 ? 4.443 -63.436 8.280 1.00 48.45 353 ASP C CA 1
ATOM 4406 C C . ASP C 1 201 ? 5.466 -64.548 8.062 1.00 47.51 353 ASP C C 1
ATOM 4407 O O . ASP C 1 201 ? 5.167 -65.725 8.245 1.00 47.62 353 ASP C O 1
ATOM 4412 N N . LEU C 1 202 ? 6.664 -64.148 7.677 1.00 47.53 354 LEU C N 1
ATOM 4413 C CA . LEU C 1 202 ? 7.783 -65.081 7.477 1.00 49.84 354 LEU C CA 1
ATOM 4414 C C . LEU C 1 202 ? 8.114 -65.879 8.734 1.00 49.25 354 LEU C C 1
ATOM 4415 O O . LEU C 1 202 ? 8.330 -67.101 8.669 1.00 49.97 354 LEU C O 1
ATOM 4420 N N . ASP C 1 203 ? 8.211 -65.168 9.854 1.00 49.09 355 ASP C N 1
ATOM 4421 C CA . ASP C 1 203 ? 8.458 -65.781 11.171 1.00 50.87 355 ASP C CA 1
ATOM 4422 C C . ASP C 1 203 ? 7.437 -66.887 11.507 1.00 50.48 355 ASP C C 1
ATOM 4423 O O . ASP C 1 203 ? 7.819 -67.956 11.959 1.00 49.62 355 ASP C O 1
ATOM 4428 N N . ASP C 1 204 ? 6.148 -66.595 11.289 1.00 51.34 356 ASP C N 1
ATOM 4429 C CA . ASP C 1 204 ? 5.095 -67.603 11.395 1.00 53.07 356 ASP C CA 1
ATOM 4430 C C . ASP C 1 204 ? 5.392 -68.792 10.480 1.00 52.89 356 ASP C C 1
ATOM 4431 O O . ASP C 1 204 ? 5.311 -69.962 10.915 1.00 53.74 356 ASP C O 1
ATOM 4436 N N . GLU C 1 205 ? 5.740 -68.506 9.228 1.00 52.01 357 GLU C N 1
ATOM 4437 C CA . GLU C 1 205 ? 6.038 -69.604 8.309 1.00 54.23 357 GLU C CA 1
ATOM 4438 C C . GLU C 1 205 ? 7.212 -70.470 8.779 1.00 51.83 357 GLU C C 1
ATOM 4439 O O . GLU C 1 205 ? 7.091 -71.679 8.858 1.00 53.03 357 GLU C O 1
ATOM 4445 N N . VAL C 1 206 ? 8.328 -69.850 9.104 1.00 50.44 358 VAL C N 1
ATOM 4446 C CA . VAL C 1 206 ? 9.475 -70.581 9.706 1.00 51.06 358 VAL C CA 1
ATOM 4447 C C . VAL C 1 206 ? 9.094 -71.415 10.943 1.00 49.88 358 VAL C C 1
ATOM 4448 O O . VAL C 1 206 ? 9.491 -72.558 11.039 1.00 51.75 358 VAL C O 1
ATOM 4452 N N . GLY C 1 207 ? 8.346 -70.850 11.886 1.00 48.35 359 GLY C N 1
ATOM 4453 C CA . GLY C 1 207 ? 7.811 -71.627 13.019 1.00 48.43 359 GLY C CA 1
ATOM 4454 C C . GLY C 1 207 ? 7.075 -72.911 12.607 1.00 49.33 359 GLY C C 1
ATOM 4455 O O . GLY C 1 207 ? 7.369 -73.997 13.111 1.00 48.74 359 GLY C O 1
ATOM 4456 N N . LEU C 1 208 ? 6.098 -72.778 11.701 1.00 49.82 360 LEU C N 1
ATOM 4457 C CA . LEU C 1 208 ? 5.371 -73.918 11.183 1.00 52.85 360 LEU C CA 1
ATOM 4458 C C . LEU C 1 208 ? 6.318 -74.924 10.516 1.00 53.49 360 LEU C C 1
ATOM 4459 O O . LEU C 1 208 ? 6.160 -76.115 10.743 1.00 55.24 360 LEU C O 1
ATOM 4464 N N . LEU C 1 209 ? 7.280 -74.456 9.706 1.00 59.94 361 LEU C N 1
ATOM 4465 C CA . LEU C 1 209 ? 8.245 -75.358 9.112 1.00 58.54 361 LEU C CA 1
ATOM 4466 C C . LEU C 1 209 ? 9.046 -76.104 10.183 1.00 56.24 361 LEU C C 1
ATOM 4467 O O . LEU C 1 209 ? 9.310 -77.300 10.033 1.00 56.57 361 LEU C O 1
ATOM 4472 N N . GLY C 1 210 ? 9.440 -75.422 11.259 1.00 55.12 362 GLY C N 1
ATOM 4473 C CA . GLY C 1 210 ? 10.029 -76.109 12.398 1.00 54.54 362 GLY C CA 1
ATOM 4474 C C . GLY C 1 210 ? 9.161 -77.211 13.006 1.00 53.74 362 GLY C C 1
ATOM 4475 O O . GLY C 1 210 ? 9.663 -78.239 13.418 1.00 55.55 362 GLY C O 1
ATOM 4476 N N . GLU C 1 211 ? 7.855 -77.010 13.068 1.00 53.69 363 GLU C N 1
ATOM 4477 C CA . GLU 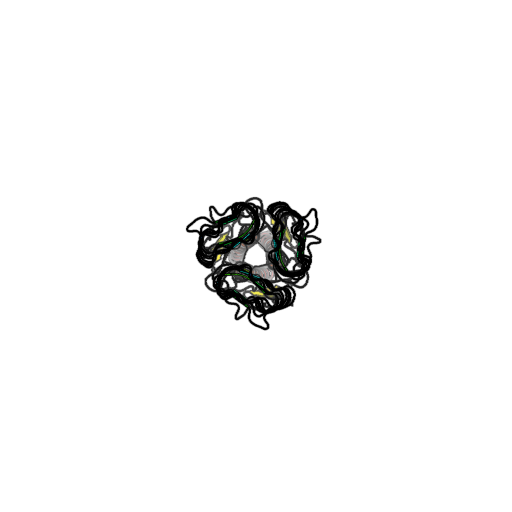C 1 211 ? 6.966 -78.015 13.593 1.00 55.00 363 GLU C CA 1
ATOM 4478 C C . GLU C 1 211 ? 6.984 -79.227 12.695 1.00 54.32 363 GLU C C 1
ATOM 4479 O O . GLU C 1 211 ? 7.060 -80.329 13.222 1.00 55.60 363 GLU C O 1
ATOM 4485 N N . GLU C 1 212 ? 6.931 -79.033 11.369 1.00 53.95 364 GLU C N 1
ATOM 4486 C CA . GLU C 1 212 ? 6.970 -80.150 10.414 1.00 55.98 364 GLU C CA 1
ATOM 4487 C C . GLU C 1 212 ? 8.210 -81.019 10.631 1.00 55.69 364 GLU C C 1
ATOM 4488 O O . GLU C 1 212 ? 8.099 -82.245 10.793 1.00 56.45 364 GLU C O 1
ATOM 4494 N N . ILE C 1 213 ? 9.381 -80.376 10.679 1.00 56.04 365 ILE C N 1
ATOM 4495 C CA . ILE C 1 213 ? 10.624 -81.096 10.899 1.00 59.57 365 ILE C CA 1
ATOM 4496 C C . ILE C 1 213 ? 10.534 -81.928 12.200 1.00 60.58 365 ILE C C 1
ATOM 4497 O O . ILE C 1 213 ? 10.808 -83.121 12.195 1.00 63.66 365 ILE C O 1
ATOM 4502 N N . ASN C 1 214 ? 10.106 -81.305 13.288 1.00 60.13 366 ASN C N 1
ATOM 4503 C CA . ASN C 1 214 ? 10.109 -81.954 14.611 1.00 62.82 366 ASN C CA 1
ATOM 4504 C C . ASN C 1 214 ? 9.130 -83.125 14.652 1.00 63.53 366 ASN C C 1
ATOM 4505 O O . ASN C 1 214 ? 9.459 -84.200 15.145 1.00 66.24 366 ASN C O 1
ATOM 4510 N N . LYS C 1 215 ? 7.930 -82.901 14.105 1.00 62.42 367 LYS C N 1
ATOM 4511 C CA . LYS C 1 215 ? 6.933 -83.951 13.929 1.00 64.74 367 LYS C CA 1
ATOM 4512 C C . LYS C 1 215 ? 7.528 -85.092 13.097 1.00 66.11 367 LYS C C 1
ATOM 4513 O O . LYS C 1 215 ? 7.587 -86.213 13.593 1.00 69.41 367 LYS C O 1
ATOM 4519 N N . HIS C 1 216 ? 8.020 -84.825 11.881 1.00 88.23 368 HIS C N 1
ATOM 4520 C CA . HIS C 1 216 ? 8.568 -85.924 11.044 1.00 84.45 368 HIS C CA 1
ATOM 4521 C C . HIS C 1 216 ? 9.404 -86.993 11.781 1.00 78.64 368 HIS C C 1
ATOM 4522 O O . HIS C 1 216 ? 9.131 -88.173 11.613 1.00 77.33 368 HIS C O 1
ATOM 4529 N N . HIS C 1 217 ? 10.405 -86.587 12.568 1.00 79.66 369 HIS C N 1
ATOM 4530 C CA . HIS C 1 217 ? 11.250 -87.519 13.352 1.00 81.15 369 HIS C CA 1
ATOM 4531 C C . HIS C 1 217 ? 10.435 -88.557 14.183 1.00 81.38 369 HIS C C 1
ATOM 4532 O O . HIS C 1 217 ? 10.840 -89.699 14.353 1.00 85.46 369 HIS C O 1
ATOM 4539 N N . HIS C 1 218 ? 9.274 -88.155 14.668 1.00 80.72 370 HIS C N 1
ATOM 4540 C CA . HIS C 1 218 ? 8.349 -89.073 15.333 1.00 85.19 370 HIS C CA 1
ATOM 4541 C C . HIS C 1 218 ? 7.310 -89.700 14.356 1.00 88.18 370 HIS C C 1
ATOM 4542 O O . HIS C 1 218 ? 6.147 -89.862 14.695 1.00 94.36 370 HIS C O 1
ATOM 4549 N N . HIS C 1 219 ? 7.760 -89.996 13.135 1.00 86.41 371 HIS C N 1
ATOM 4550 C CA . HIS C 1 219 ? 7.081 -90.839 12.114 1.00 91.63 371 HIS C CA 1
ATOM 4551 C C . HIS C 1 219 ? 8.234 -91.689 11.526 1.00 89.32 371 HIS C C 1
ATOM 4552 O O . HIS C 1 219 ? 8.298 -91.992 10.310 1.00 88.01 371 HIS C O 1
ATOM 4559 N N . HIS C 1 220 ? 9.156 -92.007 12.440 1.00 89.96 372 HIS C N 1
ATOM 4560 C CA . HIS C 1 220 ? 10.336 -92.816 12.222 1.00 93.36 372 HIS C CA 1
ATOM 4561 C C . HIS C 1 220 ? 10.437 -93.857 13.343 1.00 105.54 372 HIS C C 1
ATOM 4562 O O . HIS C 1 220 ? 10.317 -93.523 14.527 1.00 108.65 372 HIS C O 1
#

Secondary structure (DSSP, 8-state):
---EE-SSBS-EE-STT-EE-S-BS-EE-STT-EEEEEES-EE-STT-EEEEES-EE-STT-EEEEEEEEE-STT-EEEEEEEEE-TT--S-EEEEES-B-TT--TT-EEEEET-B-------S-EEETTEEE---S------EESSBTTB-B-EESBPPPP-STT--SBPBHHHHHHHHHHHHHHHHHHHHHHHHHHHHHHHHHHHHTT-/--B--STT-EE-SSBS-EE-STT-EE-S-BS-EE-STT-EEEEEES-EE-STT-EEEEES-EE-STT-EEEEEEEEE-STT-EEEEEEEEE-TT--S-EEEEES-B-SS--TT-EEEEET-B-------S-EEETTEEE---SS-----EE-SBTTB-B-EESBPPPP-STT--SBPBHHHHHHHHHHHHHHHHHHHHHHHHHHHHHHHHHHHHTT-/---EE-SSBS-EE-STT-EE-S-BS-EE-STT-EEEEEES-EE-STT-EEEEES-EE-STT-EEEEEEEEE-STT-EEEEEEEEE-TT--S-EEEEES-B-TT--TT-EEEEET-B-------S-EEETTEEE---SS-----EE--BTTB-B-EESBPPPP-STT--SB-BHHHHHHHHHHHHHHHHHHHHHHHHHHHHHHHHHHHHTT-